Protein AF-A0A1Q7VSG9-F1 (afdb_monomer)

Structure (mmCIF, N/CA/C/O backbone):
data_AF-A0A1Q7VSG9-F1
#
_entry.id   AF-A0A1Q7VSG9-F1
#
loop_
_atom_site.group_PDB
_atom_site.id
_atom_site.type_symbol
_atom_site.label_atom_id
_atom_site.label_alt_id
_atom_site.label_comp_id
_atom_site.label_asym_id
_atom_site.label_entity_id
_atom_site.label_seq_id
_atom_site.pdbx_PDB_ins_code
_atom_site.Cartn_x
_atom_site.Cartn_y
_atom_site.Cartn_z
_atom_site.occupancy
_atom_site.B_iso_or_equiv
_atom_site.auth_seq_id
_atom_site.auth_comp_id
_atom_site.auth_asym_id
_atom_site.auth_atom_id
_atom_si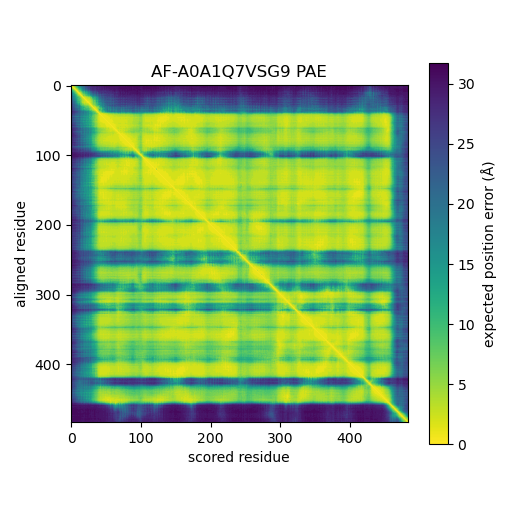te.pdbx_PDB_model_num
ATOM 1 N N . MET A 1 1 ? -9.536 53.516 42.130 1.00 44.75 1 MET A N 1
ATOM 2 C CA . MET A 1 1 ? -8.881 52.563 41.206 1.00 44.75 1 MET A CA 1
ATOM 3 C C . MET A 1 1 ? -9.615 52.636 39.874 1.00 44.75 1 MET A C 1
ATOM 5 O O . MET A 1 1 ? -10.837 52.718 39.929 1.00 44.75 1 MET A O 1
ATOM 9 N N . PRO A 1 2 ? -8.925 52.705 38.724 1.00 48.47 2 PRO A N 1
ATOM 10 C CA . PRO A 1 2 ? -9.570 52.892 37.427 1.00 48.47 2 PRO A CA 1
ATOM 11 C C . PRO A 1 2 ? -10.241 51.598 36.950 1.00 48.47 2 PRO A C 1
ATOM 13 O O . PRO A 1 2 ? -9.717 50.510 37.190 1.00 48.47 2 PRO A O 1
ATOM 16 N N . GLU A 1 3 ? -11.388 51.723 36.279 1.00 47.53 3 GLU A N 1
ATOM 17 C CA . GLU A 1 3 ? -12.040 50.605 35.590 1.00 47.53 3 GLU A CA 1
ATOM 18 C C . GLU A 1 3 ? -11.119 50.024 34.502 1.00 47.53 3 GLU A C 1
ATOM 20 O O . GLU A 1 3 ? -10.510 50.789 33.745 1.00 47.53 3 GLU A O 1
ATOM 25 N N . PRO A 1 4 ? -11.012 48.690 34.372 1.00 44.84 4 PRO A N 1
ATOM 26 C CA . PRO A 1 4 ? -10.279 48.098 33.269 1.00 44.84 4 PRO A CA 1
ATOM 27 C C . PRO A 1 4 ? -11.093 48.238 31.976 1.00 44.84 4 PRO A C 1
ATOM 29 O O . PRO A 1 4 ? -12.169 47.658 31.828 1.00 44.84 4 PRO A O 1
ATOM 32 N N . GLY A 1 5 ? -10.556 49.014 31.031 1.00 47.16 5 GLY A N 1
ATOM 33 C CA . GLY A 1 5 ? -11.051 49.095 29.658 1.00 47.16 5 GLY A CA 1
ATOM 34 C C . GLY A 1 5 ? -10.966 47.747 28.921 1.00 47.16 5 GLY A C 1
ATOM 35 O O . GLY A 1 5 ? -10.275 46.831 29.374 1.00 47.16 5 GLY A O 1
ATOM 36 N N . PRO A 1 6 ? -11.661 47.600 27.778 1.00 49.84 6 PRO A N 1
ATOM 37 C CA . PRO A 1 6 ? -11.783 46.330 27.074 1.00 49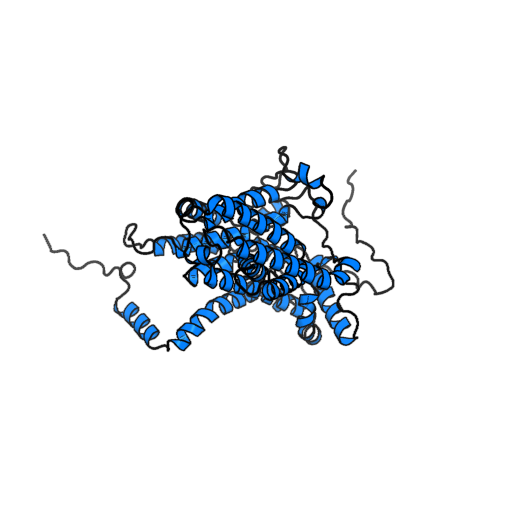.84 6 PRO A CA 1
ATOM 38 C C . PRO A 1 6 ? -10.460 45.959 26.391 1.00 49.84 6 PRO A C 1
ATOM 40 O O . PRO A 1 6 ? -10.232 46.284 25.226 1.00 49.84 6 PRO A O 1
ATOM 43 N N . ALA A 1 7 ? -9.590 45.270 27.124 1.00 45.59 7 ALA A N 1
ATOM 44 C CA . ALA A 1 7 ? -8.445 44.581 26.561 1.00 45.59 7 ALA A CA 1
ATOM 45 C C . ALA A 1 7 ? -8.909 43.322 25.803 1.00 45.59 7 ALA A C 1
ATOM 47 O O . ALA A 1 7 ? -9.750 42.550 26.265 1.00 45.59 7 ALA A O 1
ATOM 48 N N . ASP A 1 8 ? -8.307 43.142 24.630 1.00 42.78 8 ASP A N 1
ATOM 49 C CA . ASP A 1 8 ? -8.069 41.860 23.972 1.00 42.78 8 ASP A CA 1
ATOM 50 C C . ASP A 1 8 ? -9.231 41.234 23.188 1.00 42.78 8 ASP A C 1
ATOM 52 O O . ASP A 1 8 ? -9.798 40.181 23.495 1.00 42.78 8 ASP A O 1
ATOM 56 N N . ALA A 1 9 ? -9.485 41.831 22.019 1.00 46.19 9 ALA A N 1
ATOM 57 C CA . ALA A 1 9 ? -9.947 41.087 20.853 1.00 46.19 9 ALA A CA 1
ATOM 58 C C . ALA A 1 9 ? -8.839 40.122 20.386 1.00 46.19 9 ALA A C 1
ATOM 60 O O . ALA A 1 9 ? -8.141 40.366 19.401 1.00 46.19 9 ALA A O 1
ATOM 61 N N . ASP A 1 10 ? -8.691 39.016 21.110 1.00 47.03 10 ASP A N 1
ATOM 62 C CA . ASP A 1 10 ? -7.780 37.930 20.776 1.00 47.03 10 ASP A CA 1
ATOM 63 C C . ASP A 1 10 ? -8.286 37.197 19.518 1.00 47.03 10 ASP A C 1
ATOM 65 O O . ASP A 1 10 ? -9.132 36.290 19.542 1.00 47.03 10 ASP A O 1
ATOM 69 N N . TRP A 1 11 ? -7.830 37.683 18.367 1.00 46.22 11 TRP A N 1
ATOM 70 C CA . TRP A 1 11 ? -8.231 37.252 17.029 1.00 46.22 11 TRP A CA 1
ATOM 71 C C . TRP A 1 11 ? -7.877 35.784 16.745 1.00 46.22 11 TRP A C 1
ATOM 73 O O . TRP A 1 11 ? -8.501 35.166 15.875 1.00 46.22 11 TRP A O 1
ATOM 83 N N . MET A 1 12 ? -6.934 35.203 17.498 1.00 44.50 12 MET A N 1
ATOM 84 C CA . MET A 1 12 ? -6.592 33.779 17.435 1.00 44.50 12 MET A CA 1
ATOM 85 C C . MET A 1 12 ? -7.602 32.896 18.190 1.00 44.50 12 MET A C 1
ATOM 87 O O . MET A 1 12 ? -7.921 31.785 17.742 1.00 44.50 12 MET A O 1
ATOM 91 N N . LEU A 1 13 ? -8.154 33.387 19.306 1.00 42.66 13 LEU A N 1
ATOM 92 C CA . LEU A 1 13 ? -9.115 32.649 20.137 1.00 42.66 13 LEU A CA 1
ATOM 93 C C . LEU A 1 13 ? -10.565 32.798 19.656 1.00 42.66 13 LEU A C 1
ATOM 95 O O . LEU A 1 13 ? -11.369 31.876 19.816 1.00 42.66 13 LEU A O 1
ATOM 99 N N . ARG A 1 14 ? -10.916 33.921 19.014 1.00 48.16 14 ARG A N 1
ATOM 100 C CA . ARG A 1 14 ? -12.265 34.185 18.482 1.00 48.16 14 ARG A CA 1
ATOM 101 C C . ARG A 1 14 ? -12.189 34.657 17.025 1.00 48.16 14 ARG A C 1
ATOM 103 O O . ARG A 1 14 ? -12.218 35.865 16.787 1.00 48.16 14 ARG A O 1
ATOM 110 N N . PRO A 1 15 ? -12.150 33.748 16.025 1.00 52.31 15 PRO A N 1
ATOM 111 C CA . PRO A 1 15 ? -12.181 34.168 14.628 1.00 52.31 15 PRO A CA 1
ATOM 112 C C . PRO A 1 15 ? -13.415 35.055 14.402 1.00 52.31 15 PRO A C 1
ATOM 114 O O . PRO A 1 15 ? -14.508 34.705 14.871 1.00 52.31 15 PRO A O 1
ATOM 117 N N . PRO A 1 16 ? -13.281 36.210 13.722 1.00 51.53 16 PRO A N 1
ATOM 118 C CA . PRO A 1 16 ? -14.359 37.178 13.626 1.00 51.53 16 PRO A CA 1
ATOM 119 C C . PRO A 1 16 ? -15.590 36.486 13.045 1.00 51.53 16 PRO A C 1
ATOM 121 O O . PRO A 1 16 ? -15.556 35.967 11.928 1.00 51.53 16 PRO A O 1
ATOM 124 N N . ARG A 1 17 ? -16.702 36.481 13.796 1.00 54.88 17 ARG A N 1
ATOM 125 C CA . ARG A 1 17 ? -17.972 35.828 13.410 1.00 54.88 17 ARG A CA 1
ATOM 126 C C . ARG A 1 17 ? -18.414 36.204 11.987 1.00 54.88 17 ARG A C 1
ATOM 128 O O . ARG A 1 17 ? -19.099 35.428 11.327 1.00 54.88 17 ARG A O 1
ATOM 135 N N . ARG A 1 18 ? -17.991 37.375 11.493 1.00 52.38 18 ARG A N 1
ATOM 136 C CA . ARG A 1 18 ? -18.187 37.852 10.115 1.00 52.38 18 ARG A CA 1
ATOM 137 C C . ARG A 1 18 ? -17.473 36.995 9.059 1.00 52.38 18 ARG A C 1
ATOM 139 O O . ARG A 1 18 ? -18.062 36.751 8.012 1.00 52.38 18 ARG A O 1
ATOM 146 N N . MET A 1 19 ? -16.258 36.513 9.318 1.00 51.84 19 MET A N 1
ATOM 147 C CA . MET A 1 19 ? -15.462 35.702 8.387 1.00 51.84 19 MET A CA 1
ATOM 148 C C . MET A 1 19 ? -15.974 34.259 8.315 1.00 51.84 19 MET A C 1
ATOM 150 O O . MET A 1 19 ? -16.183 33.749 7.218 1.00 51.84 19 MET A O 1
ATOM 154 N N . VAL A 1 20 ? -16.313 33.653 9.460 1.00 56.56 20 VAL A N 1
ATOM 155 C CA . VAL A 1 20 ? -16.976 32.334 9.510 1.00 56.56 20 VAL A CA 1
ATOM 156 C C . VAL A 1 20 ? -18.332 32.389 8.797 1.00 56.56 20 VAL A C 1
ATOM 158 O O . VAL A 1 20 ? -18.602 31.567 7.928 1.00 56.56 20 VAL A O 1
ATOM 161 N N . ARG A 1 21 ? -19.142 33.430 9.051 1.00 56.38 21 ARG A N 1
ATOM 162 C CA . ARG A 1 21 ? -20.415 33.644 8.339 1.00 56.38 21 ARG A CA 1
ATOM 163 C C . ARG A 1 21 ? -20.234 33.909 6.843 1.00 56.38 21 ARG A C 1
ATOM 165 O O . ARG A 1 21 ? -21.081 33.487 6.065 1.00 56.38 21 ARG A O 1
ATOM 172 N N . ARG A 1 22 ? -19.175 34.608 6.413 1.00 55.72 22 ARG A N 1
ATOM 173 C CA . ARG A 1 22 ? -18.879 34.815 4.981 1.00 55.72 22 ARG A CA 1
ATOM 174 C C . ARG A 1 22 ? -18.479 33.510 4.300 1.00 55.72 22 ARG A C 1
ATOM 176 O O . ARG A 1 22 ? -19.001 33.231 3.227 1.00 55.72 22 ARG A O 1
ATOM 183 N N . LEU A 1 23 ? -17.630 32.699 4.929 1.00 56.03 23 LEU A N 1
ATOM 184 C CA . LEU A 1 23 ? -17.259 31.379 4.419 1.00 56.03 23 LEU A CA 1
ATOM 185 C C . LEU A 1 23 ? -18.465 30.437 4.373 1.00 56.03 23 LEU A C 1
ATOM 187 O O . LEU A 1 23 ? -18.657 29.768 3.364 1.00 56.03 23 LEU A O 1
ATOM 191 N N . ASP A 1 24 ? -19.334 30.449 5.386 1.00 57.31 24 ASP A N 1
ATOM 192 C CA . ASP A 1 24 ? -20.575 29.668 5.368 1.00 57.31 24 ASP A CA 1
ATOM 193 C C . ASP A 1 24 ? -21.562 30.160 4.305 1.00 57.31 24 ASP A C 1
ATOM 195 O O . ASP A 1 24 ? -22.144 29.339 3.600 1.00 57.31 24 ASP A O 1
ATOM 199 N N . ARG A 1 25 ? -21.703 31.477 4.100 1.00 57.84 25 ARG A N 1
ATOM 200 C CA . ARG A 1 25 ? -22.529 32.037 3.013 1.00 57.84 25 ARG A CA 1
ATOM 201 C C . ARG A 1 25 ? -21.980 31.673 1.636 1.00 57.84 25 ARG A C 1
ATOM 203 O O . ARG A 1 25 ? -22.752 31.288 0.766 1.00 57.84 25 ARG A O 1
ATOM 210 N N . LEU A 1 26 ? -20.665 31.743 1.431 1.00 58.53 26 LEU A N 1
ATOM 211 C CA . LEU A 1 26 ? -20.023 31.295 0.190 1.00 58.53 26 LEU A CA 1
ATOM 212 C C . LEU A 1 26 ? -20.226 29.788 -0.014 1.00 58.53 26 LEU A C 1
ATOM 214 O O . LEU A 1 26 ? -20.583 29.350 -1.102 1.00 58.53 26 LEU A O 1
ATOM 218 N N . ARG A 1 27 ? -20.111 28.993 1.052 1.00 54.75 27 ARG A N 1
ATOM 219 C CA . ARG A 1 27 ? -20.338 27.543 1.040 1.00 54.75 27 ARG A CA 1
ATOM 220 C C . ARG A 1 27 ? -21.809 27.161 0.839 1.00 54.75 27 ARG A C 1
ATOM 222 O O . ARG A 1 27 ? -22.083 26.070 0.350 1.00 54.75 27 ARG A O 1
ATOM 229 N N . GLN A 1 28 ? -22.758 28.019 1.203 1.00 58.69 28 GLN A N 1
ATOM 230 C CA . GLN A 1 28 ? -24.191 27.841 0.935 1.00 58.69 28 GLN A CA 1
ATOM 231 C C . GLN A 1 28 ? -24.592 28.296 -0.476 1.00 58.69 28 GLN A C 1
ATOM 233 O O . GLN A 1 28 ? -25.546 27.759 -1.025 1.00 58.69 28 GLN A O 1
ATOM 238 N N . ARG A 1 29 ? -23.844 29.229 -1.083 1.00 62.50 29 ARG A N 1
ATOM 239 C CA . ARG A 1 29 ? -24.052 29.693 -2.468 1.00 62.50 29 ARG A CA 1
ATOM 240 C C . ARG A 1 29 ? -23.598 28.691 -3.529 1.00 62.50 29 ARG A C 1
ATOM 242 O O . ARG A 1 29 ? -24.069 28.755 -4.658 1.00 62.50 29 ARG A O 1
ATOM 249 N N . VAL A 1 30 ? -22.703 27.763 -3.189 1.00 54.22 30 VAL A N 1
ATOM 250 C CA . VAL A 1 30 ? -22.288 26.697 -4.111 1.00 54.22 30 VAL A CA 1
ATOM 251 C C . VAL A 1 30 ? -23.372 25.610 -4.158 1.00 54.22 30 VAL A C 1
ATOM 253 O O . VAL A 1 30 ? -23.700 25.050 -3.104 1.00 54.22 30 VAL A O 1
ATOM 256 N N . PRO A 1 31 ? -23.892 25.247 -5.349 1.00 66.62 31 PRO A N 1
ATOM 257 C CA . PRO A 1 31 ? -24.924 24.227 -5.489 1.00 66.62 31 PRO A CA 1
ATOM 258 C C . PRO A 1 31 ? -24.540 22.921 -4.789 1.00 66.62 31 PRO A C 1
ATOM 260 O O . PRO A 1 31 ? -23.395 22.466 -4.862 1.00 66.62 31 PRO A O 1
ATOM 263 N N . VAL A 1 32 ? -25.513 22.261 -4.154 1.00 60.38 32 VAL A N 1
ATOM 264 C CA . VAL A 1 32 ? -25.302 20.992 -3.429 1.00 60.38 32 VAL A CA 1
ATOM 265 C C . VAL A 1 32 ? -24.657 19.927 -4.323 1.00 60.38 32 VAL A C 1
ATOM 267 O O . VAL A 1 32 ? -23.817 19.160 -3.850 1.00 60.38 32 VAL A O 1
ATOM 270 N N . ARG A 1 33 ? -24.989 19.914 -5.623 1.00 52.09 33 ARG A N 1
ATOM 271 C CA . ARG A 1 33 ? -24.348 19.050 -6.627 1.00 52.09 33 ARG A CA 1
ATOM 272 C C . ARG A 1 33 ? -22.852 19.342 -6.744 1.00 52.09 33 ARG A C 1
ATOM 274 O O . ARG A 1 33 ? -22.063 18.437 -6.518 1.00 52.09 33 ARG A O 1
ATOM 281 N N . VAL A 1 34 ? -22.458 20.600 -6.954 1.00 57.16 34 VAL A N 1
ATOM 282 C CA . VAL A 1 34 ? -21.046 21.018 -7.045 1.00 57.16 34 VAL A CA 1
ATOM 283 C C . VAL A 1 34 ? -20.289 20.709 -5.751 1.00 57.16 34 VAL A C 1
ATOM 285 O O . VAL A 1 34 ? -19.180 20.190 -5.803 1.00 57.16 34 VAL A O 1
ATOM 288 N N . ARG A 1 35 ? -20.900 20.912 -4.575 1.00 54.62 35 ARG A N 1
ATOM 289 C CA . ARG A 1 35 ? -20.292 20.521 -3.289 1.00 54.62 35 ARG A CA 1
ATOM 290 C C . ARG A 1 35 ? -20.086 19.017 -3.160 1.00 54.62 35 ARG A C 1
ATOM 292 O O . ARG A 1 35 ? -19.068 18.608 -2.612 1.00 54.62 35 ARG A O 1
ATOM 299 N N . ARG A 1 36 ? -21.032 18.195 -3.625 1.00 59.50 36 ARG A N 1
ATOM 300 C CA . ARG A 1 36 ? -20.906 16.730 -3.601 1.00 59.50 36 ARG A CA 1
ATOM 301 C C . ARG A 1 36 ? -19.822 16.256 -4.568 1.00 59.50 36 ARG A C 1
ATOM 303 O O . ARG A 1 36 ? -18.990 15.457 -4.148 1.00 59.50 36 ARG A O 1
ATOM 310 N N . THR A 1 37 ? -19.766 16.800 -5.782 1.00 60.47 37 THR A N 1
ATOM 311 C CA . THR A 1 37 ? -18.746 16.441 -6.776 1.00 60.47 37 THR A CA 1
ATOM 312 C C . THR A 1 37 ? -17.353 16.905 -6.342 1.00 60.47 37 THR A C 1
ATOM 314 O O . THR A 1 37 ? -16.456 16.077 -6.219 1.00 60.47 37 THR A O 1
ATOM 317 N N . ALA A 1 38 ? -17.192 18.181 -5.967 1.00 59.56 38 ALA A N 1
ATOM 318 C CA . ALA A 1 38 ? -15.922 18.739 -5.486 1.00 59.56 38 ALA A CA 1
ATOM 319 C C . ALA A 1 38 ? -15.388 18.000 -4.249 1.00 59.56 38 ALA A C 1
ATOM 321 O O . ALA A 1 38 ? -14.192 17.775 -4.100 1.00 59.56 38 ALA A O 1
ATOM 322 N N . SER A 1 39 ? -16.281 17.564 -3.358 1.00 63.56 39 SER A N 1
ATOM 323 C CA . SER A 1 39 ? -15.872 16.835 -2.157 1.00 63.56 39 SER A CA 1
ATOM 324 C C . SER A 1 39 ? -15.328 15.426 -2.409 1.00 63.56 39 SER A C 1
ATOM 326 O O . SER A 1 39 ? -14.677 14.885 -1.520 1.00 63.56 39 SER A O 1
ATOM 328 N N . GLY A 1 40 ? -15.604 14.832 -3.576 1.00 70.25 40 GLY A N 1
ATOM 329 C CA . GLY A 1 40 ? -15.020 13.557 -3.997 1.00 70.25 40 GLY A CA 1
ATOM 330 C C . GLY A 1 40 ? -13.774 13.731 -4.867 1.00 70.25 40 GLY A C 1
ATOM 331 O O . GLY A 1 40 ? -12.860 12.920 -4.776 1.00 70.25 40 GLY A O 1
ATOM 332 N N . THR A 1 41 ? -13.705 14.798 -5.668 1.00 82.12 41 THR A N 1
ATOM 333 C CA . THR A 1 41 ? -12.586 15.036 -6.592 1.00 82.12 41 THR A CA 1
ATOM 334 C C . THR A 1 41 ? -11.354 15.637 -5.921 1.00 82.12 41 THR A C 1
ATOM 336 O O . THR A 1 41 ? -10.246 15.333 -6.344 1.00 82.12 41 THR A O 1
ATOM 339 N N . VAL A 1 42 ? -11.510 16.436 -4.856 1.00 90.00 42 VAL A N 1
ATOM 340 C CA . VAL A 1 42 ? -10.372 17.061 -4.151 1.00 90.00 42 VAL A CA 1
ATOM 341 C C . VAL A 1 42 ? -9.372 16.031 -3.593 1.00 90.00 42 VAL A C 1
ATOM 343 O O . VAL A 1 42 ? -8.186 16.177 -3.879 1.00 90.00 42 VAL A O 1
ATOM 346 N N . PRO A 1 43 ? -9.791 14.975 -2.861 1.00 92.56 43 PRO A N 1
ATOM 347 C CA . PRO A 1 43 ? -8.883 13.907 -2.427 1.00 92.56 43 PRO A CA 1
ATOM 348 C C . PRO A 1 43 ? -8.128 13.243 -3.582 1.00 92.56 43 PRO A C 1
ATOM 350 O O . PRO A 1 43 ? -6.921 13.051 -3.499 1.00 92.56 43 PRO A O 1
ATOM 353 N N . LEU A 1 44 ? -8.834 12.937 -4.675 1.00 94.12 44 LEU A N 1
ATOM 354 C CA . LEU A 1 44 ? -8.255 12.277 -5.846 1.00 94.12 44 LEU A CA 1
ATOM 355 C C . LEU A 1 44 ? -7.209 13.162 -6.525 1.00 94.12 44 LEU A C 1
ATOM 357 O O . LEU A 1 44 ? -6.112 12.698 -6.818 1.00 94.12 44 LEU A O 1
ATOM 361 N N . LEU A 1 45 ? -7.521 14.447 -6.713 1.00 95.56 45 LEU A N 1
ATOM 362 C CA . LEU A 1 45 ? -6.578 15.418 -7.256 1.00 95.56 45 LEU A CA 1
ATOM 363 C C . LEU A 1 45 ? -5.347 15.552 -6.355 1.00 95.56 45 LEU A C 1
ATOM 365 O O . LEU A 1 45 ? -4.233 15.572 -6.860 1.00 95.56 45 LEU A O 1
ATOM 369 N N . ALA A 1 46 ? -5.530 15.593 -5.033 1.00 96.00 46 ALA A N 1
ATOM 370 C CA . ALA A 1 46 ? -4.416 15.657 -4.093 1.00 96.00 46 ALA A CA 1
ATOM 371 C C . ALA A 1 46 ? -3.499 14.426 -4.194 1.00 96.00 46 ALA A C 1
ATOM 373 O O . ALA A 1 46 ? -2.282 14.585 -4.180 1.00 96.00 46 ALA A O 1
ATOM 374 N N . PHE A 1 47 ? -4.053 13.218 -4.359 1.00 97.25 47 PHE A N 1
ATOM 375 C CA . PHE A 1 47 ? -3.246 12.013 -4.578 1.00 97.25 47 PHE A CA 1
ATOM 376 C C . PHE A 1 47 ? -2.484 12.058 -5.903 1.00 97.25 47 PHE A C 1
ATOM 378 O O . PHE A 1 47 ? -1.309 11.710 -5.932 1.00 97.25 47 PHE A O 1
ATOM 385 N N . VAL A 1 48 ? -3.115 12.523 -6.985 1.00 97.81 48 VAL A N 1
ATOM 386 C CA . VAL A 1 48 ? -2.442 12.683 -8.285 1.00 97.81 48 VAL A CA 1
ATOM 387 C C . VAL A 1 48 ? -1.322 13.718 -8.197 1.00 97.81 48 VAL A C 1
ATOM 389 O O . VAL A 1 48 ? -0.210 13.442 -8.631 1.00 97.81 48 VAL A O 1
ATOM 392 N N . LEU A 1 49 ? -1.576 14.882 -7.594 1.00 97.62 49 LEU A N 1
ATOM 393 C CA . LEU A 1 49 ? -0.567 15.929 -7.419 1.00 97.62 49 LEU A CA 1
ATOM 394 C C . LEU A 1 49 ? 0.601 15.455 -6.550 1.00 97.62 49 LEU A C 1
ATOM 396 O O . LEU A 1 49 ? 1.751 15.734 -6.876 1.00 97.62 49 LEU A O 1
ATOM 400 N N . LEU A 1 50 ? 0.327 14.709 -5.477 1.00 96.94 50 LEU A N 1
ATOM 401 C CA . LEU A 1 50 ? 1.375 14.137 -4.636 1.00 96.94 50 LEU A CA 1
ATOM 402 C C . LEU A 1 50 ? 2.174 13.058 -5.379 1.00 96.94 50 LEU A C 1
ATOM 404 O O . LEU A 1 50 ? 3.394 13.032 -5.273 1.00 96.94 50 LEU A O 1
ATOM 408 N N . ALA A 1 51 ? 1.520 12.207 -6.172 1.00 97.69 51 ALA A N 1
ATOM 409 C CA . ALA A 1 51 ? 2.204 11.223 -7.008 1.00 97.69 51 ALA A CA 1
ATOM 410 C C . ALA A 1 51 ? 3.102 11.897 -8.059 1.00 97.69 51 ALA A C 1
ATOM 412 O O . ALA A 1 51 ? 4.265 11.524 -8.196 1.00 97.69 51 ALA A O 1
ATOM 413 N N . LEU A 1 52 ? 2.604 12.939 -8.732 1.00 97.81 52 LEU A N 1
ATOM 414 C CA . LEU A 1 52 ? 3.391 13.752 -9.663 1.00 97.81 52 LEU A CA 1
ATOM 415 C C . LEU A 1 52 ? 4.569 14.435 -8.964 1.00 97.81 52 LEU A C 1
ATOM 417 O O . LEU A 1 52 ? 5.662 14.460 -9.515 1.00 97.81 52 LEU A O 1
ATOM 421 N N . TRP A 1 53 ? 4.376 14.947 -7.747 1.00 97.12 53 TRP A N 1
ATOM 422 C CA . TRP A 1 53 ? 5.449 15.531 -6.943 1.00 97.12 53 TRP A CA 1
ATOM 423 C C . TRP A 1 53 ? 6.551 14.513 -6.627 1.00 97.12 53 TRP A C 1
ATOM 425 O O . TRP A 1 53 ? 7.726 14.779 -6.870 1.00 97.12 53 TRP A O 1
ATOM 435 N N . VAL A 1 54 ? 6.174 13.328 -6.139 1.00 96.31 54 VAL A N 1
ATOM 436 C CA . VAL A 1 54 ? 7.109 12.239 -5.813 1.00 96.31 54 VAL A CA 1
ATOM 437 C C . VAL A 1 54 ? 7.890 11.792 -7.052 1.00 96.31 54 VAL A C 1
ATOM 439 O O . VAL A 1 54 ? 9.103 11.612 -6.989 1.00 96.31 54 VAL A O 1
ATOM 442 N N . VAL A 1 55 ? 7.208 11.651 -8.189 1.00 96.38 55 VAL A N 1
ATOM 443 C CA . VAL A 1 55 ? 7.758 11.095 -9.438 1.00 96.38 55 VAL A CA 1
ATOM 444 C C . VAL A 1 55 ? 8.312 12.192 -10.366 1.00 96.38 55 VAL A C 1
ATOM 446 O O . VAL A 1 55 ? 8.798 11.898 -11.454 1.00 96.38 55 VAL A O 1
ATOM 449 N N . THR A 1 56 ? 8.304 13.465 -9.951 1.00 96.69 56 THR A N 1
ATOM 450 C CA . THR A 1 56 ? 8.601 14.619 -10.828 1.00 96.69 56 THR A CA 1
ATOM 451 C C . THR A 1 56 ? 9.940 14.495 -11.557 1.00 96.69 56 THR A C 1
ATOM 453 O O . THR A 1 56 ? 10.032 14.797 -12.743 1.00 96.69 56 THR A O 1
ATOM 456 N N . ARG A 1 57 ? 10.982 13.954 -10.908 1.00 95.12 57 ARG A N 1
ATOM 457 C CA . ARG A 1 57 ? 12.297 13.791 -11.547 1.00 95.12 57 ARG A CA 1
ATOM 458 C C . ARG A 1 57 ? 12.303 12.738 -12.656 1.00 95.12 57 ARG A C 1
ATOM 460 O O . ARG A 1 57 ? 13.061 12.898 -13.603 1.00 95.12 57 ARG A O 1
ATOM 467 N N . PHE A 1 58 ? 11.458 11.711 -12.577 1.00 94.62 58 PHE A N 1
ATOM 468 C CA . PHE A 1 58 ? 11.296 10.737 -13.662 1.00 94.62 58 PHE A CA 1
ATOM 469 C C . PHE A 1 58 ? 10.449 11.289 -14.815 1.00 94.62 58 PHE A C 1
ATOM 471 O O . PHE A 1 58 ? 10.660 10.887 -15.953 1.00 94.62 58 PHE A O 1
ATOM 478 N N . TRP A 1 59 ? 9.550 12.244 -14.550 1.00 96.38 59 TRP A N 1
ATOM 479 C CA . TRP A 1 59 ? 8.867 13.003 -15.605 1.00 96.38 59 TRP A CA 1
ATOM 480 C C . TRP A 1 59 ? 9.807 13.983 -16.316 1.00 96.38 59 TRP A C 1
ATOM 482 O O . TRP A 1 59 ? 9.782 14.074 -17.538 1.00 96.38 59 TRP A O 1
ATOM 492 N N . LEU A 1 60 ? 10.645 14.702 -15.561 1.00 95.81 60 LEU A N 1
ATOM 493 C CA . LEU A 1 60 ? 11.599 15.676 -16.106 1.00 95.81 60 LEU A CA 1
ATOM 494 C C . LEU A 1 60 ? 12.791 15.016 -16.807 1.00 95.81 60 LEU A C 1
ATOM 496 O O . LEU A 1 60 ? 13.322 15.573 -17.764 1.00 95.81 60 LEU A O 1
ATOM 500 N N . TYR A 1 61 ? 13.215 13.842 -16.334 1.00 93.94 61 TYR A N 1
ATOM 501 C CA . TYR A 1 61 ? 14.355 13.106 -16.876 1.00 93.94 61 TYR A CA 1
ATOM 502 C C . TYR A 1 61 ? 13.998 11.627 -17.119 1.00 93.94 61 TYR A C 1
ATOM 504 O O . TYR A 1 61 ? 14.442 10.757 -16.361 1.00 93.94 61 TYR A O 1
ATOM 512 N N . PRO A 1 62 ? 13.221 11.313 -18.175 1.00 91.94 62 PRO A N 1
ATOM 513 C CA . PRO A 1 62 ? 12.743 9.952 -18.452 1.00 91.94 62 PRO A CA 1
ATOM 514 C C . PRO A 1 62 ? 13.857 8.911 -18.650 1.00 91.94 62 PRO A C 1
ATOM 516 O O . PRO A 1 62 ? 13.667 7.727 -18.354 1.00 91.94 62 PRO A O 1
ATOM 519 N N . ASP A 1 63 ? 15.039 9.344 -19.089 1.00 89.38 63 ASP A N 1
ATOM 520 C CA . ASP A 1 63 ? 16.197 8.475 -19.337 1.00 89.38 63 ASP A CA 1
ATOM 521 C C . ASP A 1 63 ? 16.960 8.096 -18.062 1.00 89.38 63 ASP A C 1
ATOM 523 O O . ASP A 1 63 ? 17.754 7.155 -18.054 1.00 89.38 63 ASP A O 1
ATOM 527 N N . ARG A 1 64 ? 16.711 8.798 -16.952 1.00 89.69 64 ARG A N 1
ATOM 528 C CA . ARG A 1 64 ? 17.394 8.554 -15.680 1.00 89.69 64 ARG A CA 1
ATOM 529 C C . ARG A 1 64 ? 16.802 7.372 -14.925 1.00 89.69 64 ARG A C 1
ATOM 531 O O . ARG A 1 64 ? 15.671 6.938 -15.173 1.00 89.69 64 ARG A O 1
ATOM 538 N N . VAL A 1 65 ? 17.586 6.846 -13.993 1.00 90.06 65 VAL A N 1
ATOM 539 C CA . VAL A 1 65 ? 17.213 5.720 -13.131 1.00 90.06 65 VAL A CA 1
ATOM 540 C C . VAL A 1 65 ? 17.423 6.084 -11.668 1.00 90.06 65 VAL A C 1
ATOM 542 O O . VAL A 1 65 ? 18.170 7.002 -11.338 1.00 90.06 65 VAL A O 1
ATOM 545 N N . SER A 1 66 ? 16.729 5.387 -10.779 1.00 88.94 66 SER A N 1
ATOM 546 C CA . SER A 1 66 ? 16.923 5.527 -9.347 1.00 88.94 66 SER A CA 1
ATOM 547 C C . SER A 1 66 ? 18.328 5.058 -8.966 1.00 88.94 66 SER A C 1
ATOM 549 O O . SER A 1 66 ? 18.768 4.011 -9.451 1.00 88.94 66 SER A O 1
ATOM 551 N N . PRO A 1 67 ? 19.009 5.764 -8.051 1.00 85.69 67 PRO A N 1
ATOM 552 C CA . PRO A 1 67 ? 20.287 5.313 -7.512 1.00 85.69 67 PRO A CA 1
ATOM 553 C C . PRO A 1 67 ? 20.180 4.056 -6.636 1.00 85.69 67 PRO A C 1
ATOM 555 O O . PRO A 1 67 ? 21.194 3.412 -6.384 1.00 85.69 67 PRO A O 1
ATOM 558 N N . LEU A 1 68 ? 18.984 3.695 -6.152 1.00 82.81 68 LEU A N 1
ATOM 559 C CA . LEU A 1 68 ? 18.809 2.585 -5.204 1.00 82.81 68 LEU A CA 1
ATOM 560 C C . LEU A 1 68 ? 18.630 1.247 -5.908 1.00 82.81 68 LEU A C 1
ATOM 562 O O . LEU A 1 68 ? 19.283 0.265 -5.562 1.00 82.81 68 LEU A O 1
ATOM 566 N N . HIS A 1 69 ? 17.761 1.217 -6.919 1.00 83.44 69 HIS A N 1
ATOM 567 C CA . HIS A 1 69 ? 17.475 0.005 -7.678 1.00 83.44 69 HIS A CA 1
ATOM 568 C C . HIS A 1 69 ? 17.518 0.250 -9.196 1.00 83.44 69 HIS A C 1
ATOM 570 O O . HIS A 1 69 ? 16.532 -0.008 -9.898 1.00 83.44 69 HIS A O 1
ATOM 576 N N . PRO A 1 70 ? 18.668 0.698 -9.742 1.00 86.62 70 PRO A N 1
ATOM 577 C CA . PRO A 1 70 ? 18.788 1.047 -11.158 1.00 86.62 70 PRO A CA 1
ATOM 578 C C . PRO A 1 70 ? 18.495 -0.144 -12.081 1.00 86.62 70 PRO A C 1
ATOM 580 O O . PRO A 1 70 ? 17.808 0.012 -13.087 1.00 86.62 70 PRO A O 1
ATOM 583 N N . ALA A 1 71 ? 18.943 -1.350 -11.711 1.00 83.94 71 ALA A N 1
ATOM 584 C CA . ALA A 1 71 ? 18.710 -2.567 -12.490 1.00 83.94 71 ALA A CA 1
ATOM 585 C C . ALA A 1 71 ? 17.226 -2.974 -12.534 1.00 83.94 71 ALA A C 1
ATOM 587 O O . ALA A 1 71 ? 16.732 -3.394 -13.577 1.00 83.94 71 ALA A O 1
ATOM 588 N N . GLN A 1 72 ? 16.496 -2.819 -11.424 1.00 84.88 72 GLN A N 1
ATOM 589 C CA . GLN A 1 72 ? 15.070 -3.158 -11.369 1.00 84.88 72 GLN A CA 1
ATOM 590 C C . GLN A 1 72 ? 14.233 -2.141 -12.150 1.00 84.88 72 GLN A C 1
ATOM 592 O O . GLN A 1 72 ? 13.347 -2.532 -12.909 1.00 84.88 72 GLN A O 1
ATOM 597 N N . GLN A 1 73 ? 14.573 -0.850 -12.057 1.00 89.00 73 GLN A N 1
ATOM 598 C CA . GLN A 1 73 ? 13.943 0.168 -12.893 1.00 89.00 73 GLN A CA 1
ATOM 599 C C . GLN A 1 73 ? 14.216 -0.071 -14.383 1.00 89.00 73 GLN A C 1
ATOM 601 O O . GLN A 1 73 ? 13.297 0.041 -15.194 1.00 89.00 73 GLN A O 1
ATOM 606 N N . ALA A 1 74 ? 15.453 -0.413 -14.756 1.00 87.31 74 ALA A N 1
ATOM 607 C CA . ALA A 1 74 ? 15.796 -0.749 -16.136 1.00 87.31 74 ALA A CA 1
ATOM 608 C C . ALA A 1 74 ? 14.996 -1.962 -16.635 1.00 87.31 74 ALA A C 1
ATOM 610 O O . ALA A 1 74 ? 14.428 -1.907 -17.723 1.00 87.31 74 ALA A O 1
ATOM 611 N N . ALA A 1 75 ? 14.859 -3.008 -15.814 1.00 85.31 75 ALA A N 1
ATOM 612 C CA . ALA A 1 75 ? 14.031 -4.166 -16.139 1.00 85.31 75 ALA A CA 1
ATOM 613 C C . ALA A 1 75 ? 12.551 -3.783 -16.332 1.00 85.31 75 ALA A C 1
ATOM 615 O O . ALA A 1 75 ? 11.909 -4.263 -17.264 1.00 85.31 75 ALA A O 1
ATOM 616 N N . ALA A 1 76 ? 12.006 -2.885 -15.503 1.00 88.69 76 ALA A N 1
ATOM 617 C CA . ALA A 1 76 ? 10.634 -2.397 -15.653 1.00 88.69 76 ALA A CA 1
ATOM 618 C C . ALA A 1 76 ? 10.433 -1.589 -16.947 1.00 88.69 76 ALA A C 1
ATOM 620 O O . ALA A 1 76 ? 9.409 -1.746 -17.611 1.00 88.69 76 ALA A O 1
ATOM 621 N N . LYS A 1 77 ? 11.412 -0.761 -17.339 1.00 90.94 77 LYS A N 1
ATOM 622 C CA . LYS A 1 77 ? 11.395 -0.060 -18.634 1.00 90.94 77 LYS A CA 1
ATOM 623 C C . LYS A 1 77 ? 11.477 -1.048 -19.803 1.00 90.94 77 LYS A C 1
ATOM 625 O O . LYS A 1 77 ? 10.673 -0.959 -20.724 1.00 90.94 77 LYS A O 1
ATOM 630 N N . GLN A 1 78 ? 12.359 -2.045 -19.715 1.00 89.06 78 GLN A N 1
ATOM 631 C CA . GLN A 1 78 ? 12.477 -3.103 -20.720 1.00 89.06 78 GLN A CA 1
ATOM 632 C C . GLN A 1 78 ? 11.171 -3.889 -20.879 1.00 89.06 78 GLN A C 1
ATOM 634 O O . GLN A 1 78 ? 10.782 -4.196 -22.001 1.00 89.06 78 GLN A O 1
ATOM 639 N N . LEU A 1 79 ? 10.469 -4.181 -19.783 1.00 88.06 79 LEU A N 1
ATOM 640 C CA . LEU A 1 79 ? 9.155 -4.816 -19.838 1.00 88.06 79 LEU A CA 1
ATOM 641 C C . LEU A 1 79 ? 8.143 -3.968 -20.621 1.00 88.06 79 LEU A C 1
ATOM 643 O O . LEU A 1 79 ? 7.400 -4.509 -21.437 1.00 88.06 79 LEU A O 1
ATOM 647 N N . LEU A 1 80 ? 8.106 -2.654 -20.380 1.00 91.81 80 LEU A N 1
ATOM 648 C CA . LEU A 1 80 ? 7.222 -1.749 -21.117 1.00 91.81 80 LEU A CA 1
ATOM 649 C C . LEU A 1 80 ? 7.528 -1.783 -22.618 1.00 91.81 80 LEU A C 1
ATOM 651 O O . LEU A 1 80 ? 6.599 -1.903 -23.415 1.00 91.81 80 LEU A O 1
ATOM 655 N N . ASP A 1 81 ? 8.808 -1.727 -22.991 1.00 91.69 81 ASP A N 1
ATOM 656 C CA . ASP A 1 81 ? 9.245 -1.781 -24.390 1.00 91.69 81 ASP A CA 1
ATOM 657 C C . ASP A 1 81 ? 8.908 -3.130 -25.043 1.00 91.69 81 ASP A C 1
ATOM 659 O O . ASP A 1 81 ? 8.394 -3.169 -26.159 1.00 91.69 81 ASP A O 1
ATOM 663 N N . GLN A 1 82 ? 9.135 -4.242 -24.339 1.00 88.62 82 GLN A N 1
ATOM 664 C CA . GLN A 1 82 ? 8.818 -5.587 -24.824 1.00 88.62 82 GLN A CA 1
ATOM 665 C C . GLN A 1 82 ? 7.319 -5.780 -25.052 1.00 88.62 82 GLN A C 1
ATOM 667 O O . GLN A 1 82 ? 6.928 -6.274 -26.105 1.00 88.62 82 GLN A O 1
ATOM 672 N N . VAL A 1 83 ? 6.476 -5.363 -24.103 1.00 89.25 83 VAL A N 1
ATOM 673 C CA . VAL A 1 83 ? 5.017 -5.478 -24.238 1.00 89.25 83 VAL A CA 1
ATOM 674 C C . VAL A 1 83 ? 4.506 -4.576 -25.359 1.00 89.25 83 VAL A C 1
ATOM 676 O O . VAL A 1 83 ? 3.692 -5.008 -26.172 1.00 89.25 83 VAL A O 1
ATOM 679 N N . ALA A 1 84 ? 5.016 -3.347 -25.454 1.00 91.81 84 ALA A N 1
ATOM 680 C CA . ALA A 1 84 ? 4.689 -2.439 -26.546 1.00 91.81 84 ALA A CA 1
ATOM 681 C C . ALA A 1 84 ? 5.063 -3.033 -27.915 1.00 91.81 84 ALA A C 1
ATOM 683 O O . ALA A 1 84 ? 4.246 -3.0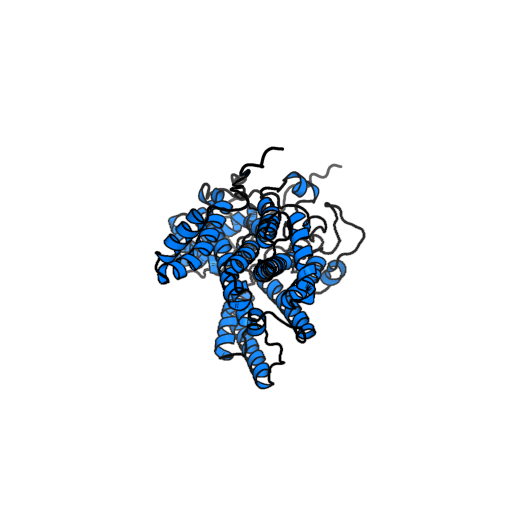31 -28.836 1.00 91.81 84 ALA A O 1
ATOM 684 N N . HIS A 1 85 ? 6.265 -3.599 -28.036 1.00 90.75 85 HIS A N 1
ATOM 685 C CA . HIS A 1 85 ? 6.727 -4.253 -29.255 1.00 90.75 85 HIS A CA 1
ATOM 686 C C . HIS A 1 85 ? 5.892 -5.495 -29.600 1.00 90.75 85 HIS A C 1
ATOM 688 O O . HIS A 1 85 ? 5.478 -5.646 -30.751 1.00 90.75 85 HIS A O 1
ATOM 694 N N . ALA A 1 86 ? 5.593 -6.345 -28.612 1.00 89.50 86 ALA A N 1
ATOM 695 C CA . ALA A 1 86 ? 4.782 -7.547 -28.788 1.00 89.50 86 ALA A CA 1
ATOM 696 C C . ALA A 1 86 ? 3.380 -7.219 -29.317 1.00 89.50 86 ALA A C 1
ATOM 698 O O . ALA A 1 86 ? 2.920 -7.868 -30.250 1.00 89.50 86 ALA A O 1
ATOM 699 N N . LEU A 1 87 ? 2.740 -6.165 -28.798 1.00 90.62 87 LEU A N 1
ATOM 700 C CA . LEU A 1 87 ? 1.418 -5.733 -29.261 1.00 90.62 87 LEU A CA 1
ATOM 701 C C . LEU A 1 87 ? 1.429 -5.230 -30.710 1.00 90.62 87 LEU A C 1
ATOM 703 O O . LEU A 1 87 ? 0.488 -5.506 -31.449 1.00 90.62 87 LEU A O 1
ATOM 707 N N . VAL A 1 88 ? 2.489 -4.535 -31.136 1.00 93.69 88 VAL A N 1
ATOM 708 C CA . VAL A 1 88 ? 2.638 -4.081 -32.532 1.00 93.69 88 VAL A CA 1
ATOM 709 C C . VAL A 1 88 ? 2.854 -5.259 -33.488 1.00 93.69 88 VAL A C 1
ATOM 711 O O . VAL A 1 88 ? 2.352 -5.235 -34.607 1.00 93.69 88 VAL A O 1
ATOM 714 N N . HIS A 1 89 ? 3.569 -6.297 -33.046 1.00 91.88 89 HIS A N 1
ATOM 715 C CA . HIS A 1 89 ? 3.942 -7.450 -33.876 1.00 91.88 89 HIS A CA 1
ATOM 716 C C . HIS A 1 89 ? 3.017 -8.662 -33.677 1.00 91.88 89 HIS A C 1
ATOM 718 O O . HIS A 1 89 ? 3.296 -9.734 -34.204 1.00 91.88 89 HIS A O 1
ATOM 724 N N . LEU A 1 90 ? 1.915 -8.498 -32.934 1.00 89.56 90 LEU A N 1
ATOM 725 C CA . LEU A 1 90 ? 0.939 -9.551 -32.622 1.00 89.56 90 LEU A CA 1
ATOM 726 C C . LEU A 1 90 ? 1.560 -10.797 -31.961 1.00 89.56 90 LEU A C 1
ATOM 728 O O . LEU A 1 90 ? 1.075 -11.915 -32.130 1.00 89.56 90 LEU A O 1
ATOM 732 N N . HIS A 1 91 ? 2.630 -10.601 -31.191 1.00 86.12 91 HIS A N 1
ATOM 733 C CA . HIS A 1 91 ? 3.211 -11.637 -30.343 1.00 86.12 91 HIS A CA 1
ATOM 734 C C . HIS A 1 91 ? 2.495 -11.690 -28.990 1.00 86.12 91 HIS A C 1
ATOM 736 O O . HIS A 1 91 ? 1.875 -10.714 -28.564 1.00 86.12 91 HIS A O 1
ATOM 742 N N . ASP A 1 92 ? 2.611 -12.820 -28.289 1.00 77.88 92 ASP A N 1
ATOM 743 C CA . ASP A 1 92 ? 2.099 -12.949 -26.925 1.00 77.88 92 ASP A CA 1
ATOM 744 C C . ASP A 1 92 ? 2.828 -11.959 -25.989 1.00 77.88 92 ASP A C 1
ATOM 746 O O . ASP A 1 92 ? 4.031 -12.120 -25.759 1.00 77.88 92 ASP A O 1
ATOM 750 N N . PRO A 1 93 ? 2.134 -10.952 -25.415 1.00 76.62 93 PRO A N 1
ATOM 751 C CA . PRO A 1 93 ? 2.751 -9.982 -24.513 1.00 76.62 93 PRO A CA 1
ATOM 752 C C . PRO A 1 93 ? 3.146 -10.591 -23.160 1.00 76.62 93 PRO A C 1
ATOM 754 O O . PRO A 1 93 ? 3.770 -9.903 -22.355 1.00 76.62 93 PRO A O 1
ATOM 757 N N . PHE A 1 94 ? 2.781 -11.847 -22.887 1.00 74.19 94 PHE A N 1
ATOM 758 C CA . PHE A 1 94 ? 3.150 -12.580 -21.678 1.00 74.19 94 PHE A CA 1
ATOM 759 C C . PHE A 1 94 ? 4.287 -13.591 -21.894 1.00 74.19 94 PHE A C 1
ATOM 761 O O . PHE A 1 94 ? 4.784 -14.159 -20.919 1.00 74.19 94 PHE A O 1
ATOM 768 N N . ALA A 1 95 ? 4.742 -13.791 -23.133 1.00 70.75 95 ALA A N 1
ATOM 769 C CA . ALA A 1 95 ? 5.841 -14.697 -23.441 1.00 70.75 95 ALA A CA 1
ATOM 770 C C . ALA A 1 95 ? 7.208 -14.036 -23.191 1.00 70.75 95 ALA A C 1
ATOM 772 O O . ALA A 1 95 ? 7.450 -12.898 -23.586 1.00 70.75 95 ALA A O 1
ATOM 773 N N . GLY A 1 96 ? 8.133 -14.763 -22.550 1.00 65.56 96 GLY A N 1
ATOM 774 C CA . GLY A 1 96 ? 9.527 -14.319 -22.388 1.00 65.56 96 GLY A CA 1
ATOM 775 C C . GLY A 1 96 ? 9.721 -13.077 -21.506 1.00 65.56 96 GLY A C 1
ATOM 776 O O . GLY A 1 96 ? 10.722 -12.375 -21.655 1.00 65.56 96 GLY A O 1
ATOM 777 N N . LEU A 1 97 ? 8.775 -12.794 -20.602 1.00 65.69 97 LEU A N 1
ATOM 778 C CA . LEU A 1 97 ? 8.821 -11.620 -19.730 1.00 65.69 97 LEU A CA 1
ATOM 779 C C . LEU A 1 97 ? 10.064 -11.617 -18.820 1.00 65.69 97 LEU A C 1
ATOM 781 O O . LEU A 1 97 ? 10.459 -12.674 -18.317 1.00 65.69 97 LEU A O 1
ATOM 785 N N . PRO A 1 98 ? 10.655 -10.443 -18.514 1.00 57.84 98 PRO A N 1
ATOM 786 C CA . PRO A 1 98 ? 11.789 -10.359 -17.610 1.00 57.84 98 PRO A CA 1
ATOM 787 C C . PRO A 1 98 ? 11.355 -10.842 -16.226 1.00 57.84 98 PRO A C 1
ATOM 789 O O . PRO A 1 98 ? 10.488 -10.236 -15.590 1.00 57.84 98 PRO A O 1
ATOM 792 N N . GLN A 1 99 ? 11.984 -11.914 -15.735 1.00 56.12 99 GLN A N 1
ATOM 793 C CA . GLN A 1 99 ? 11.625 -12.508 -14.442 1.00 56.12 99 GLN A CA 1
ATOM 794 C C . GLN A 1 99 ? 11.722 -11.502 -13.282 1.00 56.12 99 GLN A C 1
ATOM 796 O O . GLN A 1 99 ? 10.952 -11.563 -12.329 1.00 56.12 99 GLN A O 1
ATOM 801 N N . VAL A 1 100 ? 12.605 -10.510 -13.427 1.00 49.50 100 VAL A N 1
ATOM 802 C CA . VAL A 1 100 ? 12.955 -9.509 -12.412 1.00 49.50 100 VAL A CA 1
ATOM 803 C C . VAL A 1 100 ? 11.816 -8.542 -12.080 1.00 49.50 100 VAL A C 1
ATOM 805 O O . VAL A 1 100 ? 11.815 -7.989 -10.986 1.00 49.50 100 VAL A O 1
ATOM 808 N N . VAL A 1 101 ? 10.846 -8.316 -12.974 1.00 52.16 101 VAL A N 1
ATOM 809 C CA . VAL A 1 101 ? 9.835 -7.268 -12.734 1.00 52.16 101 VAL A CA 1
ATOM 810 C C . VAL A 1 101 ? 8.634 -7.788 -11.955 1.00 52.16 101 VAL A C 1
ATOM 812 O O . VAL A 1 101 ? 8.057 -7.003 -11.215 1.00 52.16 101 VAL A O 1
ATOM 815 N N . GLY A 1 102 ? 8.319 -9.088 -12.017 1.00 53.41 102 GLY A N 1
ATOM 816 C CA . GLY A 1 102 ? 7.135 -9.677 -11.381 1.00 53.41 102 GLY A CA 1
ATOM 817 C C . GLY A 1 102 ? 5.835 -9.026 -11.870 1.00 53.41 102 GLY A C 1
ATOM 818 O O . GLY A 1 102 ? 5.570 -7.868 -11.589 1.00 53.41 102 GLY A O 1
ATOM 819 N N . GLY A 1 103 ? 5.013 -9.740 -12.638 1.00 61.47 103 GLY A N 1
ATOM 820 C CA . GLY A 1 103 ? 3.646 -9.296 -12.946 1.00 61.47 103 GLY A CA 1
ATOM 821 C C . GLY A 1 103 ? 3.457 -7.886 -13.567 1.00 61.47 103 GLY A C 1
ATOM 822 O O . GLY A 1 103 ? 2.384 -7.299 -13.559 1.00 61.47 103 GLY A O 1
ATOM 823 N N . GLY A 1 104 ? 4.462 -7.251 -14.155 1.00 71.12 104 GLY A N 1
ATOM 824 C CA . GLY A 1 104 ? 4.228 -5.911 -14.713 1.00 71.12 104 GLY A CA 1
ATOM 825 C C . GLY A 1 104 ? 3.382 -5.907 -15.997 1.00 71.12 104 GLY A C 1
ATOM 826 O O . GLY A 1 104 ? 2.868 -4.863 -16.389 1.00 71.12 104 GLY A O 1
ATOM 827 N N . ALA A 1 105 ? 3.236 -7.056 -16.667 1.00 73.94 105 ALA A N 1
ATOM 828 C CA . ALA A 1 105 ? 2.690 -7.131 -18.023 1.00 73.94 105 ALA A CA 1
ATOM 829 C C . ALA A 1 105 ? 1.230 -6.675 -18.113 1.00 73.94 105 ALA A C 1
ATOM 831 O O . ALA A 1 105 ? 0.882 -5.930 -19.026 1.00 73.94 105 ALA A O 1
ATOM 832 N N . LEU A 1 106 ? 0.394 -7.025 -17.128 1.00 83.81 106 LEU A N 1
ATOM 833 C CA . LEU A 1 106 ? -1.004 -6.582 -17.106 1.00 83.81 106 LEU A CA 1
ATOM 834 C C . LEU A 1 106 ? -1.125 -5.050 -17.025 1.00 83.81 106 LEU A C 1
ATOM 836 O O . LEU A 1 106 ? -2.078 -4.479 -17.550 1.00 83.81 106 LEU A O 1
ATOM 840 N N . VAL A 1 107 ? -0.152 -4.381 -16.397 1.00 87.94 107 VAL A N 1
ATOM 841 C CA . VAL A 1 107 ? -0.081 -2.914 -16.323 1.00 87.94 107 VAL A CA 1
ATOM 842 C C . VAL A 1 107 ? 0.591 -2.321 -17.561 1.00 87.94 107 VAL A C 1
ATOM 844 O O . VAL A 1 107 ? 0.209 -1.246 -18.013 1.00 87.94 107 VAL A O 1
ATOM 847 N N . ALA A 1 108 ? 1.561 -3.020 -18.145 1.00 88.12 108 ALA A N 1
ATOM 848 C CA . ALA A 1 108 ? 2.271 -2.572 -19.336 1.00 88.12 108 ALA A CA 1
ATOM 849 C C . ALA A 1 108 ? 1.373 -2.530 -20.585 1.00 88.12 108 ALA A C 1
ATOM 851 O O . ALA A 1 108 ? 1.512 -1.613 -21.389 1.00 88.12 108 ALA A O 1
ATOM 852 N N . VAL A 1 109 ? 0.416 -3.459 -20.724 1.00 90.88 109 VAL A N 1
ATOM 853 C CA . VAL A 1 109 ? -0.523 -3.504 -21.863 1.00 90.88 109 VAL A CA 1
ATOM 854 C C . VAL A 1 109 ? -1.287 -2.183 -22.055 1.00 90.88 109 VAL A C 1
ATOM 856 O O . VAL A 1 109 ? -1.188 -1.605 -23.138 1.00 90.88 109 VAL A O 1
ATOM 859 N N . PRO A 1 110 ? -2.008 -1.633 -21.054 1.00 93.50 110 PRO A N 1
ATOM 860 C CA . PRO A 1 110 ? -2.694 -0.350 -21.218 1.00 93.50 110 PRO A CA 1
ATOM 861 C C . PRO A 1 110 ? -1.740 0.848 -21.346 1.00 93.50 110 PRO A C 1
ATOM 863 O O . PRO A 1 110 ? -2.156 1.902 -21.822 1.00 93.50 110 PRO A O 1
ATOM 866 N N . LEU A 1 111 ? -0.474 0.709 -20.939 1.00 94.94 111 LEU A N 1
ATOM 867 C CA . LEU A 1 111 ? 0.545 1.752 -21.083 1.00 94.94 111 LEU A CA 1
ATOM 868 C C . LEU A 1 111 ? 1.266 1.711 -22.437 1.00 94.94 111 LEU A C 1
ATOM 870 O O . LEU A 1 111 ? 1.946 2.677 -22.779 1.00 94.94 111 LEU A O 1
ATOM 874 N N . ALA A 1 112 ? 1.092 0.652 -23.230 1.00 94.25 112 ALA A N 1
ATOM 875 C CA . ALA A 1 112 ? 1.775 0.475 -24.506 1.00 94.25 112 ALA A CA 1
ATOM 876 C C . ALA A 1 112 ? 1.618 1.658 -25.480 1.00 94.25 112 ALA A C 1
ATOM 878 O O . ALA A 1 112 ? 2.636 2.062 -26.036 1.00 94.25 112 ALA A O 1
ATOM 879 N N . PRO A 1 113 ? 0.438 2.296 -25.655 1.00 96.44 113 PRO A N 1
ATOM 880 C CA . PRO A 1 113 ? 0.325 3.460 -26.539 1.00 96.44 113 PRO A CA 1
ATOM 881 C C . PRO A 1 113 ? 1.218 4.629 -26.106 1.00 96.44 113 PRO A C 1
ATOM 883 O O . PRO A 1 113 ? 1.809 5.306 -26.942 1.00 96.44 113 PRO A O 1
ATOM 886 N N . VAL A 1 114 ? 1.354 4.845 -24.794 1.00 97.19 114 VAL A N 1
ATOM 887 C CA . VAL A 1 114 ? 2.214 5.896 -24.231 1.00 97.19 114 VAL A CA 1
ATOM 888 C C . VAL A 1 114 ? 3.682 5.516 -24.387 1.00 97.19 114 VAL A C 1
ATOM 890 O O . VAL A 1 114 ? 4.484 6.356 -24.783 1.00 97.19 114 VAL A O 1
ATOM 893 N N . THR A 1 115 ? 4.029 4.253 -24.139 1.00 95.50 115 THR A N 1
ATOM 894 C CA . THR A 1 115 ? 5.385 3.734 -24.353 1.00 95.50 115 THR A CA 1
ATOM 895 C C . THR A 1 115 ? 5.815 3.849 -25.815 1.00 95.50 115 THR A C 1
ATOM 897 O O . THR A 1 115 ? 6.928 4.285 -26.082 1.00 95.50 115 THR A O 1
ATOM 900 N N . LEU A 1 116 ? 4.938 3.525 -26.770 1.00 95.00 116 LEU A N 1
ATOM 901 C CA . LEU A 1 116 ? 5.225 3.648 -28.202 1.00 95.00 116 LEU A CA 1
ATOM 902 C C . LEU A 1 116 ? 5.381 5.112 -28.634 1.00 95.00 116 LEU A C 1
ATOM 904 O O . LEU A 1 116 ? 6.245 5.415 -29.449 1.00 95.00 116 LEU A O 1
ATOM 908 N N . ALA A 1 117 ? 4.556 6.016 -28.095 1.00 96.75 117 ALA A N 1
ATOM 909 C CA . ALA A 1 117 ? 4.562 7.425 -28.485 1.00 96.75 117 ALA A CA 1
ATOM 910 C C . ALA A 1 117 ? 5.690 8.244 -27.832 1.00 96.75 117 ALA A C 1
ATOM 912 O O . ALA A 1 117 ? 6.213 9.165 -28.456 1.00 96.75 117 ALA A O 1
ATOM 913 N N . PHE A 1 118 ? 6.050 7.938 -26.581 1.00 96.38 118 PHE A N 1
ATOM 914 C CA . PHE A 1 118 ? 6.934 8.775 -25.755 1.00 96.38 118 PHE A CA 1
ATOM 915 C C . PHE A 1 118 ? 8.103 8.013 -25.102 1.00 96.38 118 PHE A C 1
ATOM 917 O O . PHE A 1 118 ? 8.899 8.612 -24.378 1.00 96.38 118 PHE A O 1
ATOM 924 N N . GLY A 1 119 ? 8.218 6.704 -25.338 1.00 95.62 119 GLY A N 1
ATOM 925 C CA . GLY A 1 119 ? 9.253 5.830 -24.779 1.00 95.62 119 GLY A CA 1
ATOM 926 C C . GLY A 1 119 ? 8.925 5.255 -23.392 1.00 95.62 119 GLY A C 1
ATOM 927 O O . GLY A 1 119 ? 8.082 5.767 -22.645 1.00 95.62 119 GLY A O 1
ATOM 928 N N . SER A 1 120 ? 9.635 4.188 -23.006 1.00 94.56 120 SER A N 1
ATOM 929 C CA . SER A 1 120 ? 9.457 3.501 -21.713 1.00 94.56 120 SER A CA 1
ATOM 930 C C . SER A 1 120 ? 9.810 4.348 -20.493 1.00 94.56 120 SER A C 1
ATOM 932 O O . SER A 1 120 ? 9.300 4.079 -19.407 1.00 94.56 120 SER A O 1
ATOM 934 N N . GLY A 1 121 ? 10.618 5.402 -20.640 1.00 94.81 121 GLY A N 1
ATOM 935 C CA . GLY A 1 121 ? 10.873 6.368 -19.568 1.00 94.81 121 GLY A CA 1
ATOM 936 C C . GLY A 1 121 ? 9.596 7.086 -19.115 1.00 94.81 121 GLY A C 1
ATOM 937 O O . GLY A 1 121 ? 9.279 7.104 -17.923 1.00 94.81 121 GLY A O 1
ATOM 938 N N . VAL A 1 122 ? 8.819 7.604 -20.072 1.00 96.75 122 VAL A N 1
ATOM 939 C CA . VAL A 1 122 ? 7.527 8.260 -19.810 1.00 96.75 122 VAL A CA 1
ATOM 940 C C . VAL A 1 122 ? 6.480 7.230 -19.383 1.00 96.75 122 VAL A C 1
ATOM 942 O O . VAL A 1 122 ? 5.747 7.468 -18.423 1.00 96.75 122 VAL A O 1
ATOM 945 N N . GLY A 1 123 ? 6.461 6.051 -20.018 1.00 96.19 123 GLY A N 1
ATOM 946 C CA . GLY A 1 123 ? 5.611 4.931 -19.602 1.00 96.19 123 GLY A CA 1
ATOM 947 C C . GLY A 1 123 ? 5.834 4.525 -18.138 1.00 96.19 123 GLY A C 1
ATOM 948 O O . GLY A 1 123 ? 4.875 4.332 -17.393 1.00 96.19 123 GLY A O 1
ATOM 949 N N . TYR A 1 124 ? 7.090 4.478 -17.686 1.00 95.12 124 TYR A N 1
ATOM 950 C CA . TYR A 1 124 ? 7.458 4.163 -16.304 1.00 95.12 124 TYR A CA 1
ATOM 951 C C . TYR A 1 124 ? 7.027 5.260 -15.320 1.00 95.12 124 TYR A C 1
ATOM 953 O O . TYR A 1 124 ? 6.456 4.960 -14.268 1.00 95.12 124 TYR A O 1
ATOM 961 N N . ALA A 1 125 ? 7.247 6.536 -15.659 1.00 96.62 125 ALA A N 1
ATOM 962 C CA . ALA A 1 125 ? 6.786 7.656 -14.837 1.00 96.62 125 ALA A CA 1
ATOM 963 C C . ALA A 1 125 ? 5.251 7.659 -14.699 1.00 96.62 125 ALA A C 1
ATOM 965 O O . ALA A 1 125 ? 4.717 7.863 -13.602 1.00 96.62 125 ALA A O 1
ATOM 966 N N . LEU A 1 126 ? 4.534 7.355 -15.787 1.00 97.38 126 LEU A N 1
ATOM 967 C CA . LEU A 1 126 ? 3.082 7.211 -15.780 1.00 97.38 126 LEU A CA 1
ATOM 968 C C . LEU A 1 126 ? 2.630 6.014 -14.935 1.00 97.38 126 LEU A C 1
ATOM 970 O O . LEU A 1 126 ? 1.709 6.169 -14.133 1.00 97.38 126 LEU A O 1
ATOM 974 N N . TRP A 1 127 ? 3.299 4.861 -15.042 1.00 96.00 127 TRP A N 1
ATOM 975 C CA . TRP A 1 127 ? 3.025 3.695 -14.199 1.00 96.00 127 TRP A CA 1
ATOM 976 C C . TRP A 1 127 ? 3.119 4.059 -12.716 1.00 96.00 127 TRP A C 1
ATOM 978 O O . TRP A 1 127 ? 2.141 3.885 -11.990 1.00 96.00 127 TRP A O 1
ATOM 988 N N . LEU A 1 128 ? 4.236 4.632 -12.256 1.00 96.56 128 LEU A N 1
ATOM 989 C CA . LEU A 1 128 ? 4.382 5.029 -10.850 1.00 96.56 128 LEU A CA 1
ATOM 990 C C . LEU A 1 128 ? 3.310 6.038 -10.417 1.00 96.56 128 LEU A C 1
ATOM 992 O O . LEU A 1 128 ? 2.731 5.899 -9.339 1.00 96.56 128 LEU A O 1
ATOM 996 N N . THR A 1 129 ? 3.010 7.022 -11.268 1.00 97.56 129 THR A N 1
ATOM 997 C CA . THR A 1 129 ? 1.996 8.047 -10.983 1.00 97.56 129 THR A CA 1
ATOM 998 C C . THR A 1 129 ? 0.616 7.416 -10.769 1.00 97.56 129 THR A C 1
ATOM 1000 O O . THR A 1 129 ? -0.046 7.688 -9.764 1.00 97.56 129 THR A O 1
ATOM 1003 N N . LEU A 1 130 ? 0.192 6.537 -11.684 1.00 96.81 130 LEU A N 1
ATOM 1004 C CA . LEU A 1 130 ? -1.094 5.841 -11.610 1.00 96.81 130 LEU A CA 1
ATOM 1005 C C . LEU A 1 130 ? -1.128 4.799 -10.488 1.00 96.81 130 LEU A C 1
ATOM 1007 O O . LEU A 1 130 ? -2.156 4.657 -9.829 1.00 96.81 130 LEU A O 1
ATOM 1011 N N . GLY A 1 131 ? -0.017 4.106 -10.235 1.00 96.00 131 GLY A N 1
ATOM 1012 C CA . GLY A 1 131 ? 0.119 3.131 -9.155 1.00 96.00 131 GLY A CA 1
ATOM 1013 C C . GLY A 1 131 ? -0.083 3.775 -7.784 1.00 96.00 131 GLY A C 1
ATOM 1014 O O . GLY A 1 131 ? -0.955 3.342 -7.032 1.00 96.00 131 GLY A O 1
ATOM 1015 N N . LEU A 1 132 ? 0.644 4.861 -7.490 1.00 97.62 132 LEU A N 1
ATOM 1016 C CA . LEU A 1 132 ? 0.531 5.601 -6.225 1.00 97.62 132 LEU A CA 1
ATOM 1017 C C . LEU A 1 132 ? -0.865 6.204 -6.047 1.00 97.62 132 LEU A C 1
ATOM 1019 O O . LEU A 1 132 ? -1.556 5.936 -5.058 1.00 97.62 132 LEU A O 1
ATOM 1023 N N . ALA A 1 133 ? -1.302 7.003 -7.026 1.00 97.81 133 ALA A N 1
ATOM 1024 C CA . ALA A 1 133 ? -2.569 7.717 -6.937 1.00 97.81 133 ALA A CA 1
ATOM 1025 C C . ALA A 1 133 ? -3.763 6.753 -6.930 1.00 97.81 133 ALA A C 1
ATOM 1027 O O . ALA A 1 133 ? -4.700 6.943 -6.155 1.00 97.81 133 ALA A O 1
ATOM 1028 N N . GLY A 1 134 ? -3.717 5.698 -7.748 1.00 97.25 134 GLY A N 1
ATOM 1029 C CA . GLY A 1 134 ? -4.739 4.658 -7.812 1.00 97.25 134 GLY A CA 1
ATOM 1030 C C . GLY A 1 134 ? -4.846 3.867 -6.511 1.00 97.25 134 GLY A C 1
ATOM 1031 O O . GLY A 1 134 ? -5.955 3.662 -6.021 1.00 97.25 134 GLY A O 1
ATOM 1032 N N . SER A 1 135 ? -3.715 3.496 -5.905 1.00 97.62 135 SER A N 1
ATOM 1033 C CA . SER A 1 135 ? -3.683 2.795 -4.612 1.00 97.62 135 SER A CA 1
ATOM 1034 C C . SER A 1 135 ? -4.288 3.632 -3.490 1.00 97.62 135 SER A C 1
ATOM 1036 O O . SER A 1 135 ? -5.129 3.146 -2.731 1.00 97.62 135 SER A O 1
ATOM 1038 N N . ALA A 1 136 ? -3.928 4.916 -3.414 1.00 97.88 136 ALA A N 1
ATOM 1039 C CA . ALA A 1 136 ? -4.544 5.837 -2.465 1.00 97.88 136 ALA A CA 1
ATOM 1040 C C . ALA A 1 136 ? -6.042 6.037 -2.758 1.00 97.88 136 ALA A C 1
ATOM 1042 O O . ALA A 1 136 ? -6.864 6.019 -1.844 1.00 97.88 136 ALA A O 1
ATOM 1043 N N . ALA A 1 137 ? -6.437 6.172 -4.027 1.00 97.69 137 ALA A N 1
ATOM 1044 C CA . ALA A 1 137 ? -7.829 6.374 -4.419 1.00 97.69 137 ALA A CA 1
ATOM 1045 C C . ALA A 1 137 ? -8.732 5.183 -4.060 1.00 97.69 137 ALA A C 1
ATOM 1047 O O . ALA A 1 137 ? -9.829 5.381 -3.526 1.00 97.69 137 ALA A O 1
ATOM 1048 N N . THR A 1 138 ? -8.293 3.946 -4.309 1.00 96.94 138 THR A N 1
ATOM 1049 C CA . THR A 1 138 ? -9.090 2.761 -3.963 1.00 96.94 138 THR A CA 1
ATOM 1050 C C . THR A 1 138 ? -9.124 2.522 -2.457 1.00 96.94 138 THR A C 1
ATOM 1052 O O . THR A 1 138 ? -10.179 2.157 -1.932 1.00 96.94 138 THR A O 1
ATOM 1055 N N . ALA A 1 139 ? -8.0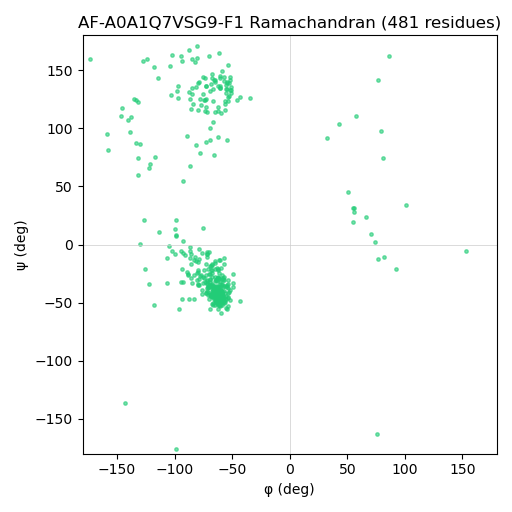43 2.822 -1.731 1.00 97.50 139 ALA A N 1
ATOM 1056 C CA . ALA A 1 139 ? -8.053 2.818 -0.270 1.00 97.50 139 ALA A CA 1
ATOM 1057 C C . ALA A 1 139 ? -9.002 3.882 0.298 1.00 97.50 139 ALA A C 1
ATOM 1059 O O . ALA A 1 139 ? -9.796 3.583 1.187 1.00 97.50 139 ALA A O 1
ATOM 1060 N N . TYR A 1 140 ? -8.992 5.099 -0.254 1.00 97.19 140 TYR A N 1
ATOM 1061 C CA . TYR A 1 140 ? -9.916 6.173 0.118 1.00 97.19 140 TYR A CA 1
ATOM 1062 C C . TYR A 1 140 ? -11.368 5.738 -0.058 1.00 97.19 140 TYR A C 1
ATOM 1064 O O . TYR A 1 140 ? -12.182 5.887 0.858 1.00 97.19 140 TYR A O 1
ATOM 1072 N N . TRP A 1 141 ? -11.682 5.162 -1.220 1.00 95.12 141 TRP A N 1
ATOM 1073 C CA . TRP A 1 141 ? -13.002 4.620 -1.511 1.00 95.12 141 TRP A CA 1
ATOM 1074 C C . TRP A 1 141 ? -13.401 3.542 -0.494 1.00 95.12 141 TRP A C 1
ATOM 1076 O O . TRP A 1 141 ? -14.487 3.629 0.085 1.00 95.12 141 TRP A O 1
ATOM 1086 N N . ALA A 1 142 ? -12.520 2.574 -0.225 1.00 93.69 142 ALA A N 1
ATOM 1087 C CA . ALA A 1 142 ? -12.792 1.485 0.706 1.00 93.69 142 ALA A CA 1
ATOM 1088 C C . ALA A 1 142 ? -13.022 2.012 2.132 1.00 93.69 142 ALA A C 1
ATOM 1090 O O . ALA A 1 142 ? -14.053 1.722 2.740 1.00 93.69 142 ALA A O 1
ATOM 1091 N N . LEU A 1 143 ? -12.117 2.851 2.643 1.00 93.44 143 LEU A N 1
ATOM 1092 C CA . LEU A 1 143 ? -12.203 3.430 3.984 1.00 93.44 143 LEU A CA 1
ATOM 1093 C C . LEU A 1 143 ? -13.470 4.278 4.148 1.00 93.44 143 LEU A C 1
ATOM 1095 O O . LEU A 1 143 ? -14.230 4.061 5.092 1.00 93.44 143 LEU A O 1
ATOM 1099 N N . PHE A 1 144 ? -13.743 5.197 3.218 1.00 92.00 144 PHE A N 1
ATOM 1100 C CA . PHE A 1 144 ? -14.908 6.084 3.291 1.00 92.00 144 PHE A CA 1
ATOM 1101 C C . PHE A 1 144 ? -16.234 5.329 3.162 1.00 92.00 144 PHE A C 1
ATOM 1103 O O . PHE A 1 144 ? -17.227 5.671 3.802 1.00 92.00 144 PHE A O 1
ATOM 1110 N N . ARG A 1 145 ? -16.289 4.295 2.315 1.00 88.75 145 ARG A N 1
ATOM 1111 C CA . ARG A 1 145 ? -17.538 3.565 2.079 1.00 88.75 145 ARG A CA 1
ATOM 1112 C C . ARG A 1 145 ? -17.857 2.570 3.191 1.00 88.75 145 ARG A C 1
ATOM 1114 O O . ARG A 1 145 ? -19.042 2.274 3.409 1.00 88.75 145 ARG A O 1
ATOM 1121 N N . HIS A 1 146 ? -16.829 2.032 3.844 1.00 86.88 146 HIS A N 1
ATOM 1122 C CA . HIS A 1 146 ? -16.954 0.827 4.656 1.00 86.88 146 HIS A CA 1
ATOM 1123 C C . HIS A 1 146 ? -16.459 0.954 6.094 1.00 86.88 146 HIS A C 1
ATOM 1125 O O . HIS A 1 146 ? -16.918 0.177 6.925 1.00 86.88 146 HIS A O 1
ATOM 1131 N N . LEU A 1 147 ? -15.593 1.914 6.418 1.00 87.19 147 LEU A N 1
ATOM 1132 C CA . LEU A 1 147 ? -14.979 1.989 7.743 1.00 87.19 147 LEU A CA 1
ATOM 1133 C C . LEU A 1 147 ? -15.330 3.272 8.502 1.00 87.19 147 LEU A C 1
ATOM 1135 O O . LEU A 1 147 ? -15.804 3.184 9.634 1.00 87.19 147 LEU A O 1
ATOM 1139 N N . VAL A 1 148 ? -15.140 4.435 7.876 1.00 89.69 148 VAL A N 1
ATOM 1140 C CA . VAL A 1 148 ? -15.251 5.759 8.517 1.00 89.69 148 VAL A CA 1
ATOM 1141 C C . VAL A 1 148 ? -16.358 6.614 7.901 1.00 89.69 148 VAL A C 1
ATOM 1143 O O . VAL A 1 148 ? -16.699 6.447 6.732 1.00 89.69 148 VAL A O 1
ATOM 1146 N N . GLY A 1 149 ? -16.934 7.536 8.678 1.00 84.25 149 GLY A N 1
ATOM 1147 C CA . GLY A 1 149 ? -17.958 8.480 8.206 1.00 84.25 149 GLY A CA 1
ATOM 1148 C C . GLY A 1 149 ? -17.388 9.779 7.625 1.00 84.25 149 GLY A C 1
ATOM 1149 O O . GLY A 1 149 ? -18.017 10.429 6.786 1.00 84.25 149 GLY A O 1
ATOM 1150 N N . SER A 1 150 ? -16.186 10.165 8.052 1.00 87.00 150 SER A N 1
ATOM 1151 C CA . SER A 1 150 ? -15.508 11.386 7.626 1.00 87.00 150 SER A CA 1
ATOM 1152 C C . SER A 1 150 ? -14.671 11.185 6.361 1.00 87.00 150 SER A C 1
ATOM 1154 O O . SER A 1 150 ? -13.817 10.304 6.270 1.00 87.00 150 SER A O 1
ATOM 1156 N N . ARG A 1 151 ? -14.837 12.092 5.389 1.00 90.06 151 ARG A N 1
ATOM 1157 C CA . ARG A 1 151 ? -13.969 12.148 4.199 1.00 90.06 151 ARG A CA 1
ATOM 1158 C C . ARG A 1 151 ? -12.517 12.443 4.553 1.00 90.06 151 ARG A C 1
ATOM 1160 O O . ARG A 1 151 ? -11.629 11.928 3.892 1.00 90.06 151 ARG A O 1
ATOM 1167 N N . MET A 1 152 ? -12.274 13.267 5.570 1.00 90.25 152 MET A N 1
ATOM 1168 C CA . MET A 1 152 ? -10.909 13.593 5.984 1.00 90.25 152 MET A CA 1
ATOM 1169 C C . MET A 1 152 ? -10.240 12.394 6.666 1.00 90.25 152 MET A C 1
ATOM 1171 O O . MET A 1 152 ? -9.078 12.122 6.399 1.00 90.25 152 MET A O 1
ATOM 1175 N N . ALA A 1 153 ? -10.993 11.623 7.459 1.00 91.38 153 ALA A N 1
ATOM 1176 C CA . ALA A 1 153 ? -10.500 10.371 8.034 1.00 91.38 153 ALA A CA 1
ATOM 1177 C C . ALA A 1 153 ? -10.060 9.387 6.941 1.00 91.38 153 ALA A C 1
ATOM 1179 O O . ALA A 1 153 ? -8.949 8.863 6.977 1.00 91.38 153 ALA A O 1
ATOM 1180 N N . ALA A 1 154 ? -10.914 9.188 5.930 1.00 94.62 154 ALA A N 1
ATOM 1181 C CA . ALA A 1 154 ? -10.589 8.329 4.798 1.00 94.62 154 ALA A CA 1
ATOM 1182 C C . ALA A 1 154 ? -9.395 8.859 3.994 1.00 94.62 154 ALA A C 1
ATOM 1184 O O . ALA A 1 154 ? -8.574 8.066 3.549 1.00 94.62 154 ALA A O 1
ATOM 1185 N N . PHE A 1 155 ? -9.279 10.182 3.825 1.00 95.62 155 PHE A N 1
ATOM 1186 C CA . PHE A 1 155 ? -8.150 10.811 3.136 1.00 95.62 155 PHE A CA 1
ATOM 1187 C C . PHE A 1 155 ? -6.823 10.559 3.858 1.00 95.62 155 PHE A C 1
ATOM 1189 O O . PHE A 1 155 ? -5.870 10.139 3.216 1.00 95.62 155 PHE A O 1
ATOM 1196 N N . ILE A 1 156 ? -6.775 10.745 5.181 1.00 94.50 156 ILE A N 1
ATOM 1197 C CA . ILE A 1 156 ? -5.567 10.512 5.988 1.00 94.50 156 ILE A CA 1
ATOM 1198 C C . ILE A 1 156 ? -5.142 9.040 5.921 1.00 94.50 156 ILE A C 1
ATOM 1200 O O . ILE A 1 156 ? -3.975 8.749 5.668 1.00 94.50 156 ILE A O 1
ATOM 1204 N N . GLY A 1 157 ? -6.085 8.107 6.093 1.00 96.12 157 GLY A N 1
ATOM 1205 C CA . GLY A 1 157 ? -5.780 6.680 5.972 1.00 96.12 157 GLY A CA 1
ATOM 1206 C C . GLY A 1 157 ? -5.309 6.300 4.565 1.00 96.12 157 GLY A C 1
ATOM 1207 O O . GLY A 1 157 ? -4.331 5.579 4.410 1.00 96.12 157 GLY A O 1
ATOM 1208 N N . ALA A 1 158 ? -5.950 6.831 3.526 1.00 97.19 158 ALA A N 1
ATOM 1209 C CA . ALA A 1 158 ? -5.562 6.589 2.139 1.00 97.19 158 ALA A CA 1
ATOM 1210 C C . ALA A 1 158 ? -4.188 7.167 1.774 1.00 97.19 158 ALA A C 1
ATOM 1212 O O . ALA A 1 158 ? -3.444 6.531 1.029 1.00 97.19 158 ALA A O 1
ATOM 1213 N N . LEU A 1 159 ? -3.840 8.337 2.321 1.00 95.88 159 LEU A N 1
ATOM 1214 C CA . LEU A 1 159 ? -2.509 8.925 2.186 1.00 95.88 159 LEU A CA 1
ATOM 1215 C C . LEU A 1 159 ? -1.456 7.974 2.762 1.00 95.88 159 LEU A C 1
ATOM 1217 O O . LEU A 1 159 ? -0.481 7.665 2.087 1.00 95.88 159 LEU A O 1
ATOM 1221 N N . MET A 1 160 ? -1.699 7.449 3.968 1.00 95.88 160 MET A N 1
ATOM 1222 C CA . MET A 1 160 ? -0.819 6.455 4.582 1.00 95.88 160 MET A CA 1
ATOM 1223 C C . MET A 1 160 ? -0.731 5.182 3.731 1.00 95.88 160 MET A C 1
ATOM 1225 O O . MET A 1 160 ? 0.355 4.664 3.529 1.00 95.88 160 MET A O 1
ATOM 1229 N N . PHE A 1 161 ? -1.846 4.689 3.187 1.00 97.12 161 PHE A N 1
ATOM 1230 C CA . PHE A 1 161 ? -1.849 3.468 2.379 1.00 97.12 161 PHE A CA 1
ATOM 1231 C C . PHE A 1 161 ? -1.039 3.596 1.079 1.00 97.12 161 PHE A C 1
ATOM 1233 O O . PHE A 1 161 ? -0.284 2.691 0.742 1.00 97.12 161 PHE A O 1
ATOM 1240 N N . GLY A 1 162 ? -1.205 4.696 0.337 1.00 95.56 162 GLY A N 1
ATOM 1241 C CA . GLY A 1 162 ? -0.571 4.872 -0.975 1.00 95.56 162 GLY A CA 1
ATOM 1242 C C . GLY A 1 162 ? 0.815 5.520 -0.944 1.00 95.56 162 GLY A C 1
ATOM 1243 O O . GLY A 1 162 ? 1.584 5.326 -1.876 1.00 95.56 162 GLY A O 1
ATOM 1244 N N . PHE A 1 163 ? 1.138 6.280 0.106 1.00 95.75 163 PHE A N 1
ATOM 1245 C CA . PHE A 1 163 ? 2.362 7.087 0.196 1.00 95.75 163 PHE A CA 1
ATOM 1246 C C . PHE A 1 163 ? 3.166 6.808 1.472 1.00 95.75 163 PHE A C 1
ATOM 1248 O O . PHE A 1 163 ? 3.961 7.644 1.898 1.00 95.75 163 PHE A O 1
ATOM 1255 N N . ALA A 1 164 ? 2.966 5.648 2.106 1.00 94.44 164 ALA A N 1
ATOM 1256 C CA . ALA A 1 164 ? 3.814 5.229 3.215 1.00 94.44 164 ALA A CA 1
ATOM 1257 C C . ALA A 1 164 ? 5.287 5.131 2.791 1.00 94.44 164 ALA A C 1
ATOM 1259 O O . ALA A 1 164 ? 5.563 4.714 1.663 1.00 94.44 164 ALA A O 1
ATOM 1260 N N . PRO A 1 165 ? 6.224 5.380 3.722 1.00 91.31 165 PRO A N 1
ATOM 1261 C CA . PRO A 1 165 ? 7.658 5.202 3.510 1.00 91.31 165 PRO A CA 1
ATOM 1262 C C . PRO A 1 165 ? 8.042 3.909 2.771 1.00 91.31 165 PRO A C 1
ATOM 1264 O O . PRO A 1 165 ? 8.733 3.985 1.763 1.00 91.31 165 PRO A O 1
ATOM 1267 N N . GLY A 1 166 ? 7.513 2.748 3.178 1.00 90.50 166 GLY A N 1
ATOM 1268 C CA . GLY A 1 166 ? 7.782 1.472 2.501 1.00 90.50 166 GLY A CA 1
ATOM 1269 C C . GLY A 1 166 ? 7.256 1.386 1.066 1.00 90.50 166 GLY A C 1
ATOM 1270 O O . GLY A 1 166 ? 7.926 0.856 0.188 1.00 90.50 166 GLY A O 1
ATOM 1271 N N . VAL A 1 167 ? 6.094 1.976 0.772 1.00 94.56 167 VAL A N 1
ATOM 1272 C CA . VAL A 1 167 ? 5.573 2.025 -0.608 1.00 94.56 167 VAL A CA 1
ATOM 1273 C C . VAL A 1 167 ? 6.468 2.906 -1.480 1.00 94.56 167 VAL A C 1
ATOM 1275 O O . VAL A 1 167 ? 6.786 2.559 -2.616 1.00 94.56 167 VAL A O 1
ATOM 1278 N N . LEU A 1 168 ? 6.915 4.039 -0.938 1.00 93.62 168 LEU A N 1
ATOM 1279 C CA . LEU A 1 168 ? 7.777 4.979 -1.650 1.00 93.62 168 LEU A CA 1
ATOM 1280 C C . LEU A 1 168 ? 9.220 4.487 -1.788 1.00 93.62 168 LEU A C 1
ATOM 1282 O O . LEU A 1 168 ? 9.870 4.789 -2.788 1.00 93.62 168 LEU A O 1
ATOM 1286 N N . TRP A 1 169 ? 9.696 3.670 -0.848 1.00 91.12 169 TRP A N 1
ATOM 1287 C CA . TRP A 1 169 ? 10.932 2.910 -0.993 1.00 91.12 169 TRP A CA 1
ATOM 1288 C C . TRP A 1 169 ? 10.903 2.095 -2.286 1.00 91.12 169 TRP A C 1
ATOM 1290 O O . TRP A 1 169 ? 11.764 2.275 -3.145 1.00 91.12 169 TRP A O 1
ATOM 1300 N N . HIS A 1 170 ? 9.858 1.294 -2.487 1.00 91.44 170 HIS A N 1
ATOM 1301 C CA . HIS A 1 170 ? 9.723 0.471 -3.686 1.00 91.44 170 HIS A CA 1
ATOM 1302 C C . HIS A 1 170 ? 9.493 1.272 -4.977 1.00 91.44 170 HIS A C 1
ATOM 1304 O O . HIS A 1 170 ? 9.829 0.797 -6.063 1.00 91.44 170 HIS A O 1
ATOM 1310 N N . ALA A 1 171 ? 9.010 2.514 -4.898 1.00 92.81 171 ALA A N 1
ATOM 1311 C CA . ALA A 1 171 ? 8.916 3.392 -6.067 1.00 92.81 171 ALA A CA 1
ATOM 1312 C C . ALA A 1 171 ? 10.287 3.709 -6.711 1.00 92.81 171 ALA A C 1
ATOM 1314 O O . ALA A 1 171 ? 10.338 4.135 -7.865 1.00 92.81 171 ALA A O 1
ATOM 1315 N N . ASN A 1 172 ? 11.401 3.417 -6.026 1.00 89.25 172 ASN A N 1
ATOM 1316 C CA . ASN A 1 172 ? 12.768 3.531 -6.545 1.00 89.25 172 ASN A CA 1
ATOM 1317 C C . ASN A 1 172 ? 13.198 2.422 -7.528 1.00 89.25 172 ASN A C 1
ATOM 1319 O O . ASN A 1 172 ? 14.382 2.285 -7.813 1.00 89.25 172 ASN A O 1
ATOM 1323 N N . GLY A 1 173 ? 12.278 1.625 -8.070 1.00 87.00 173 GLY A N 1
ATOM 1324 C CA . GLY A 1 173 ? 12.616 0.651 -9.119 1.00 87.00 173 GLY A CA 1
ATOM 1325 C C . GLY A 1 173 ? 11.702 -0.561 -9.195 1.00 87.00 173 GLY A C 1
ATOM 1326 O O . GLY A 1 173 ? 11.830 -1.360 -10.116 1.00 87.00 173 GLY A O 1
ATOM 1327 N N . GLN A 1 174 ? 10.765 -0.695 -8.258 1.00 88.00 174 GLN A N 1
ATOM 1328 C CA . GLN A 1 174 ? 9.867 -1.837 -8.138 1.00 88.00 174 GLN A CA 1
ATOM 1329 C C . GLN A 1 174 ? 8.398 -1.381 -8.234 1.00 88.00 174 GLN A C 1
ATOM 1331 O O . GLN A 1 174 ? 7.648 -1.440 -7.256 1.00 88.00 174 GLN A O 1
ATOM 1336 N N . PRO A 1 175 ? 7.939 -0.928 -9.415 1.00 90.62 175 PRO A N 1
ATOM 1337 C CA . PRO A 1 175 ? 6.605 -0.341 -9.579 1.00 90.62 175 PRO A CA 1
ATOM 1338 C C . PRO A 1 175 ? 5.456 -1.320 -9.262 1.00 90.62 175 PRO A C 1
ATOM 1340 O O . PRO A 1 175 ? 4.357 -0.898 -8.892 1.00 90.62 175 PRO A O 1
ATOM 1343 N N . ALA A 1 176 ? 5.706 -2.631 -9.324 1.00 88.69 176 ALA A N 1
ATOM 1344 C CA . ALA A 1 176 ? 4.756 -3.666 -8.920 1.00 88.69 176 ALA A CA 1
ATOM 1345 C C . ALA A 1 176 ? 4.352 -3.568 -7.434 1.00 88.69 176 ALA A C 1
ATOM 1347 O O . ALA A 1 176 ? 3.201 -3.825 -7.096 1.00 88.69 176 ALA A O 1
ATOM 1348 N N . PHE A 1 177 ? 5.256 -3.150 -6.538 1.00 89.75 177 PHE A N 1
ATOM 1349 C CA . PHE A 1 177 ? 4.962 -2.961 -5.104 1.00 89.75 177 PHE A CA 1
ATOM 1350 C C . PHE A 1 177 ? 4.225 -1.657 -4.793 1.00 89.75 177 PHE A C 1
ATOM 1352 O O . PHE A 1 177 ? 3.705 -1.465 -3.696 1.00 89.75 177 PHE A O 1
ATOM 1359 N N . VAL A 1 178 ? 4.168 -0.763 -5.775 1.00 92.75 178 VAL A N 1
ATOM 1360 C CA . VAL A 1 178 ? 3.444 0.506 -5.712 1.00 92.75 178 VAL A CA 1
ATOM 1361 C C . VAL A 1 178 ? 2.029 0.361 -6.284 1.00 92.75 178 VAL A C 1
ATOM 1363 O O . VAL A 1 178 ? 1.129 1.140 -5.968 1.00 92.75 178 VAL A O 1
ATOM 1366 N N . THR A 1 179 ? 1.804 -0.661 -7.112 1.00 93.31 179 THR A N 1
ATOM 1367 C CA . THR A 1 179 ? 0.539 -0.908 -7.814 1.00 93.31 179 THR A CA 1
ATOM 1368 C C . THR A 1 179 ? -0.417 -1.729 -6.944 1.00 93.31 179 THR A C 1
ATOM 1370 O O . THR A 1 179 ? -0.758 -2.870 -7.236 1.00 93.31 179 THR A O 1
ATOM 1373 N N . ASN A 1 180 ? -0.883 -1.117 -5.857 1.00 93.56 180 ASN A N 1
ATOM 1374 C CA . ASN A 1 180 ? -1.724 -1.744 -4.832 1.00 93.56 180 ASN A CA 1
ATOM 1375 C C . ASN A 1 180 ? -3.214 -1.423 -4.982 1.00 93.56 180 ASN A C 1
ATOM 1377 O O . ASN A 1 180 ? -4.006 -1.674 -4.074 1.00 93.56 180 ASN A O 1
ATOM 1381 N N . LEU A 1 181 ? -3.628 -0.875 -6.126 1.00 95.19 181 LEU A N 1
ATOM 1382 C CA . LEU A 1 181 ? -4.993 -0.391 -6.333 1.00 95.19 181 LEU A CA 1
ATOM 1383 C C . LEU A 1 181 ? -6.060 -1.493 -6.237 1.00 95.19 181 LEU A C 1
ATOM 1385 O O . LEU A 1 181 ? -7.178 -1.208 -5.805 1.00 95.19 181 LEU A O 1
ATOM 1389 N N . LEU A 1 182 ? -5.726 -2.744 -6.572 1.00 95.62 182 LEU A N 1
ATOM 1390 C CA . LEU A 1 182 ? -6.661 -3.868 -6.476 1.00 95.62 182 LEU A CA 1
ATOM 1391 C C . LEU A 1 182 ? -6.790 -4.404 -5.046 1.00 95.62 182 LEU A C 1
ATOM 1393 O O . LEU A 1 182 ? -7.833 -4.961 -4.713 1.00 95.62 182 LEU A O 1
ATOM 1397 N N . ILE A 1 183 ? -5.791 -4.203 -4.178 1.00 95.69 183 ILE A N 1
ATOM 1398 C CA . ILE A 1 183 ? -5.766 -4.769 -2.819 1.00 95.69 183 ILE A CA 1
ATOM 1399 C C . ILE A 1 183 ? -6.985 -4.318 -1.988 1.00 95.69 183 ILE A C 1
ATOM 1401 O O . ILE A 1 183 ? -7.706 -5.190 -1.493 1.00 95.69 183 ILE A O 1
ATOM 1405 N N . PRO A 1 184 ? -7.318 -3.012 -1.870 1.00 95.94 184 PRO A N 1
ATOM 1406 C CA . PRO A 1 184 ? -8.515 -2.585 -1.144 1.00 95.94 184 PRO A CA 1
ATOM 1407 C C . PRO A 1 184 ? -9.812 -3.175 -1.714 1.00 95.94 184 PRO A C 1
ATOM 1409 O O . PRO A 1 184 ? -10.734 -3.490 -0.961 1.00 95.94 184 PRO A O 1
ATOM 1412 N N . VAL A 1 185 ? -9.887 -3.353 -3.037 1.00 95.62 185 VAL A N 1
ATOM 1413 C CA . VAL A 1 185 ? -11.058 -3.925 -3.718 1.00 95.62 185 VAL A CA 1
ATOM 1414 C C . VAL A 1 185 ? -11.182 -5.416 -3.404 1.00 95.62 185 VAL A C 1
ATOM 1416 O O . VAL A 1 185 ? -12.257 -5.858 -3.004 1.00 95.62 185 VAL A O 1
ATOM 1419 N N . ILE A 1 186 ? -10.085 -6.172 -3.498 1.00 95.56 186 ILE A N 1
ATOM 1420 C CA . ILE A 1 186 ? -10.021 -7.595 -3.137 1.00 95.56 186 ILE A CA 1
ATOM 1421 C C . ILE A 1 186 ? -10.469 -7.787 -1.691 1.00 95.56 186 ILE A C 1
ATOM 1423 O O . ILE A 1 186 ? -11.357 -8.596 -1.435 1.00 95.56 186 ILE A O 1
ATOM 1427 N N . VAL A 1 187 ? -9.930 -7.004 -0.751 1.00 93.62 187 VAL A N 1
ATOM 1428 C CA . VAL A 1 187 ? -10.320 -7.081 0.664 1.00 93.62 187 VAL A CA 1
ATOM 1429 C C . VAL A 1 187 ? -11.823 -6.845 0.817 1.00 93.62 187 VAL A C 1
ATOM 1431 O O . VAL A 1 187 ? -12.516 -7.666 1.415 1.00 93.62 187 VAL A O 1
ATOM 1434 N N . VAL A 1 188 ? -12.372 -5.777 0.228 1.00 90.75 188 VAL A N 1
ATOM 1435 C CA . VAL A 1 188 ? -13.813 -5.493 0.324 1.00 90.75 188 VAL A CA 1
ATOM 1436 C C . VAL A 1 188 ? -14.663 -6.617 -0.282 1.00 90.75 188 VAL A C 1
ATOM 1438 O O . VAL A 1 188 ? -15.684 -6.980 0.306 1.00 90.75 188 VAL A O 1
ATOM 1441 N N . TRP A 1 189 ? -14.273 -7.184 -1.425 1.00 90.81 189 TRP A N 1
ATOM 1442 C CA . TRP A 1 189 ? -15.021 -8.267 -2.073 1.00 90.81 189 TRP A CA 1
ATOM 1443 C C . TRP A 1 189 ? -14.972 -9.560 -1.263 1.00 90.81 189 TRP A C 1
ATOM 1445 O O . TRP A 1 189 ? -16.020 -10.165 -1.039 1.00 90.81 189 TRP A O 1
ATOM 1455 N N . THR A 1 190 ? -13.802 -9.926 -0.737 1.00 90.44 190 THR A N 1
ATOM 1456 C CA . THR A 1 190 ? -13.629 -11.082 0.153 1.00 90.44 190 THR A CA 1
ATOM 1457 C C . THR A 1 190 ? -14.533 -10.973 1.376 1.00 90.44 190 THR A C 1
ATOM 1459 O O . THR A 1 190 ? -15.248 -11.914 1.718 1.00 90.44 190 THR A O 1
ATOM 1462 N N . VAL A 1 191 ? -14.584 -9.798 2.006 1.00 85.12 191 VAL A N 1
ATOM 1463 C CA . VAL A 1 191 ? -15.425 -9.583 3.189 1.00 85.12 191 VAL A CA 1
ATOM 1464 C C . VAL A 1 191 ? -16.927 -9.599 2.861 1.00 85.12 191 VAL A C 1
ATOM 1466 O O . VAL A 1 191 ? -17.759 -10.013 3.678 1.00 85.12 191 VAL A O 1
ATOM 1469 N N . ARG A 1 192 ? -17.310 -9.145 1.664 1.00 83.31 192 ARG A N 1
ATOM 1470 C CA . ARG A 1 192 ? -18.711 -9.112 1.215 1.00 83.31 192 ARG A CA 1
ATOM 1471 C C . ARG A 1 192 ? -19.213 -10.445 0.669 1.00 83.31 192 ARG A C 1
ATOM 1473 O O . ARG A 1 192 ? -20.427 -10.583 0.485 1.00 83.31 192 ARG A O 1
ATOM 1480 N N . LEU A 1 193 ? -18.322 -11.404 0.440 1.00 84.38 193 LEU A N 1
ATOM 1481 C CA . LEU A 1 193 ? -18.654 -12.698 -0.135 1.00 84.38 193 LEU A CA 1
ATOM 1482 C C . LEU A 1 193 ?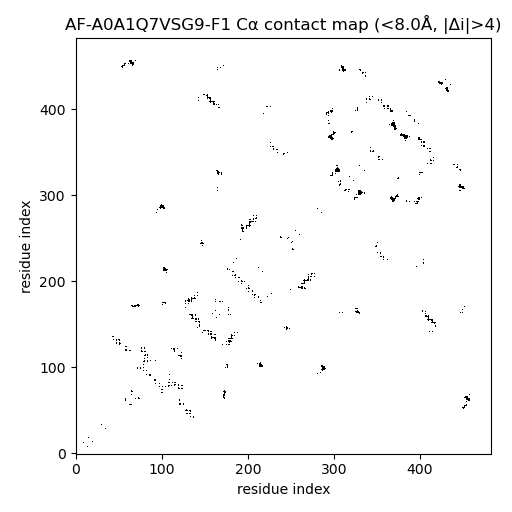 -19.793 -13.374 0.649 1.00 84.38 193 LEU A C 1
ATOM 1484 O O . LEU A 1 193 ? -19.896 -13.291 1.879 1.00 84.38 193 LEU A O 1
ATOM 1488 N N . GLY A 1 194 ? -20.717 -13.986 -0.090 1.00 76.06 194 GLY A N 1
ATOM 1489 C CA . GLY A 1 194 ? -21.896 -14.667 0.449 1.00 76.06 194 GLY A CA 1
ATOM 1490 C C . GLY A 1 194 ? -22.989 -13.775 1.059 1.00 76.06 194 GLY A C 1
ATOM 1491 O O . GLY A 1 194 ? -23.924 -14.305 1.655 1.00 76.06 194 GLY A O 1
ATOM 1492 N N . ARG A 1 195 ? -22.914 -12.439 0.916 1.00 78.44 195 ARG A N 1
ATOM 1493 C CA . ARG A 1 195 ? -24.036 -11.516 1.221 1.00 78.44 195 ARG A CA 1
ATOM 1494 C C . ARG A 1 195 ? -24.948 -11.228 0.029 1.00 78.44 195 ARG A C 1
ATOM 1496 O O . ARG A 1 195 ? -25.969 -10.569 0.192 1.00 78.44 195 ARG A O 1
ATOM 1503 N N . GLY A 1 196 ? -24.547 -11.659 -1.159 1.00 78.75 196 GLY A N 1
ATOM 1504 C CA . GLY A 1 196 ? -25.240 -11.389 -2.408 1.00 78.75 196 GLY A CA 1
ATOM 1505 C C . GLY A 1 196 ? -25.178 -12.589 -3.340 1.00 78.75 196 GLY A C 1
ATOM 1506 O O . GLY A 1 196 ? -25.376 -13.733 -2.929 1.00 78.75 196 GLY A O 1
ATOM 1507 N N . ARG A 1 197 ? -24.903 -12.324 -4.615 1.00 87.25 197 ARG A N 1
ATOM 1508 C CA . ARG A 1 197 ? -24.838 -13.348 -5.658 1.00 87.25 197 ARG A CA 1
ATOM 1509 C C . ARG A 1 197 ? -23.471 -14.023 -5.598 1.00 87.25 197 ARG A C 1
ATOM 1511 O O . ARG A 1 197 ? -22.574 -13.631 -6.333 1.00 87.25 197 ARG A O 1
ATOM 1518 N N . TRP A 1 198 ? -23.335 -15.039 -4.746 1.00 89.19 198 TRP A N 1
ATOM 1519 C CA . TRP A 1 198 ? -22.064 -15.729 -4.481 1.00 89.19 198 TRP A CA 1
ATOM 1520 C C . TRP A 1 198 ? -21.308 -16.169 -5.737 1.00 89.19 198 TRP A C 1
ATOM 1522 O O . TRP A 1 198 ? -20.091 -16.040 -5.760 1.00 89.19 198 TRP A O 1
ATOM 1532 N N . LEU A 1 199 ? -22.006 -16.610 -6.791 1.00 92.00 199 LEU A N 1
ATOM 1533 C CA . LEU A 1 199 ? -21.378 -16.970 -8.064 1.00 92.00 199 LEU A CA 1
ATOM 1534 C C . LEU A 1 199 ? -20.736 -15.747 -8.734 1.00 92.00 199 LEU A C 1
ATOM 1536 O O . LEU A 1 199 ? -19.557 -15.766 -9.058 1.00 92.00 199 LEU A O 1
ATOM 1540 N N . ARG A 1 200 ? -21.490 -14.652 -8.893 1.00 93.00 200 ARG A N 1
ATOM 1541 C CA . ARG A 1 200 ? -20.980 -13.409 -9.496 1.00 93.00 200 ARG A CA 1
ATOM 1542 C C . ARG A 1 200 ? -19.856 -12.811 -8.655 1.00 93.00 200 ARG A C 1
ATOM 1544 O O . ARG A 1 200 ? -18.839 -12.406 -9.202 1.00 93.00 200 ARG A O 1
ATOM 1551 N N . ASP A 1 201 ? -20.058 -12.735 -7.344 1.00 91.06 201 ASP A N 1
ATOM 1552 C CA . ASP A 1 201 ? -19.090 -12.151 -6.419 1.00 91.06 201 ASP A CA 1
ATOM 1553 C C . ASP A 1 201 ? -17.809 -12.999 -6.369 1.00 91.06 201 ASP A C 1
ATOM 1555 O O . ASP A 1 201 ? -16.716 -12.440 -6.337 1.00 91.06 201 ASP A O 1
ATOM 1559 N N . GLY A 1 202 ? -17.944 -14.328 -6.446 1.00 93.19 202 GLY A N 1
ATOM 1560 C CA . GLY A 1 202 ? -16.839 -15.275 -6.568 1.00 93.19 202 GLY A CA 1
ATOM 1561 C C . GLY A 1 202 ? -16.067 -15.114 -7.875 1.00 93.19 202 GLY A C 1
ATOM 1562 O O . GLY A 1 202 ? -14.852 -14.970 -7.833 1.00 93.19 202 GLY A O 1
ATOM 1563 N N . VAL A 1 203 ? -16.747 -15.045 -9.027 1.00 96.06 203 VAL A N 1
ATOM 1564 C CA . VAL A 1 203 ? -16.088 -14.816 -10.329 1.00 96.06 203 VAL A CA 1
ATOM 1565 C C . VAL A 1 203 ? -15.342 -13.483 -10.329 1.00 96.06 203 VAL A C 1
ATOM 1567 O O . VAL A 1 203 ? -14.171 -13.433 -10.690 1.00 96.06 203 VAL A O 1
ATOM 1570 N N . LEU A 1 204 ? -15.984 -12.402 -9.870 1.00 95.56 204 LEU A N 1
ATOM 1571 C CA . LEU A 1 204 ? -15.345 -11.086 -9.783 1.00 95.56 204 LEU A CA 1
ATOM 1572 C C . LEU A 1 204 ? -14.125 -11.108 -8.857 1.00 95.56 204 LEU A C 1
ATOM 1574 O O . LEU A 1 204 ? -13.091 -10.548 -9.206 1.00 95.56 204 LEU A O 1
ATOM 1578 N N . LEU A 1 205 ? -14.229 -11.764 -7.698 1.00 95.56 205 LEU A N 1
ATOM 1579 C CA . LEU A 1 205 ? -13.100 -11.920 -6.786 1.00 95.56 205 LEU A CA 1
ATOM 1580 C C . LEU A 1 205 ? -11.968 -12.726 -7.435 1.00 95.56 205 LEU A C 1
ATOM 1582 O O . LEU A 1 205 ? -10.821 -12.308 -7.348 1.00 95.56 205 LEU A O 1
ATOM 1586 N N . GLY A 1 206 ? -12.276 -13.823 -8.129 1.00 95.44 206 GLY A N 1
ATOM 1587 C CA . GLY A 1 206 ? -11.287 -14.630 -8.846 1.00 95.44 206 GLY A CA 1
ATOM 1588 C C . GLY A 1 206 ? -10.565 -13.856 -9.950 1.00 95.44 206 GLY A C 1
ATOM 1589 O O . GLY A 1 206 ? -9.346 -13.944 -10.051 1.00 95.44 206 GLY A O 1
ATOM 1590 N N . VAL A 1 207 ? -11.285 -13.024 -10.713 1.00 95.69 207 VAL A N 1
ATOM 1591 C CA . VAL A 1 207 ? -10.692 -12.112 -11.709 1.00 95.69 207 VAL A CA 1
ATOM 1592 C C . VAL A 1 207 ? -9.773 -11.087 -11.042 1.00 95.69 207 VAL A C 1
ATOM 1594 O O . VAL A 1 207 ? -8.663 -10.869 -11.514 1.00 95.69 207 VAL A O 1
ATOM 1597 N N . LEU A 1 208 ? -10.197 -10.473 -9.931 1.00 95.31 208 LEU A N 1
ATOM 1598 C CA . LEU A 1 208 ? -9.375 -9.504 -9.197 1.00 95.31 208 LEU A CA 1
ATOM 1599 C C . LEU A 1 208 ? -8.113 -10.147 -8.608 1.00 95.31 208 LEU A C 1
ATOM 1601 O O . LEU A 1 208 ? -7.040 -9.553 -8.667 1.00 95.31 208 LEU A O 1
ATOM 1605 N N . VAL A 1 209 ? -8.237 -11.356 -8.059 1.00 93.88 209 VAL A N 1
ATOM 1606 C CA . VAL A 1 209 ? -7.121 -12.146 -7.522 1.00 93.88 209 VAL A CA 1
ATOM 1607 C C . VAL A 1 209 ? -6.155 -12.529 -8.639 1.00 93.88 209 VAL A C 1
ATOM 1609 O O . VAL A 1 209 ? -4.957 -12.329 -8.476 1.00 93.88 209 VAL A O 1
ATOM 1612 N N . ALA A 1 210 ? -6.649 -13.000 -9.788 1.00 91.31 210 ALA A N 1
ATOM 1613 C CA . ALA A 1 210 ? -5.811 -13.296 -10.949 1.00 91.31 210 ALA A CA 1
ATOM 1614 C C . ALA A 1 210 ? -5.096 -12.041 -11.464 1.00 91.31 210 ALA A C 1
ATOM 1616 O O . ALA A 1 210 ? -3.890 -12.069 -11.687 1.00 91.31 210 ALA A O 1
ATOM 1617 N N . ALA A 1 211 ? -5.809 -10.918 -11.571 1.00 91.38 211 ALA A N 1
ATOM 1618 C CA . ALA A 1 211 ? -5.227 -9.645 -11.975 1.00 91.38 211 ALA A CA 1
ATOM 1619 C C . ALA A 1 211 ? -4.141 -9.178 -10.996 1.00 91.38 211 ALA A C 1
ATOM 1621 O O . ALA A 1 211 ? -3.058 -8.807 -11.429 1.00 91.38 211 ALA A O 1
ATOM 1622 N N . GLN A 1 212 ? -4.377 -9.249 -9.681 1.00 91.62 212 GLN A N 1
ATOM 1623 C CA . GLN A 1 212 ? -3.361 -8.882 -8.694 1.00 91.62 212 GLN A CA 1
ATOM 1624 C C . GLN A 1 212 ? -2.198 -9.877 -8.669 1.00 91.62 212 GLN A C 1
ATOM 1626 O O . GLN A 1 212 ? -1.070 -9.444 -8.487 1.00 91.62 212 GLN A O 1
ATOM 1631 N N . ALA A 1 213 ? -2.422 -11.175 -8.884 1.00 87.38 213 ALA A N 1
ATOM 1632 C CA . ALA A 1 213 ? -1.338 -12.151 -9.015 1.00 87.38 213 ALA A CA 1
ATOM 1633 C C . ALA A 1 213 ? -0.454 -11.832 -10.224 1.00 87.38 213 ALA A C 1
ATOM 1635 O O . ALA A 1 213 ? 0.772 -11.881 -10.140 1.00 87.38 213 ALA A O 1
ATOM 1636 N N . LEU A 1 214 ? -1.099 -11.438 -11.323 1.00 84.94 214 LEU A N 1
ATOM 1637 C CA . LEU A 1 214 ? -0.446 -10.958 -12.524 1.00 84.94 214 LEU A CA 1
ATOM 1638 C C . LEU A 1 214 ? 0.168 -9.580 -12.377 1.00 84.94 214 LEU A C 1
ATOM 1640 O O . LEU A 1 214 ? 0.859 -9.258 -13.316 1.00 84.94 214 LEU A O 1
ATOM 1644 N N . VAL A 1 215 ? -0.079 -8.813 -11.303 1.00 87.19 215 VAL A N 1
ATOM 1645 C CA . VAL A 1 215 ? 0.576 -7.527 -10.971 1.00 87.19 215 VAL A CA 1
ATOM 1646 C C . VAL A 1 215 ? 1.730 -7.748 -10.000 1.00 87.19 215 VAL A C 1
ATOM 1648 O O . VAL A 1 215 ? 2.860 -7.348 -10.246 1.00 87.19 215 VAL A O 1
ATOM 1651 N N . ASN A 1 216 ? 1.427 -8.374 -8.867 1.00 87.56 216 ASN A N 1
ATOM 1652 C CA . ASN A 1 216 ? 2.351 -8.712 -7.802 1.00 87.56 216 ASN A CA 1
ATOM 1653 C C . ASN A 1 216 ? 1.761 -9.857 -6.956 1.00 87.56 216 ASN A C 1
ATOM 1655 O O . ASN A 1 216 ? 0.974 -9.637 -6.026 1.00 87.56 216 ASN A O 1
ATOM 1659 N N . ALA A 1 217 ? 2.159 -11.089 -7.284 1.00 85.25 217 ALA A N 1
ATOM 1660 C CA . ALA A 1 217 ? 1.749 -12.291 -6.562 1.00 85.25 217 ALA A CA 1
ATOM 1661 C C . ALA A 1 217 ? 2.221 -12.310 -5.100 1.00 85.25 217 ALA A C 1
ATOM 1663 O O . ALA A 1 217 ? 1.516 -12.840 -4.241 1.00 85.25 217 ALA A O 1
ATOM 1664 N N . GLU A 1 218 ? 3.368 -11.700 -4.796 1.00 85.81 218 GLU A N 1
ATOM 1665 C CA . GLU A 1 218 ? 3.886 -11.637 -3.430 1.00 85.81 218 GLU A CA 1
ATOM 1666 C C . GLU A 1 218 ? 2.982 -10.773 -2.546 1.00 85.81 218 GLU A C 1
ATOM 1668 O O . GLU A 1 218 ? 2.498 -11.236 -1.515 1.00 85.81 218 GLU A O 1
ATOM 1673 N N . LEU A 1 219 ? 2.637 -9.558 -2.983 1.00 89.31 219 LEU A N 1
ATOM 1674 C CA . LEU A 1 219 ? 1.715 -8.707 -2.226 1.00 89.31 219 LEU A CA 1
ATOM 1675 C C . LEU A 1 219 ? 0.307 -9.297 -2.122 1.00 89.31 219 LEU A C 1
ATOM 1677 O O . LEU A 1 219 ? -0.365 -9.087 -1.109 1.00 89.31 219 LEU A O 1
ATOM 1681 N N . LEU A 1 220 ? -0.144 -10.061 -3.120 1.00 91.50 220 LEU A N 1
ATOM 1682 C CA . LEU A 1 220 ? -1.387 -10.824 -3.015 1.00 91.50 220 LEU A CA 1
ATOM 1683 C C . LEU A 1 220 ? -1.309 -11.874 -1.899 1.00 91.50 220 LEU A C 1
ATOM 1685 O O . LEU A 1 220 ? -2.224 -11.951 -1.078 1.00 91.50 220 LEU A O 1
ATOM 1689 N N . ALA A 1 221 ? -0.229 -12.658 -1.852 1.00 89.62 221 ALA A N 1
ATOM 1690 C CA . ALA A 1 221 ? -0.020 -13.680 -0.829 1.00 89.62 221 ALA A CA 1
ATOM 1691 C C . ALA A 1 221 ? 0.059 -13.058 0.573 1.00 89.62 221 ALA A C 1
ATOM 1693 O O . ALA A 1 221 ? -0.646 -13.494 1.482 1.00 89.62 221 ALA A O 1
ATOM 1694 N N . ILE A 1 222 ? 0.826 -11.974 0.730 1.00 92.12 222 ILE A N 1
ATOM 1695 C CA . ILE A 1 222 ? 0.927 -11.219 1.986 1.00 92.12 222 ILE A CA 1
ATOM 1696 C C . ILE A 1 222 ? -0.448 -10.680 2.406 1.00 92.12 222 ILE A C 1
ATOM 1698 O O . ILE A 1 222 ? -0.844 -10.820 3.564 1.00 92.12 222 ILE A O 1
ATOM 1702 N N . THR A 1 223 ? -1.221 -10.133 1.463 1.00 94.88 223 THR A N 1
ATOM 1703 C CA . THR A 1 223 ? -2.593 -9.661 1.715 1.00 94.88 223 THR A CA 1
ATOM 1704 C C . THR A 1 223 ? -3.505 -10.798 2.175 1.00 94.88 223 THR A C 1
ATOM 1706 O O . THR A 1 223 ? -4.292 -10.610 3.103 1.00 94.88 223 THR A O 1
ATOM 1709 N N . ALA A 1 224 ? -3.413 -11.976 1.554 1.00 93.50 224 ALA A N 1
ATOM 1710 C CA . ALA A 1 224 ? -4.216 -13.138 1.922 1.00 93.50 224 ALA A CA 1
ATOM 1711 C C . ALA A 1 224 ? -3.871 -13.647 3.330 1.00 93.50 224 ALA A C 1
ATOM 1713 O O . ALA A 1 224 ? -4.779 -13.893 4.125 1.00 93.50 224 ALA A O 1
ATOM 1714 N N . LEU A 1 225 ? -2.580 -13.736 3.668 1.00 94.12 225 LEU A N 1
ATOM 1715 C CA . LEU A 1 225 ? -2.112 -14.137 4.998 1.00 94.12 225 LEU A CA 1
ATOM 1716 C C . LEU A 1 225 ? -2.557 -13.139 6.074 1.00 94.12 225 LEU A C 1
ATOM 1718 O O . LEU A 1 225 ? -3.164 -13.530 7.073 1.00 94.12 225 LEU A O 1
ATOM 1722 N N . ALA A 1 226 ? -2.315 -11.844 5.856 1.00 95.69 226 ALA A N 1
ATOM 1723 C CA . ALA A 1 226 ? -2.690 -10.794 6.799 1.00 95.69 226 ALA A CA 1
ATOM 1724 C C . ALA A 1 226 ? -4.209 -10.674 6.953 1.00 95.69 226 ALA A C 1
ATOM 1726 O O . ALA A 1 226 ? -4.714 -10.570 8.069 1.00 95.69 226 ALA A O 1
ATOM 1727 N N . GLY A 1 227 ? -4.952 -10.742 5.846 1.00 94.38 227 GLY A N 1
ATOM 1728 C CA . GLY A 1 227 ? -6.412 -10.728 5.844 1.00 94.38 227 GLY A CA 1
ATOM 1729 C C . GLY A 1 227 ? -7.013 -11.950 6.538 1.00 94.38 227 GLY A C 1
ATOM 1730 O O . GLY A 1 227 ? -7.967 -11.807 7.301 1.00 94.38 227 GLY A O 1
ATOM 1731 N N . GLY A 1 228 ? -6.434 -13.136 6.329 1.00 93.12 228 GLY A N 1
ATOM 1732 C CA . G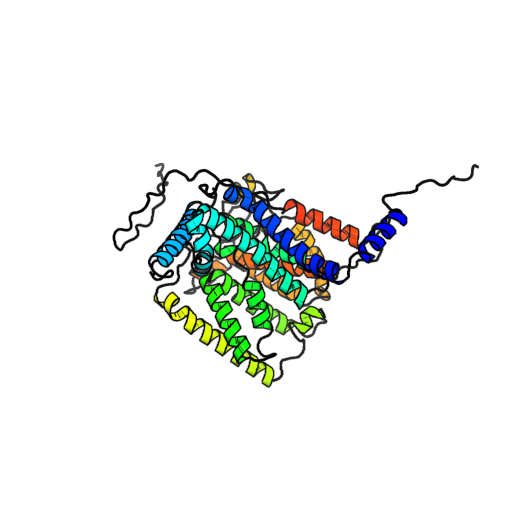LY A 1 228 ? -6.817 -14.366 7.021 1.00 93.12 228 GLY A CA 1
ATOM 1733 C C . GLY A 1 228 ? -6.593 -14.267 8.529 1.00 93.12 228 GLY A C 1
ATOM 1734 O O . GLY A 1 228 ? -7.512 -14.529 9.305 1.00 93.12 228 GLY A O 1
ATOM 1735 N N . TYR A 1 229 ? -5.416 -13.802 8.954 1.00 95.50 229 TYR A N 1
ATOM 1736 C CA . TYR A 1 229 ? -5.118 -13.581 10.370 1.00 95.50 229 TYR A CA 1
ATOM 1737 C C . TYR A 1 229 ? -6.040 -12.524 10.998 1.00 95.50 229 TYR A C 1
ATOM 1739 O O . TYR A 1 229 ? -6.639 -12.763 12.047 1.00 95.50 229 TYR A O 1
ATOM 1747 N N . ALA A 1 230 ? -6.249 -11.391 10.323 1.00 93.56 230 ALA A N 1
ATOM 1748 C CA . ALA A 1 230 ? -7.173 -10.355 10.772 1.00 93.56 230 ALA A CA 1
ATOM 1749 C C . ALA A 1 230 ? -8.611 -10.889 10.911 1.00 93.56 230 ALA A C 1
ATOM 1751 O O . ALA A 1 230 ? -9.298 -10.580 11.888 1.00 93.56 230 ALA A O 1
ATOM 1752 N N . ALA A 1 231 ? -9.060 -11.734 9.978 1.00 89.50 231 ALA A N 1
ATOM 1753 C CA . ALA A 1 231 ? -10.359 -12.395 10.054 1.00 89.50 231 ALA A CA 1
ATOM 1754 C C . ALA A 1 231 ? -10.457 -13.331 11.270 1.00 89.50 231 ALA A C 1
ATOM 1756 O O . ALA A 1 231 ? -11.474 -13.315 11.963 1.00 89.50 231 ALA A O 1
ATOM 1757 N N . LEU A 1 232 ? -9.407 -14.101 11.579 1.00 91.25 232 LEU A N 1
ATOM 1758 C CA . LEU A 1 232 ? -9.351 -14.943 12.779 1.00 91.25 232 LEU A CA 1
ATOM 1759 C C . LEU A 1 232 ? -9.420 -14.101 14.059 1.00 91.25 232 LEU A C 1
ATOM 1761 O O . LEU A 1 232 ? -10.273 -14.351 14.913 1.00 91.25 232 LEU A O 1
ATOM 1765 N N . CYS A 1 233 ? -8.598 -13.051 14.166 1.00 90.88 233 CYS A N 1
ATOM 1766 C CA . CYS A 1 233 ? -8.632 -12.123 15.297 1.00 90.88 233 CYS A CA 1
ATOM 1767 C C . CYS A 1 233 ? -10.013 -11.491 15.481 1.00 90.88 233 CYS A C 1
ATOM 1769 O O . CYS A 1 233 ? -10.468 -11.329 16.615 1.00 90.88 233 CYS A O 1
ATOM 1771 N N . TYR A 1 234 ? -10.679 -11.135 14.381 1.00 86.62 234 TYR A N 1
ATOM 1772 C CA . TYR A 1 234 ? -12.037 -10.616 14.421 1.00 86.62 234 TYR A CA 1
ATOM 1773 C C . TYR A 1 234 ? -13.012 -11.667 14.961 1.00 86.62 234 TYR A C 1
ATOM 1775 O O . TYR A 1 234 ? -13.810 -11.372 15.849 1.00 86.62 234 TYR A O 1
ATOM 1783 N N . LEU A 1 235 ? -12.969 -12.899 14.440 1.00 84.62 235 LEU A N 1
ATOM 1784 C CA . LEU A 1 235 ? -13.906 -13.963 14.816 1.00 84.62 235 LEU A CA 1
ATOM 1785 C C . LEU A 1 235 ? -13.854 -14.275 16.317 1.00 84.62 235 LEU A C 1
ATOM 1787 O O . LEU A 1 235 ? -14.900 -14.545 16.906 1.00 84.62 235 LEU A O 1
ATOM 1791 N N . VAL A 1 236 ? -12.673 -14.162 16.930 1.00 87.38 236 VAL A N 1
ATOM 1792 C CA . VAL A 1 236 ? -12.472 -14.299 18.382 1.00 87.38 236 VAL A CA 1
ATOM 1793 C C . VAL A 1 236 ? -13.039 -13.101 19.164 1.00 87.38 236 VAL A C 1
ATOM 1795 O O . VAL A 1 236 ? -13.517 -13.266 20.282 1.00 87.38 236 VAL A O 1
ATOM 1798 N N . GLN A 1 237 ? -13.042 -11.895 18.588 1.00 83.25 237 GLN A N 1
ATOM 1799 C CA . GLN A 1 237 ? -13.375 -10.637 19.283 1.00 83.25 237 GLN A CA 1
ATOM 1800 C C . GLN A 1 237 ? -14.770 -10.058 18.967 1.00 83.25 237 GLN A C 1
ATOM 1802 O O . GLN A 1 237 ? -15.164 -9.045 19.552 1.00 83.25 237 GLN A O 1
ATOM 1807 N N . ARG A 1 238 ? -15.540 -10.708 18.086 1.00 71.38 238 ARG A N 1
ATOM 1808 C CA . ARG A 1 238 ? -16.838 -10.255 17.535 1.00 71.38 238 ARG A CA 1
ATOM 1809 C C . ARG A 1 238 ? -17.955 -9.944 18.545 1.00 71.38 238 ARG A C 1
ATOM 1811 O O . ARG A 1 238 ? -18.979 -9.394 18.157 1.00 71.38 238 ARG A O 1
ATOM 1818 N N . GLY A 1 239 ? -17.795 -10.310 19.819 1.00 65.19 239 GLY A N 1
ATOM 1819 C CA . GLY A 1 239 ? -18.770 -10.030 20.885 1.00 65.19 239 GLY A CA 1
ATOM 1820 C C . GLY A 1 239 ? -18.732 -8.597 21.436 1.00 65.19 239 GLY A C 1
ATOM 1821 O O . GLY A 1 239 ? -19.538 -8.253 22.292 1.00 65.19 239 GLY A O 1
ATOM 1822 N N . SER A 1 240 ? -17.792 -7.762 20.987 1.00 64.25 240 SER A N 1
ATOM 1823 C CA . SER A 1 240 ? -17.612 -6.387 21.475 1.00 64.25 240 SER A CA 1
ATOM 1824 C C . SER A 1 240 ? -18.357 -5.343 20.620 1.00 64.25 240 SER A C 1
ATOM 1826 O O . SER A 1 240 ? -18.607 -5.591 19.442 1.00 64.25 240 SER A O 1
ATOM 1828 N N . PRO A 1 241 ? -18.664 -4.145 21.156 1.00 59.81 241 PRO A N 1
ATOM 1829 C CA . PRO A 1 241 ? -19.267 -3.059 20.378 1.00 59.81 241 PRO A CA 1
ATOM 1830 C C . PRO A 1 241 ? -18.354 -2.580 19.230 1.00 59.81 241 PRO A C 1
ATOM 1832 O O . PRO A 1 241 ? -17.149 -2.389 19.409 1.00 59.81 241 PRO A O 1
ATOM 1835 N N . GLU A 1 242 ? -18.936 -2.363 18.043 1.00 65.62 242 GLU A N 1
ATOM 1836 C CA . GLU A 1 242 ? -18.215 -2.045 16.801 1.00 65.62 242 GLU A CA 1
ATOM 1837 C C . GLU A 1 242 ? -18.675 -0.741 16.125 1.00 65.62 242 GLU A C 1
ATOM 1839 O O . GLU A 1 242 ? -19.799 -0.279 16.335 1.00 65.62 242 GLU A O 1
ATOM 1844 N N . PRO A 1 243 ? -17.840 -0.134 15.254 1.00 60.72 243 PRO A N 1
ATOM 1845 C CA . PRO A 1 243 ? -18.289 0.923 14.352 1.00 60.72 243 PRO A CA 1
ATOM 1846 C C . PRO A 1 243 ? -19.460 0.512 13.473 1.00 60.72 243 PRO A C 1
ATOM 1848 O O . PRO A 1 243 ? -19.418 -0.537 12.853 1.00 60.72 243 PRO A O 1
ATOM 1851 N N . ALA A 1 244 ? -20.452 1.392 13.306 1.00 59.03 244 ALA A N 1
ATOM 1852 C CA . ALA A 1 244 ? -21.577 1.143 12.404 1.00 59.03 244 ALA A CA 1
ATOM 1853 C C . ALA A 1 244 ? -21.132 0.861 10.952 1.00 59.03 244 ALA A C 1
ATOM 1855 O O . ALA A 1 244 ? -21.802 0.122 10.237 1.00 59.03 244 ALA A O 1
ATOM 1856 N N . GLY A 1 245 ? -20.006 1.434 10.502 1.00 57.53 245 GLY A N 1
ATOM 1857 C CA . GLY A 1 245 ? -19.373 1.102 9.218 1.00 57.53 245 GLY A CA 1
ATOM 1858 C C . GLY A 1 245 ? -18.777 -0.301 9.206 1.00 57.53 245 GLY A C 1
ATOM 1859 O O . GLY A 1 245 ? -19.167 -1.129 8.383 1.00 57.53 245 GLY A O 1
ATOM 1860 N N . PHE A 1 246 ? -17.902 -0.580 10.169 1.00 63.75 246 PHE A N 1
ATOM 1861 C CA . PHE A 1 246 ? -17.236 -1.870 10.307 1.00 63.75 246 PHE A CA 1
ATOM 1862 C C . PHE A 1 246 ? -18.231 -3.013 10.538 1.00 63.75 246 PHE A C 1
ATOM 1864 O O . PHE A 1 246 ? -18.125 -4.012 9.851 1.00 63.75 246 PHE A O 1
ATOM 1871 N N . ALA A 1 247 ? -19.291 -2.811 11.324 1.00 59.16 247 ALA A N 1
ATOM 1872 C CA . ALA A 1 247 ? -20.390 -3.757 11.524 1.00 59.16 247 ALA A CA 1
ATOM 1873 C C . ALA A 1 247 ? -21.189 -4.051 10.236 1.00 59.16 247 ALA A C 1
ATOM 1875 O O . ALA A 1 247 ? -21.739 -5.140 10.068 1.00 59.16 247 ALA A O 1
ATOM 1876 N N . ARG A 1 248 ? -21.252 -3.100 9.284 1.00 62.94 248 ARG A N 1
ATOM 1877 C CA . ARG A 1 248 ? -21.797 -3.364 7.935 1.00 62.94 248 ARG A CA 1
ATOM 1878 C C . ARG A 1 248 ? -20.850 -4.223 7.107 1.00 62.94 248 ARG A C 1
ATOM 1880 O O . ARG A 1 248 ? -21.316 -4.989 6.261 1.00 62.94 248 ARG A O 1
ATOM 1887 N N . LEU A 1 249 ? -19.540 -4.067 7.303 1.00 64.81 249 LEU A N 1
ATOM 1888 C CA . LEU A 1 249 ? -18.537 -4.888 6.641 1.00 64.81 249 LEU A CA 1
ATOM 1889 C C . LEU A 1 249 ? -18.381 -6.249 7.310 1.00 64.81 249 LEU A C 1
ATOM 1891 O O . LEU A 1 249 ? -18.216 -7.221 6.597 1.00 64.81 249 LEU A O 1
ATOM 1895 N N . TRP A 1 250 ? -18.530 -6.359 8.618 1.00 65.69 250 TRP A N 1
ATOM 1896 C CA . TRP A 1 250 ? -18.378 -7.582 9.379 1.00 65.69 250 TRP A CA 1
ATOM 1897 C C . TRP A 1 250 ? -19.485 -7.649 10.436 1.00 65.69 250 TRP A C 1
ATOM 1899 O O . TRP A 1 250 ? -19.411 -6.983 11.461 1.00 65.69 250 TRP A O 1
ATOM 1909 N N . PRO A 1 251 ? -20.588 -8.366 10.166 1.00 60.22 251 PRO A N 1
ATOM 1910 C CA . PRO A 1 251 ? -21.695 -8.416 11.099 1.00 60.22 251 PRO A CA 1
ATOM 1911 C C . PRO A 1 251 ? -21.276 -9.192 12.358 1.00 60.22 251 PRO A C 1
ATOM 1913 O O . PRO A 1 251 ? -20.667 -10.257 12.234 1.00 60.22 251 PRO A O 1
ATOM 1916 N N . PRO A 1 252 ? -21.659 -8.714 13.556 1.00 56.03 252 PRO A N 1
ATOM 1917 C CA . PRO A 1 252 ? -21.291 -9.347 14.825 1.00 56.03 252 PRO A CA 1
ATOM 1918 C C . PRO A 1 252 ? -21.948 -10.722 15.015 1.00 56.03 252 PRO A C 1
ATOM 1920 O O . PRO A 1 252 ? -21.459 -11.561 15.770 1.00 56.03 252 PRO A O 1
ATOM 1923 N N . ARG A 1 253 ? -23.059 -10.987 14.311 1.00 60.50 253 ARG A N 1
ATOM 1924 C CA . ARG A 1 253 ? -23.760 -12.272 14.379 1.00 60.50 253 ARG A CA 1
ATOM 1925 C C . ARG A 1 253 ? -23.067 -13.320 13.504 1.00 60.50 253 ARG A C 1
ATOM 1927 O O . ARG A 1 253 ? -22.687 -12.995 12.372 1.00 60.50 253 ARG A O 1
ATOM 1934 N N . PRO A 1 254 ? -22.937 -14.577 13.977 1.00 61.78 254 PRO A N 1
ATOM 1935 C CA . PRO A 1 254 ? -22.445 -15.655 13.134 1.00 61.78 254 PRO A CA 1
ATOM 1936 C C . PRO A 1 254 ? -23.300 -15.728 11.861 1.00 61.78 254 PRO A C 1
ATOM 1938 O O . PRO A 1 254 ? -24.518 -15.526 11.928 1.00 61.78 254 PRO A O 1
ATOM 1941 N N . PRO A 1 255 ? -22.687 -15.963 10.687 1.00 64.50 255 PRO A N 1
ATOM 1942 C CA . PRO A 1 255 ? -23.469 -16.205 9.487 1.00 64.50 255 PRO A CA 1
ATOM 1943 C C . PRO A 1 255 ? -24.448 -17.347 9.748 1.00 64.50 255 PRO A C 1
ATOM 1945 O O . PRO A 1 255 ? -24.077 -18.353 10.352 1.00 64.50 255 PRO A O 1
ATOM 1948 N N . SER A 1 256 ? -25.680 -17.213 9.256 1.00 70.12 256 SER A N 1
ATOM 1949 C CA . SER A 1 256 ? -26.560 -18.373 9.143 1.00 70.12 256 SER A CA 1
ATOM 1950 C C . SER A 1 256 ? -25.844 -19.476 8.356 1.00 70.12 256 SER A C 1
ATOM 1952 O O . SER A 1 256 ? -24.969 -19.198 7.527 1.00 70.12 256 SER A O 1
ATOM 1954 N N . THR A 1 257 ? -26.222 -20.735 8.567 1.00 74.12 257 THR A N 1
ATOM 1955 C CA . THR A 1 257 ? -25.649 -21.872 7.822 1.00 74.12 257 THR A CA 1
ATOM 1956 C C . THR A 1 257 ? -25.748 -21.676 6.302 1.00 74.12 257 THR A C 1
ATOM 1958 O O . THR A 1 257 ? -24.872 -22.108 5.555 1.00 74.12 257 THR A O 1
ATOM 1961 N N . ALA A 1 258 ? -26.778 -20.967 5.830 1.00 74.88 258 ALA A N 1
ATOM 1962 C CA . ALA A 1 258 ? -26.935 -20.561 4.436 1.00 74.88 258 ALA A CA 1
ATOM 1963 C C . ALA A 1 258 ? -25.892 -19.517 3.990 1.00 74.88 258 ALA A C 1
ATOM 1965 O O . ALA A 1 258 ? -25.282 -19.669 2.933 1.00 74.88 258 ALA A O 1
ATOM 1966 N N . ALA A 1 259 ? -25.627 -18.487 4.800 1.00 76.31 259 ALA A N 1
ATOM 1967 C CA . ALA A 1 259 ? -24.600 -17.488 4.501 1.00 76.31 259 ALA A CA 1
ATOM 1968 C C . ALA A 1 259 ? -23.178 -18.079 4.546 1.00 76.31 259 ALA A C 1
ATOM 1970 O O . ALA A 1 259 ? -22.324 -17.682 3.755 1.00 76.31 259 ALA A O 1
ATOM 1971 N N . GLY A 1 260 ? -22.928 -19.052 5.431 1.00 80.81 260 GLY A N 1
ATOM 1972 C CA . GLY A 1 260 ? -21.674 -19.813 5.472 1.00 80.81 260 GLY A CA 1
ATOM 1973 C C . GLY A 1 260 ? -21.448 -20.630 4.196 1.00 80.81 260 GLY A C 1
ATOM 1974 O O . GLY A 1 260 ? -20.403 -20.496 3.562 1.00 80.81 260 GLY A O 1
ATOM 1975 N N . ARG A 1 261 ? -22.462 -21.393 3.759 1.00 83.81 261 ARG A N 1
ATOM 1976 C CA . ARG A 1 261 ? -22.426 -22.142 2.489 1.00 83.81 261 ARG A CA 1
ATOM 1977 C C . ARG A 1 261 ? -22.213 -21.231 1.282 1.00 83.81 261 ARG A C 1
ATOM 1979 O O . ARG A 1 261 ? -21.365 -21.512 0.447 1.00 83.81 261 ARG A O 1
ATOM 1986 N N . SER A 1 262 ? -22.928 -20.109 1.229 1.00 84.94 262 SER A N 1
ATOM 1987 C CA . SER A 1 262 ? -22.800 -19.100 0.169 1.00 84.94 262 SER A CA 1
ATOM 1988 C C . SER A 1 262 ? -21.389 -18.493 0.105 1.00 84.94 262 SER A C 1
ATOM 1990 O O . SER A 1 262 ? -20.834 -18.315 -0.977 1.00 84.94 262 SER A O 1
ATOM 1992 N N . ARG A 1 263 ? -20.757 -18.232 1.259 1.00 86.00 263 ARG A N 1
ATOM 1993 C CA . ARG A 1 263 ? -19.352 -17.790 1.329 1.00 86.00 263 ARG A CA 1
ATOM 1994 C C . ARG A 1 263 ? -18.387 -18.832 0.804 1.00 86.00 263 ARG A C 1
ATOM 1996 O O . ARG A 1 263 ? -17.531 -18.493 -0.003 1.00 86.00 263 ARG A O 1
ATOM 2003 N N . PHE A 1 264 ? -18.530 -20.072 1.260 1.00 88.19 264 PHE A N 1
ATOM 2004 C CA . PHE A 1 264 ? -17.668 -21.164 0.828 1.00 88.19 264 PHE A CA 1
ATOM 2005 C C . PHE A 1 264 ? -17.793 -21.403 -0.680 1.00 88.19 264 PHE A C 1
ATOM 2007 O O . PHE A 1 264 ? -16.786 -21.458 -1.375 1.00 88.19 264 PHE A O 1
ATOM 2014 N N . ALA A 1 265 ? -19.022 -21.440 -1.200 1.00 89.19 265 ALA A N 1
ATOM 2015 C CA . ALA A 1 265 ? -19.283 -21.576 -2.629 1.00 89.19 265 ALA A CA 1
ATOM 2016 C C . ALA A 1 265 ? -18.686 -20.407 -3.429 1.00 89.19 265 ALA A C 1
ATOM 2018 O O . ALA A 1 265 ? -18.012 -20.624 -4.430 1.00 89.19 265 ALA A O 1
ATOM 2019 N N . GLY A 1 266 ? -18.864 -19.168 -2.962 1.00 90.38 266 GLY A N 1
ATOM 2020 C CA . GLY A 1 266 ? -18.241 -17.999 -3.582 1.00 90.38 266 GLY A CA 1
ATOM 2021 C C . GLY A 1 266 ? -16.711 -18.067 -3.582 1.00 90.38 266 GLY A C 1
ATOM 2022 O O . GLY A 1 266 ? -16.087 -17.696 -4.572 1.00 90.38 266 GLY A O 1
ATOM 2023 N N . LEU A 1 267 ? -16.101 -18.572 -2.504 1.00 91.38 267 LEU A N 1
ATOM 2024 C CA . LEU A 1 267 ? -14.649 -18.724 -2.406 1.00 91.38 267 LEU A CA 1
ATOM 2025 C C . LEU A 1 267 ? -14.149 -19.820 -3.350 1.00 91.38 267 LEU A C 1
ATOM 2027 O O . LEU A 1 267 ? -13.165 -19.609 -4.048 1.00 91.38 267 LEU A O 1
ATOM 2031 N N . ALA A 1 268 ? -14.856 -20.949 -3.426 1.00 92.50 268 ALA A N 1
ATOM 2032 C CA . ALA A 1 268 ? -14.550 -22.023 -4.365 1.00 92.50 268 ALA A CA 1
ATOM 2033 C C . ALA A 1 268 ? -14.619 -21.534 -5.819 1.00 92.50 268 ALA A C 1
ATOM 2035 O O . ALA A 1 268 ? -13.719 -21.812 -6.606 1.00 92.50 268 ALA A O 1
ATOM 2036 N N . VAL A 1 269 ? -15.632 -20.729 -6.161 1.00 94.56 269 VAL A N 1
ATOM 2037 C CA . VAL A 1 269 ? -15.736 -20.084 -7.479 1.00 94.56 269 VAL A CA 1
ATOM 2038 C C . VAL A 1 269 ? -14.579 -19.116 -7.721 1.00 94.56 269 VAL A C 1
ATOM 2040 O O . VAL A 1 269 ? -14.029 -19.103 -8.820 1.00 94.56 269 VAL A O 1
ATOM 2043 N N . ALA A 1 270 ? -14.190 -18.319 -6.723 1.00 93.44 270 ALA A N 1
ATOM 2044 C CA . ALA A 1 270 ? -13.064 -17.397 -6.850 1.00 93.44 270 ALA A CA 1
ATOM 2045 C C . ALA A 1 270 ? -11.745 -18.138 -7.098 1.00 93.44 270 ALA A C 1
ATOM 2047 O O . ALA A 1 270 ? -11.006 -17.769 -8.007 1.00 93.44 270 ALA A O 1
ATOM 2048 N N . VAL A 1 271 ? -11.487 -19.212 -6.345 1.00 92.44 271 VAL A N 1
ATOM 2049 C CA . VAL A 1 271 ? -10.315 -20.077 -6.533 1.00 92.44 271 VAL A CA 1
ATOM 2050 C C . VAL A 1 271 ? -10.344 -20.728 -7.913 1.00 92.44 271 VAL A C 1
ATOM 2052 O O . VAL A 1 271 ? -9.362 -20.632 -8.638 1.00 92.44 271 VAL A O 1
ATOM 2055 N N . GLY A 1 272 ? -11.472 -21.319 -8.317 1.00 93.88 272 GLY A N 1
ATOM 2056 C CA . GLY A 1 272 ? -11.616 -21.938 -9.637 1.00 93.88 272 GLY A CA 1
ATOM 2057 C C . GLY A 1 272 ? -11.386 -20.945 -10.779 1.00 93.88 272 GLY A C 1
ATOM 2058 O O . GLY A 1 272 ? -10.605 -21.213 -11.685 1.00 93.88 272 GLY A O 1
ATOM 2059 N N . THR A 1 273 ? -11.996 -19.761 -10.698 1.00 93.69 273 THR A N 1
ATOM 2060 C CA . THR A 1 273 ? -11.813 -18.686 -11.688 1.00 93.69 273 THR A CA 1
ATOM 2061 C C . THR A 1 273 ? -10.355 -18.225 -11.736 1.00 93.69 273 THR A C 1
ATOM 2063 O O . THR A 1 273 ? -9.789 -18.087 -12.817 1.00 93.69 273 THR A O 1
ATOM 2066 N N . GLY A 1 274 ? -9.728 -18.022 -10.573 1.00 90.19 274 GLY A N 1
ATOM 2067 C CA . GLY A 1 274 ? -8.324 -17.631 -10.481 1.00 90.19 274 GLY A CA 1
ATOM 2068 C C . GLY A 1 274 ? -7.385 -18.673 -11.089 1.00 90.19 274 GLY A C 1
ATOM 2069 O O . GLY A 1 274 ? -6.514 -18.313 -11.873 1.00 90.19 274 GLY A O 1
ATOM 2070 N N . LEU A 1 275 ? -7.595 -19.959 -10.791 1.00 88.75 275 LEU A N 1
ATOM 2071 C CA . LEU A 1 275 ? -6.804 -21.059 -11.349 1.00 88.75 275 LEU A CA 1
ATOM 2072 C C . LEU A 1 275 ? -6.923 -21.137 -12.870 1.00 88.75 275 LEU A C 1
ATOM 2074 O O . LEU A 1 275 ? -5.905 -21.264 -13.538 1.00 88.75 275 LEU A O 1
ATOM 2078 N N . VAL A 1 276 ? -8.134 -21.009 -13.421 1.00 92.50 276 VAL A N 1
ATOM 2079 C CA . VAL A 1 276 ? -8.337 -21.018 -14.880 1.00 92.50 276 VAL A CA 1
ATOM 2080 C C . VAL A 1 276 ? -7.603 -19.853 -15.544 1.00 92.50 276 VAL A C 1
ATOM 2082 O O . VAL A 1 276 ? -6.935 -20.052 -16.552 1.00 92.50 276 VAL A O 1
ATOM 2085 N N . LEU A 1 277 ? -7.678 -18.646 -14.976 1.00 88.31 277 LEU A N 1
ATOM 2086 C CA . LEU A 1 277 ? -7.016 -17.468 -15.548 1.00 88.31 277 LEU A CA 1
ATOM 2087 C C . LEU A 1 277 ? -5.491 -17.503 -15.397 1.00 88.31 277 LEU A C 1
ATOM 2089 O O . LEU A 1 277 ? -4.776 -16.954 -16.231 1.00 88.31 277 LEU A O 1
ATOM 2093 N N . LEU A 1 278 ? -4.989 -18.136 -14.337 1.00 84.50 278 LEU A N 1
ATOM 2094 C CA . LEU A 1 278 ? -3.561 -18.220 -14.047 1.00 84.50 278 LEU A CA 1
ATOM 2095 C C . LEU A 1 278 ? -2.906 -19.494 -14.582 1.00 84.50 278 LEU A C 1
ATOM 2097 O O . LEU A 1 278 ? -1.687 -19.588 -14.502 1.00 84.50 278 LEU A O 1
ATOM 2101 N N . VAL A 1 279 ? -3.654 -20.449 -15.148 1.00 83.62 279 VAL A N 1
ATOM 2102 C CA . VAL A 1 279 ? -3.099 -21.744 -15.577 1.00 83.62 279 VAL A CA 1
ATOM 2103 C C . VAL A 1 279 ? -1.937 -21.569 -16.552 1.00 83.62 279 VAL A C 1
ATOM 2105 O O . VAL A 1 279 ? -0.868 -22.126 -16.331 1.00 83.62 279 VAL A O 1
ATOM 2108 N N . TYR A 1 280 ? -2.101 -20.730 -17.576 1.00 77.19 280 TYR A N 1
ATOM 2109 C CA . TYR A 1 280 ? -1.053 -20.472 -18.559 1.00 77.19 280 TYR A CA 1
ATOM 2110 C C . TYR A 1 280 ? 0.160 -19.750 -17.941 1.00 77.19 280 TYR A C 1
ATOM 2112 O O . TYR A 1 280 ? 1.259 -20.294 -18.032 1.00 77.19 280 TYR A O 1
ATOM 2120 N N . PRO A 1 281 ? 0.001 -18.616 -17.222 1.00 73.75 281 PRO A N 1
ATOM 2121 C CA . PRO A 1 281 ? 1.107 -17.973 -16.504 1.00 73.75 281 PRO A CA 1
ATOM 2122 C C . PRO A 1 281 ? 1.837 -18.881 -15.504 1.00 73.75 281 PRO A C 1
ATOM 2124 O O . PRO A 1 281 ? 3.048 -18.767 -15.330 1.00 73.75 281 PRO A O 1
ATOM 2127 N N . LEU A 1 282 ? 1.112 -19.777 -14.828 1.00 73.19 282 LEU A N 1
ATOM 2128 C CA . LEU A 1 282 ? 1.684 -20.736 -13.882 1.00 73.19 282 LEU A CA 1
ATOM 2129 C C . LEU A 1 282 ? 2.519 -21.798 -14.602 1.00 73.19 282 LEU A C 1
ATOM 2131 O O . LEU A 1 282 ? 3.622 -22.096 -14.147 1.00 73.19 282 LEU A O 1
ATOM 2135 N N . LEU A 1 283 ? 2.025 -22.327 -15.726 1.00 73.00 283 LEU A N 1
ATOM 2136 C CA . LEU A 1 283 ? 2.737 -23.306 -16.554 1.00 73.00 283 LEU A CA 1
ATOM 2137 C C . LEU A 1 283 ? 3.954 -22.699 -17.262 1.00 73.00 283 LEU A C 1
ATOM 2139 O O . LEU A 1 283 ? 4.989 -23.349 -17.356 1.00 73.00 283 LEU A O 1
ATOM 2143 N N . ALA A 1 284 ? 3.853 -21.445 -17.704 1.00 67.62 284 ALA A N 1
ATOM 2144 C CA . ALA A 1 284 ? 4.956 -20.701 -18.311 1.00 67.62 284 ALA A CA 1
ATOM 2145 C C . ALA A 1 284 ? 6.041 -20.282 -17.296 1.00 67.62 284 ALA A C 1
ATOM 2147 O O . ALA A 1 284 ? 7.099 -19.797 -17.693 1.00 67.62 284 ALA A O 1
ATOM 2148 N N . GLY A 1 285 ? 5.793 -20.481 -15.995 1.00 61.91 285 GLY A N 1
ATOM 2149 C CA . GLY A 1 285 ? 6.661 -20.046 -14.907 1.00 61.91 285 GLY A CA 1
ATOM 2150 C C . GLY A 1 285 ? 6.478 -18.559 -14.617 1.00 61.91 285 GLY A C 1
ATOM 2151 O O . GLY A 1 285 ? 7.081 -17.711 -15.272 1.00 61.91 285 GLY A O 1
ATOM 2152 N N . LEU A 1 286 ? 5.662 -18.235 -13.606 1.00 59.09 286 LEU A N 1
ATOM 2153 C CA . LEU A 1 286 ? 5.438 -16.846 -13.195 1.00 59.09 286 LEU A CA 1
ATOM 2154 C C . LEU A 1 286 ? 6.782 -16.127 -12.968 1.00 59.09 286 LEU A C 1
ATOM 2156 O O . LEU A 1 286 ? 7.633 -16.675 -12.262 1.00 59.09 286 LEU A O 1
ATOM 2160 N N . PRO A 1 287 ? 6.975 -14.908 -13.506 1.00 56.41 287 PRO A N 1
ATOM 2161 C CA . PRO A 1 287 ? 8.196 -14.141 -13.292 1.00 56.41 287 PRO A CA 1
ATOM 2162 C C . PRO A 1 287 ? 8.378 -13.888 -11.791 1.00 56.41 287 PRO A C 1
ATOM 2164 O O . PRO A 1 287 ? 7.564 -13.201 -11.167 1.00 56.41 287 PRO A O 1
ATOM 2167 N N . ARG A 1 288 ? 9.419 -14.486 -11.204 1.00 56.81 288 ARG A N 1
ATOM 2168 C CA . ARG A 1 288 ? 9.746 -14.341 -9.782 1.00 56.81 288 ARG A CA 1
ATOM 2169 C C . ARG A 1 288 ? 10.813 -13.274 -9.621 1.00 56.81 288 ARG A C 1
ATOM 2171 O O . ARG A 1 288 ? 11.891 -13.378 -10.205 1.00 56.81 288 ARG A O 1
ATOM 2178 N N . GLN A 1 289 ? 10.535 -12.285 -8.777 1.00 59.16 289 GLN A N 1
ATOM 2179 C CA . GLN A 1 289 ? 11.601 -11.406 -8.324 1.00 59.16 289 GLN A CA 1
ATOM 2180 C C . GLN A 1 289 ? 12.598 -12.218 -7.484 1.00 59.16 289 GLN A C 1
ATOM 2182 O O . GLN A 1 289 ? 12.167 -13.087 -6.720 1.00 59.16 289 GLN A O 1
ATOM 2187 N N . PRO A 1 290 ? 13.911 -11.957 -7.602 1.00 59.06 290 PRO A N 1
ATOM 2188 C CA . PRO A 1 290 ? 14.879 -12.543 -6.690 1.00 59.06 290 PRO A CA 1
ATOM 2189 C C . PRO A 1 290 ? 14.490 -12.173 -5.257 1.00 59.06 290 PRO A C 1
ATOM 2191 O O . PRO A 1 290 ? 14.313 -10.996 -4.934 1.00 59.06 290 PRO A O 1
ATOM 2194 N N . VAL A 1 291 ? 14.311 -13.195 -4.424 1.00 62.16 291 VAL A N 1
ATOM 2195 C CA . VAL A 1 291 ? 13.962 -13.031 -3.015 1.00 62.16 291 VAL A CA 1
ATOM 2196 C C . VAL A 1 291 ? 15.222 -12.540 -2.298 1.00 62.16 291 VAL A C 1
ATOM 2198 O O . VAL A 1 291 ? 16.269 -13.183 -2.426 1.00 62.16 291 VAL A O 1
ATOM 2201 N N . PRO A 1 292 ? 15.174 -11.393 -1.594 1.00 64.69 292 PRO A N 1
ATOM 2202 C CA . PRO A 1 292 ? 16.258 -10.985 -0.709 1.00 64.69 292 PRO A CA 1
ATOM 2203 C C . PRO A 1 292 ? 16.601 -12.120 0.263 1.00 64.69 292 PRO A C 1
ATOM 2205 O O . PRO A 1 292 ? 15.704 -12.842 0.692 1.00 64.69 292 PRO A O 1
ATOM 2208 N N . ASP A 1 293 ? 17.882 -12.288 0.606 1.00 64.75 293 ASP A N 1
ATOM 2209 C CA . ASP A 1 293 ? 18.332 -13.333 1.538 1.00 64.75 293 ASP A CA 1
ATOM 2210 C C . ASP A 1 293 ? 17.420 -13.371 2.778 1.00 64.75 293 ASP A C 1
ATOM 2212 O O . ASP A 1 293 ? 17.249 -12.354 3.445 1.00 64.75 293 ASP A O 1
ATOM 2216 N N . ALA A 1 294 ? 16.836 -14.531 3.098 1.00 59.81 294 ALA A N 1
ATOM 2217 C CA . ALA A 1 294 ? 15.909 -14.701 4.222 1.00 59.81 294 ALA A CA 1
ATOM 2218 C C . ALA A 1 294 ? 16.540 -14.368 5.595 1.00 59.81 294 ALA A C 1
ATOM 2220 O O . ALA A 1 294 ? 15.845 -14.207 6.603 1.00 59.81 294 ALA A O 1
ATOM 2221 N N . ARG A 1 295 ? 17.872 -14.238 5.658 1.00 63.75 295 ARG A N 1
ATOM 2222 C CA . ARG A 1 295 ? 18.592 -13.687 6.816 1.00 63.75 295 ARG A CA 1
ATOM 2223 C C . ARG A 1 295 ? 18.374 -12.182 6.994 1.00 63.75 295 ARG A C 1
ATOM 2225 O O . ARG A 1 295 ? 18.487 -11.686 8.112 1.00 63.75 295 ARG A O 1
ATOM 2232 N N . LEU A 1 296 ? 18.059 -11.464 5.921 1.00 72.31 296 LEU A N 1
ATOM 2233 C CA . LEU A 1 296 ? 17.823 -10.025 5.887 1.00 72.31 296 LEU A CA 1
ATOM 2234 C C . LEU A 1 296 ? 16.339 -9.738 6.153 1.00 72.31 296 LEU A C 1
ATOM 2236 O O . LEU A 1 296 ? 15.507 -9.748 5.250 1.00 72.31 296 LEU A O 1
ATOM 2240 N N . GLY A 1 297 ? 16.007 -9.498 7.420 1.00 82.56 297 GLY A N 1
ATOM 2241 C CA . GLY A 1 297 ? 14.726 -8.911 7.813 1.00 82.56 297 GLY A CA 1
ATOM 2242 C C . GLY A 1 297 ? 14.814 -7.413 8.087 1.00 82.56 297 GLY A C 1
ATOM 2243 O O . GLY A 1 297 ? 15.876 -6.800 7.945 1.00 82.56 297 GLY A O 1
ATOM 2244 N N . GLU A 1 298 ? 13.691 -6.844 8.522 1.00 87.75 298 GLU A N 1
ATOM 2245 C CA . GLU A 1 298 ? 13.651 -5.492 9.079 1.00 87.75 298 GLU A CA 1
ATOM 2246 C C . GLU A 1 298 ? 14.529 -5.392 10.332 1.00 87.75 298 GLU A C 1
ATOM 2248 O O . GLU A 1 298 ? 14.584 -6.299 11.167 1.00 87.75 298 GLU A O 1
ATOM 2253 N N . ASP A 1 299 ? 15.183 -4.247 10.496 1.00 88.69 299 ASP A N 1
ATOM 2254 C CA . ASP A 1 299 ? 15.845 -3.896 11.745 1.00 88.69 299 ASP A CA 1
ATOM 2255 C C . ASP A 1 299 ? 14.829 -3.254 12.694 1.00 88.69 299 ASP A C 1
ATOM 2257 O O . ASP A 1 299 ? 14.127 -2.315 12.327 1.00 88.69 299 ASP A O 1
ATOM 2261 N N . ALA A 1 300 ? 14.742 -3.730 13.936 1.00 89.31 300 ALA A N 1
ATOM 2262 C CA . ALA A 1 300 ? 13.686 -3.288 14.847 1.00 89.31 300 ALA A CA 1
ATOM 2263 C C . ALA A 1 300 ? 13.780 -1.795 15.220 1.00 89.31 300 ALA A C 1
ATOM 2265 O O . ALA A 1 300 ? 12.811 -1.221 15.715 1.00 89.31 300 ALA A O 1
ATOM 2266 N N . THR A 1 301 ? 14.923 -1.147 14.977 1.00 89.81 301 THR A N 1
ATOM 2267 C CA . THR A 1 301 ? 15.098 0.290 15.230 1.00 89.81 301 THR A CA 1
ATOM 2268 C C . THR A 1 301 ? 14.517 1.175 14.127 1.00 89.81 301 THR A C 1
ATOM 2270 O O . THR A 1 301 ? 14.143 2.316 14.407 1.00 89.81 301 THR A O 1
ATOM 2273 N N . THR A 1 302 ? 14.381 0.669 12.895 1.00 89.81 302 THR A N 1
ATOM 2274 C CA . THR A 1 302 ? 13.996 1.483 11.726 1.00 89.81 302 THR A CA 1
ATOM 2275 C C . THR A 1 302 ? 12.578 2.003 11.804 1.00 89.81 302 THR A C 1
ATOM 2277 O O . THR A 1 302 ? 12.311 3.100 11.324 1.00 89.81 302 THR A O 1
ATOM 2280 N N . ILE A 1 303 ? 11.698 1.288 12.507 1.00 90.94 303 ILE A N 1
ATOM 2281 C CA . ILE A 1 303 ? 10.308 1.689 12.716 1.00 90.94 303 ILE A CA 1
ATOM 2282 C C . ILE A 1 303 ? 10.193 3.104 13.299 1.00 90.94 303 ILE A C 1
ATOM 2284 O O . ILE A 1 303 ? 9.276 3.844 12.937 1.00 90.94 303 ILE A O 1
ATOM 2288 N N . ALA A 1 304 ? 11.151 3.504 14.144 1.00 92.06 304 ALA A N 1
ATOM 2289 C CA . ALA A 1 304 ? 11.225 4.825 14.768 1.00 92.06 304 ALA A CA 1
ATOM 2290 C C . ALA A 1 304 ? 12.071 5.845 13.979 1.00 92.06 304 ALA A C 1
ATOM 2292 O O . ALA A 1 304 ? 12.087 7.030 14.327 1.00 92.06 304 ALA A O 1
ATOM 2293 N N . LEU A 1 305 ? 12.760 5.410 12.924 1.00 91.25 305 LEU A N 1
ATOM 2294 C CA . LEU A 1 305 ? 13.566 6.248 12.040 1.00 91.25 305 LEU A CA 1
ATOM 2295 C C . LEU A 1 305 ? 12.761 6.686 10.811 1.00 91.25 305 LEU A C 1
ATOM 2297 O O . LEU A 1 305 ? 11.717 6.123 10.484 1.00 91.25 305 LEU A O 1
ATOM 2301 N N . TYR A 1 306 ? 13.255 7.722 10.138 1.00 90.06 306 TYR A N 1
ATOM 2302 C CA . TYR A 1 306 ? 12.633 8.276 8.939 1.00 90.06 306 TYR A CA 1
ATOM 2303 C C . TYR A 1 306 ? 13.270 7.727 7.672 1.00 90.06 306 TYR A C 1
ATOM 2305 O O . TYR A 1 306 ? 14.498 7.708 7.556 1.00 90.06 306 TYR A O 1
ATOM 2313 N N . TRP A 1 307 ? 12.436 7.364 6.698 1.00 86.25 307 TRP A N 1
ATOM 2314 C CA . TRP A 1 307 ? 12.895 6.998 5.358 1.00 86.25 307 TRP A CA 1
ATOM 2315 C C . TRP A 1 307 ? 13.708 8.138 4.734 1.00 86.25 307 TRP A C 1
ATOM 2317 O O . TRP A 1 307 ? 13.360 9.312 4.903 1.00 86.25 307 TRP A O 1
ATOM 2327 N N . ARG A 1 308 ? 14.793 7.798 4.019 1.00 85.94 308 ARG A N 1
ATOM 2328 C CA . ARG A 1 308 ? 15.820 8.761 3.557 1.00 85.94 308 ARG A CA 1
ATOM 2329 C C . ARG A 1 308 ? 15.237 9.962 2.797 1.00 85.94 308 ARG A C 1
ATOM 2331 O O . ARG A 1 308 ? 15.712 11.083 2.967 1.00 85.94 308 ARG A O 1
ATOM 2338 N N . ASP A 1 309 ? 14.220 9.716 1.969 1.00 88.56 309 ASP A N 1
ATOM 2339 C CA . ASP A 1 309 ? 13.642 10.697 1.047 1.00 88.56 309 ASP A CA 1
ATOM 2340 C C . ASP A 1 309 ? 12.362 11.330 1.618 1.00 88.56 309 ASP A C 1
ATOM 2342 O O . ASP A 1 309 ? 11.554 11.892 0.888 1.00 88.56 309 ASP A O 1
ATOM 2346 N N . THR A 1 310 ? 12.167 11.288 2.936 1.00 91.06 310 THR A N 1
ATOM 2347 C CA . THR A 1 310 ? 11.163 12.116 3.625 1.00 91.06 310 THR A CA 1
ATOM 2348 C C . THR A 1 310 ? 11.733 13.481 4.018 1.00 91.06 310 THR A C 1
ATOM 2350 O O . THR A 1 310 ? 12.947 13.691 4.007 1.00 91.06 310 THR A O 1
ATOM 2353 N N . LEU A 1 311 ? 10.879 14.434 4.409 1.00 91.31 311 LEU A N 1
ATOM 2354 C CA . LEU A 1 311 ? 11.314 15.744 4.911 1.00 91.31 311 LEU A CA 1
ATOM 2355 C C . LEU A 1 311 ? 12.250 15.659 6.125 1.00 91.31 311 LEU A C 1
ATOM 2357 O O . LEU A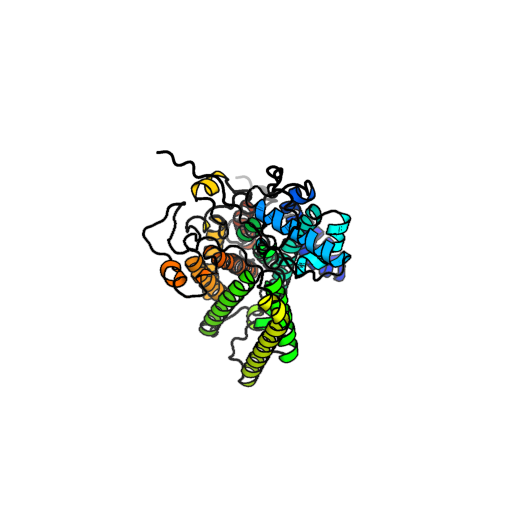 1 311 ? 13.171 16.470 6.201 1.00 91.31 311 LEU A O 1
ATOM 2361 N N . ALA A 1 312 ? 12.058 14.693 7.023 1.00 88.88 312 ALA A N 1
ATOM 2362 C CA . ALA A 1 312 ? 12.949 14.443 8.162 1.00 88.88 312 ALA A CA 1
ATOM 2363 C C . ALA A 1 312 ? 13.949 13.293 7.926 1.00 88.88 312 ALA A C 1
ATOM 2365 O O . ALA A 1 312 ? 14.671 12.897 8.841 1.00 88.88 312 ALA A O 1
ATOM 2366 N N . GLY A 1 313 ? 13.997 12.762 6.703 1.00 85.50 313 GLY A N 1
ATOM 2367 C CA . GLY A 1 313 ? 14.878 11.674 6.300 1.00 85.50 313 GLY A CA 1
ATOM 2368 C C . GLY A 1 313 ? 16.351 12.068 6.281 1.00 85.50 313 GLY A C 1
ATOM 2369 O O . GLY A 1 313 ? 16.705 13.207 5.952 1.00 85.50 313 GLY A O 1
ATOM 2370 N N . ASN A 1 314 ? 17.216 11.103 6.607 1.00 78.50 314 ASN A N 1
ATOM 2371 C CA . ASN A 1 314 ? 18.666 11.276 6.620 1.00 78.50 314 ASN A CA 1
ATOM 2372 C C . ASN A 1 314 ? 19.386 10.106 5.923 1.00 78.50 314 ASN A C 1
ATOM 2374 O O . ASN A 1 314 ? 19.251 8.950 6.323 1.00 78.50 314 ASN A O 1
ATOM 2378 N N . PHE A 1 315 ? 20.209 10.418 4.916 1.00 72.62 315 PHE A N 1
ATOM 2379 C CA . PHE A 1 315 ? 21.024 9.444 4.181 1.00 72.62 315 PHE A CA 1
ATOM 2380 C C . PHE A 1 315 ? 22.052 8.720 5.058 1.00 72.62 315 PHE A C 1
ATOM 2382 O O . PHE A 1 315 ? 22.424 7.591 4.742 1.00 72.62 315 PHE A O 1
ATOM 2389 N N . THR A 1 316 ? 22.531 9.334 6.146 1.00 67.06 316 THR A N 1
ATOM 2390 C CA . THR A 1 316 ? 23.506 8.677 7.028 1.00 67.06 316 THR A CA 1
ATOM 2391 C C . THR A 1 316 ? 22.874 7.540 7.824 1.00 67.06 316 THR A C 1
ATOM 2393 O O . THR A 1 316 ? 23.513 6.503 7.969 1.00 67.06 316 THR A O 1
ATOM 2396 N N . ALA A 1 317 ? 21.617 7.696 8.258 1.00 67.81 317 ALA A N 1
ATOM 2397 C CA . ALA A 1 317 ? 20.875 6.666 8.986 1.00 67.81 317 ALA A CA 1
ATOM 2398 C C . ALA A 1 317 ? 20.644 5.411 8.125 1.00 67.81 317 ALA A C 1
ATOM 2400 O O . ALA A 1 317 ? 20.824 4.290 8.591 1.00 67.81 317 ALA A O 1
ATOM 2401 N N . ASP A 1 318 ? 20.320 5.591 6.842 1.00 70.81 318 ASP A N 1
ATOM 2402 C CA . ASP A 1 318 ? 20.213 4.483 5.886 1.00 70.81 318 ASP A CA 1
ATOM 2403 C C . ASP A 1 318 ? 21.541 3.723 5.720 1.00 70.81 318 ASP A C 1
ATOM 2405 O O . ASP A 1 318 ? 21.590 2.493 5.799 1.00 70.81 318 ASP A O 1
ATOM 2409 N N . ARG A 1 319 ? 22.644 4.462 5.545 1.00 68.88 319 ARG A N 1
ATOM 2410 C CA . ARG A 1 319 ? 23.974 3.863 5.381 1.00 68.88 319 ARG A CA 1
ATOM 2411 C C . ARG A 1 319 ? 24.450 3.143 6.641 1.00 68.88 319 ARG A C 1
ATOM 2413 O O . ARG A 1 319 ? 25.107 2.115 6.522 1.00 68.88 319 ARG A O 1
ATOM 2420 N N . SER A 1 320 ? 24.123 3.650 7.831 1.00 66.38 320 SER A N 1
ATOM 2421 C CA . SER A 1 320 ? 24.538 3.037 9.098 1.00 66.38 320 SER A CA 1
ATOM 2422 C C . SER A 1 320 ? 23.740 1.783 9.456 1.00 66.38 320 SER A C 1
ATOM 2424 O O . SER A 1 320 ? 24.300 0.866 10.049 1.00 66.38 320 SER A O 1
ATOM 2426 N N . VAL A 1 321 ? 22.453 1.724 9.091 1.00 70.12 321 VAL A N 1
ATOM 2427 C CA . VAL A 1 321 ? 21.573 0.578 9.394 1.00 70.12 321 VAL A CA 1
ATOM 2428 C C . VAL A 1 321 ? 21.680 -0.538 8.334 1.00 70.12 321 VAL A C 1
ATOM 2430 O O . VAL A 1 321 ? 21.231 -1.663 8.549 1.00 70.12 321 VAL A O 1
ATOM 2433 N N . GLY A 1 322 ? 22.392 -0.287 7.231 1.00 59.66 322 GLY A N 1
ATOM 2434 C CA . GLY A 1 322 ? 22.902 -1.337 6.346 1.00 59.66 322 GLY A CA 1
ATOM 2435 C C . GLY A 1 322 ? 22.102 -1.568 5.068 1.00 59.66 322 GLY A C 1
ATOM 2436 O O . GLY A 1 322 ? 22.045 -2.708 4.615 1.00 59.66 322 GLY A O 1
ATOM 2437 N N . GLY A 1 323 ? 21.508 -0.519 4.482 1.00 64.38 323 GLY A N 1
ATOM 2438 C CA . GLY A 1 323 ? 20.927 -0.574 3.131 1.00 64.38 323 GLY A CA 1
ATOM 2439 C C . GLY A 1 323 ? 19.869 -1.665 2.931 1.00 64.38 323 GLY A C 1
ATOM 2440 O O . GLY A 1 323 ? 19.722 -2.184 1.826 1.00 64.38 323 GLY A O 1
ATOM 2441 N N . ILE A 1 324 ? 19.177 -2.049 4.005 1.00 70.19 324 ILE A N 1
ATOM 2442 C CA . ILE A 1 324 ? 18.047 -2.980 3.964 1.00 70.19 324 ILE A CA 1
ATOM 2443 C C . ILE A 1 324 ? 16.842 -2.322 3.284 1.00 70.19 324 ILE A C 1
ATOM 2445 O O . ILE A 1 324 ? 16.780 -1.095 3.157 1.00 70.19 324 ILE A O 1
ATOM 2449 N N . GLU A 1 325 ? 15.872 -3.131 2.851 1.00 80.00 325 GLU A N 1
ATOM 2450 C CA . GLU A 1 325 ? 14.605 -2.590 2.359 1.00 80.00 325 GLU A CA 1
ATOM 2451 C C . GLU A 1 325 ? 13.975 -1.683 3.427 1.00 80.00 325 GLU A C 1
ATOM 2453 O O . GLU A 1 325 ? 13.939 -2.027 4.607 1.00 80.00 325 GLU A O 1
ATOM 2458 N N . GLN A 1 326 ? 13.510 -0.495 3.030 1.00 81.75 326 GLN A N 1
ATOM 2459 C CA . GLN A 1 326 ? 12.994 0.488 3.982 1.00 81.75 326 GLN A CA 1
ATOM 2460 C C . GLN A 1 326 ? 11.476 0.366 4.169 1.00 81.75 326 GLN A C 1
ATOM 2462 O O . GLN A 1 326 ? 10.747 1.345 3.999 1.00 81.75 326 GLN A O 1
ATOM 2467 N N . ASN A 1 327 ? 10.981 -0.827 4.523 1.00 88.50 327 ASN A N 1
ATOM 2468 C CA . ASN A 1 327 ? 9.537 -1.093 4.565 1.00 88.50 327 ASN A CA 1
ATOM 2469 C C . ASN A 1 327 ? 8.843 -0.404 5.748 1.00 88.50 327 ASN A C 1
ATOM 2471 O O . ASN A 1 327 ? 7.765 0.177 5.585 1.00 88.50 327 ASN A O 1
ATOM 2475 N N . THR A 1 328 ? 9.463 -0.429 6.932 1.00 86.75 328 THR A N 1
ATOM 2476 C CA . THR A 1 328 ? 8.901 0.162 8.158 1.00 86.75 328 THR A CA 1
ATOM 2477 C C . THR A 1 328 ? 9.765 1.294 8.693 1.00 86.75 328 THR A C 1
ATOM 2479 O O . THR A 1 328 ? 10.467 1.120 9.674 1.00 86.75 328 THR A O 1
ATOM 2482 N N . TRP A 1 329 ? 9.711 2.466 8.054 1.00 91.69 329 TRP A N 1
ATOM 2483 C CA . TRP A 1 329 ? 10.456 3.672 8.459 1.00 91.69 329 TRP A CA 1
ATOM 2484 C C . TRP A 1 329 ? 9.508 4.848 8.717 1.00 91.69 329 TRP A C 1
ATOM 2486 O O . TRP A 1 329 ? 9.459 5.813 7.955 1.00 91.69 329 TRP A O 1
ATOM 2496 N N . PHE A 1 330 ? 8.679 4.718 9.756 1.00 92.44 330 PHE A N 1
ATOM 2497 C CA . PHE A 1 330 ? 7.548 5.615 10.024 1.00 92.44 330 PHE A CA 1
ATOM 2498 C C . PHE A 1 330 ? 7.911 6.868 10.828 1.00 92.44 330 PHE A C 1
ATOM 2500 O O . PHE A 1 330 ? 7.123 7.813 10.880 1.00 92.44 330 PHE A O 1
ATOM 2507 N N . GLY A 1 331 ? 9.068 6.880 11.485 1.00 93.00 331 GLY A N 1
ATOM 2508 C CA . GLY A 1 331 ? 9.467 7.953 12.383 1.00 93.00 331 GLY A CA 1
ATOM 2509 C C . GLY A 1 331 ? 8.770 7.912 13.746 1.00 93.00 331 GLY A C 1
ATOM 2510 O O . GLY A 1 331 ? 7.569 7.654 13.877 1.00 93.00 331 GLY A O 1
ATOM 2511 N N . TRP A 1 332 ? 9.528 8.233 14.792 1.00 93.81 332 TRP A N 1
ATOM 2512 C CA . TRP A 1 332 ? 9.065 8.185 16.178 1.00 93.81 332 TRP A CA 1
ATOM 2513 C C . TRP A 1 332 ? 7.780 8.994 16.470 1.00 93.81 332 TRP A C 1
ATOM 2515 O O . TRP A 1 332 ? 6.958 8.478 17.230 1.00 93.81 332 TRP A O 1
ATOM 2525 N N . PRO A 1 333 ? 7.497 10.182 15.879 1.00 94.00 333 PRO A N 1
ATOM 2526 C CA . PRO A 1 333 ? 6.266 10.907 16.198 1.00 94.00 333 PRO A CA 1
ATOM 2527 C C . PRO A 1 333 ? 5.019 10.173 15.708 1.00 94.00 333 PRO A C 1
ATOM 2529 O O . PRO A 1 333 ? 3.989 10.180 16.383 1.00 94.00 333 PRO A O 1
ATOM 2532 N N . LEU A 1 334 ? 5.110 9.508 14.551 1.00 93.75 334 LEU A N 1
ATOM 2533 C CA . LEU A 1 334 ? 4.011 8.725 14.000 1.00 93.75 334 LEU A CA 1
ATOM 2534 C C . LEU A 1 334 ? 3.761 7.462 14.824 1.00 93.75 334 LEU A C 1
ATOM 2536 O O . LEU A 1 334 ? 2.606 7.095 15.024 1.00 93.75 334 LEU A O 1
ATOM 2540 N N . LEU A 1 335 ? 4.813 6.848 15.373 1.00 94.06 335 LEU A N 1
ATOM 2541 C CA . LEU A 1 335 ? 4.670 5.730 16.306 1.00 94.06 335 LEU A CA 1
ATOM 2542 C C . LEU A 1 335 ? 4.028 6.136 17.625 1.00 94.06 335 LEU A C 1
ATOM 2544 O O . LEU A 1 335 ? 3.140 5.431 18.099 1.00 94.06 335 LEU A O 1
ATOM 2548 N N . ILE A 1 336 ? 4.432 7.271 18.202 1.00 95.06 336 ILE A N 1
ATOM 2549 C CA . ILE A 1 336 ? 3.792 7.797 19.413 1.00 95.06 336 ILE A CA 1
ATOM 2550 C C . ILE A 1 336 ? 2.315 8.066 19.128 1.00 95.06 336 ILE A C 1
ATOM 2552 O O . ILE A 1 336 ? 1.455 7.622 19.886 1.00 95.06 336 ILE A O 1
ATOM 2556 N N . LEU A 1 337 ? 2.001 8.725 18.009 1.00 93.75 337 LEU A N 1
ATOM 2557 C CA . LEU A 1 337 ? 0.619 8.984 17.616 1.00 93.75 337 LEU A CA 1
ATOM 2558 C C . LEU A 1 337 ? -0.176 7.688 17.423 1.00 93.75 337 LEU A C 1
ATOM 2560 O O . LEU A 1 337 ? -1.313 7.595 17.885 1.00 93.75 337 LEU A O 1
ATOM 2564 N N . ALA A 1 338 ? 0.407 6.683 16.768 1.00 94.19 338 ALA A N 1
ATOM 2565 C CA . ALA A 1 338 ? -0.212 5.375 16.606 1.00 94.19 338 ALA A CA 1
ATOM 2566 C C . ALA A 1 338 ? -0.467 4.719 17.969 1.00 94.19 338 ALA A C 1
ATOM 2568 O O . ALA A 1 338 ? -1.588 4.293 18.224 1.00 94.19 338 ALA A O 1
ATOM 2569 N N . GLY A 1 339 ? 0.518 4.713 18.870 1.00 95.25 339 GLY A N 1
ATOM 2570 C CA . GLY A 1 339 ? 0.400 4.174 20.226 1.00 95.25 339 GLY A CA 1
ATOM 2571 C C . GLY A 1 339 ? -0.684 4.868 21.055 1.00 95.25 339 GLY A C 1
ATOM 2572 O O . GLY A 1 339 ? -1.499 4.194 21.682 1.00 95.25 339 GLY A O 1
ATOM 2573 N N . VAL A 1 340 ? -0.768 6.201 20.994 1.00 93.25 340 VAL A N 1
ATOM 2574 C CA . VAL A 1 340 ? -1.838 6.980 21.638 1.00 93.25 340 VAL A CA 1
ATOM 2575 C C . VAL A 1 340 ? -3.201 6.617 21.044 1.00 93.25 340 VAL A C 1
ATOM 2577 O O . VAL A 1 340 ? -4.138 6.328 21.788 1.00 93.25 340 VAL A O 1
ATOM 2580 N N . CYS A 1 341 ? -3.324 6.561 19.713 1.00 92.69 341 CYS A N 1
ATOM 2581 C CA . CYS A 1 341 ? -4.556 6.132 19.047 1.00 92.69 341 CYS A CA 1
ATOM 2582 C C . CYS A 1 341 ? -4.964 4.712 19.465 1.00 92.69 341 CYS A C 1
ATOM 2584 O O . CYS A 1 341 ? -6.138 4.471 19.745 1.00 92.69 341 CYS A O 1
ATOM 2586 N N . LEU A 1 342 ? -4.007 3.782 19.535 1.00 94.00 342 LEU A N 1
ATOM 2587 C CA . LEU A 1 342 ? -4.237 2.417 19.995 1.00 94.00 342 LEU A CA 1
ATOM 2588 C C . LEU A 1 342 ? -4.740 2.417 21.436 1.00 94.00 342 LEU A C 1
ATOM 2590 O O . LEU A 1 342 ? -5.797 1.853 21.682 1.00 94.00 342 LEU A O 1
ATOM 2594 N N . ALA A 1 343 ? -4.056 3.092 22.361 1.00 93.56 343 ALA A N 1
ATOM 2595 C CA . ALA A 1 343 ? -4.439 3.143 23.771 1.00 93.56 343 ALA A CA 1
ATOM 2596 C C . ALA A 1 343 ? -5.858 3.703 23.972 1.00 93.56 343 ALA A C 1
ATOM 2598 O O . ALA A 1 343 ? -6.663 3.118 24.698 1.00 93.56 343 ALA A O 1
ATOM 2599 N N . LEU A 1 344 ? -6.193 4.796 23.278 1.00 90.50 344 LEU A N 1
ATOM 2600 C CA . LEU A 1 344 ? -7.498 5.452 23.391 1.00 90.50 344 LEU A CA 1
ATOM 2601 C C . LEU A 1 344 ? -8.633 4.629 22.766 1.00 90.50 344 LEU A C 1
ATOM 2603 O O . LEU A 1 344 ? -9.752 4.614 23.280 1.00 90.50 344 LEU A O 1
ATOM 2607 N N . LEU A 1 345 ? -8.365 3.933 21.657 1.00 90.06 345 LEU A N 1
ATOM 2608 C CA . LEU A 1 345 ? -9.392 3.224 20.888 1.00 90.06 345 LEU A CA 1
ATOM 2609 C C . LEU A 1 345 ? -9.445 1.722 21.177 1.00 90.06 345 LEU A C 1
ATOM 2611 O O . LEU A 1 345 ? -10.387 1.066 20.726 1.00 90.06 345 LEU A O 1
ATOM 2615 N N . TRP A 1 346 ? -8.492 1.175 21.940 1.00 91.06 346 TRP A N 1
ATOM 2616 C CA . TRP A 1 346 ? -8.368 -0.261 22.216 1.00 91.06 346 TRP A CA 1
ATOM 2617 C C . TRP A 1 346 ? -9.675 -0.859 22.734 1.00 91.06 346 TRP A C 1
ATOM 2619 O O . TRP A 1 346 ? -10.159 -1.872 22.232 1.00 91.06 346 TRP A O 1
ATOM 2629 N N . ARG A 1 347 ? -10.294 -0.192 23.716 1.00 86.44 347 ARG A N 1
ATOM 2630 C CA . ARG A 1 347 ? -11.546 -0.655 24.335 1.00 86.44 347 ARG A CA 1
ATOM 2631 C C . ARG A 1 347 ? -12.793 -0.302 23.516 1.00 86.44 347 ARG A C 1
ATOM 2633 O O . ARG A 1 347 ? -13.851 -0.863 23.766 1.00 86.44 347 ARG A O 1
ATOM 2640 N N . GLN A 1 348 ? -12.678 0.603 22.540 1.00 82.00 348 GLN A N 1
ATOM 2641 C CA . GLN A 1 348 ? -13.810 1.182 21.800 1.00 82.00 348 GLN A CA 1
ATOM 2642 C C . GLN A 1 348 ? -13.950 0.663 20.359 1.00 82.00 348 GLN A C 1
ATOM 2644 O O . GLN A 1 348 ? -14.940 0.959 19.679 1.00 82.00 348 GLN A O 1
ATOM 2649 N N . SER A 1 349 ? -12.943 -0.047 19.842 1.00 85.75 349 SER A N 1
ATOM 2650 C CA . SER A 1 349 ? -12.910 -0.487 18.449 1.00 85.75 349 SER A CA 1
ATOM 2651 C C . SER A 1 349 ? -12.223 -1.842 18.296 1.00 85.75 349 SER A C 1
ATOM 2653 O O . SER A 1 349 ? -11.007 -1.970 18.422 1.00 85.75 349 SER A O 1
ATOM 2655 N N . VAL A 1 350 ? -13.007 -2.872 17.963 1.00 86.00 350 VAL A N 1
ATOM 2656 C CA . VAL A 1 350 ? -12.479 -4.180 17.532 1.00 86.00 350 VAL A CA 1
ATOM 2657 C C . VAL A 1 350 ? -11.597 -4.027 16.298 1.00 86.00 350 VAL A C 1
ATOM 2659 O O . VAL A 1 350 ? -10.535 -4.631 16.255 1.00 86.00 350 VAL A O 1
ATOM 2662 N N . ALA A 1 351 ? -11.988 -3.183 15.334 1.00 87.38 351 ALA A N 1
ATOM 2663 C CA . ALA A 1 351 ? -11.193 -2.936 14.134 1.00 87.38 351 ALA A CA 1
ATOM 2664 C C . ALA A 1 351 ? -9.759 -2.530 14.496 1.00 87.38 351 ALA A C 1
ATOM 2666 O O . ALA A 1 351 ? -8.816 -3.096 13.957 1.00 87.38 351 ALA A O 1
ATOM 2667 N N . VAL A 1 352 ? -9.605 -1.616 15.465 1.00 91.12 352 VAL A N 1
ATOM 2668 C CA . VAL A 1 352 ? -8.295 -1.162 15.958 1.00 91.12 352 VAL A CA 1
ATOM 2669 C C . VAL A 1 352 ? -7.523 -2.301 16.625 1.00 91.12 352 VAL A C 1
ATOM 2671 O O . VAL A 1 352 ? -6.347 -2.478 16.331 1.00 91.12 352 VAL A O 1
ATOM 2674 N N . ARG A 1 353 ? -8.171 -3.118 17.463 1.00 92.56 353 ARG A N 1
ATOM 2675 C CA . ARG A 1 353 ? -7.526 -4.288 18.089 1.00 92.56 353 ARG A CA 1
ATOM 2676 C C . ARG A 1 353 ? -7.064 -5.319 17.066 1.00 92.56 353 ARG A C 1
ATOM 2678 O O . ARG A 1 353 ? -5.945 -5.806 17.152 1.00 92.56 353 ARG A O 1
ATOM 2685 N N . VAL A 1 354 ? -7.909 -5.639 16.089 1.00 93.00 354 VAL A N 1
ATOM 2686 C CA . VAL A 1 354 ? -7.603 -6.599 15.023 1.00 93.00 354 VAL A CA 1
ATOM 2687 C C . VAL A 1 354 ? -6.402 -6.131 14.210 1.00 93.00 354 VAL A C 1
ATOM 2689 O O . VAL A 1 354 ? -5.458 -6.902 14.035 1.00 93.00 354 VAL A O 1
ATOM 2692 N N . VAL A 1 355 ? -6.388 -4.873 13.756 1.00 94.81 355 VAL A N 1
ATOM 2693 C CA . VAL A 1 355 ? -5.241 -4.359 12.992 1.00 94.81 355 VAL A CA 1
ATOM 2694 C C . VAL A 1 355 ? -3.997 -4.191 13.859 1.00 94.81 355 VAL A C 1
ATOM 2696 O O . VAL A 1 355 ? -2.904 -4.399 13.356 1.00 94.81 355 VAL A O 1
ATOM 2699 N N . ALA A 1 356 ? -4.129 -3.894 15.154 1.00 96.44 356 ALA A N 1
ATOM 2700 C CA . ALA A 1 356 ? -2.992 -3.834 16.070 1.00 96.44 356 ALA A CA 1
ATOM 2701 C C . ALA A 1 356 ? -2.347 -5.210 16.278 1.00 96.44 356 ALA A C 1
ATOM 2703 O O . ALA A 1 356 ? -1.131 -5.335 16.190 1.00 96.44 356 ALA A O 1
ATOM 2704 N N . LEU A 1 357 ? -3.153 -6.256 16.491 1.00 96.88 357 LEU A N 1
ATOM 2705 C CA . LEU A 1 357 ? -2.657 -7.631 16.592 1.00 96.88 357 LEU A CA 1
ATOM 2706 C C . LEU A 1 357 ? -2.054 -8.110 15.268 1.00 96.88 357 LEU A C 1
ATOM 2708 O O . LEU A 1 357 ? -1.042 -8.805 15.273 1.00 96.88 357 LEU A O 1
ATOM 2712 N N . THR A 1 358 ? -2.653 -7.725 14.139 1.00 97.56 358 THR A N 1
ATOM 2713 C CA . THR A 1 358 ? -2.125 -8.040 12.803 1.00 97.56 358 THR A CA 1
ATOM 2714 C C . THR A 1 358 ? -0.784 -7.341 12.573 1.00 97.56 358 THR A C 1
ATOM 2716 O O . THR A 1 358 ? 0.184 -7.995 12.201 1.00 97.56 358 THR A O 1
ATOM 2719 N N . ALA A 1 359 ? -0.688 -6.044 12.874 1.00 96.81 359 ALA A N 1
ATOM 2720 C CA . ALA A 1 359 ? 0.555 -5.280 12.805 1.00 96.81 359 ALA A CA 1
ATOM 2721 C C . ALA A 1 359 ? 1.640 -5.860 13.720 1.00 96.81 359 ALA A C 1
ATOM 2723 O O . ALA A 1 359 ? 2.789 -5.955 13.306 1.00 96.81 359 ALA A O 1
ATOM 2724 N N . LEU A 1 360 ? 1.282 -6.287 14.935 1.00 96.50 360 LEU A N 1
ATOM 2725 C CA . LEU A 1 360 ? 2.221 -6.906 15.867 1.00 96.50 360 LEU A CA 1
ATOM 2726 C C . LEU A 1 360 ? 2.797 -8.208 15.297 1.00 96.50 360 LEU A C 1
ATOM 2728 O O . LEU A 1 360 ? 4.013 -8.357 15.230 1.00 96.50 360 LEU A O 1
ATOM 2732 N N . VAL A 1 361 ? 1.939 -9.132 14.853 1.00 96.81 361 VAL A N 1
ATOM 2733 C CA . VAL A 1 361 ? 2.390 -10.428 14.325 1.00 96.81 361 VAL A CA 1
ATOM 2734 C C . VAL A 1 361 ? 3.229 -10.252 13.067 1.00 96.81 361 VAL A C 1
ATOM 2736 O O . VAL A 1 361 ? 4.328 -10.791 12.996 1.00 96.81 361 VAL A O 1
ATOM 2739 N N . PHE A 1 362 ? 2.761 -9.468 12.097 1.00 95.69 362 PHE A N 1
ATOM 2740 C CA . PHE A 1 362 ? 3.496 -9.276 10.847 1.00 95.69 362 PHE A CA 1
ATOM 2741 C C . PHE A 1 362 ? 4.743 -8.403 11.015 1.00 95.69 362 PHE A C 1
ATOM 2743 O O . PHE A 1 362 ? 5.710 -8.598 10.288 1.00 95.69 362 PHE A O 1
ATOM 2750 N N . GLY A 1 363 ? 4.770 -7.508 12.004 1.00 94.62 363 GLY A N 1
ATOM 2751 C CA . GLY A 1 363 ? 5.969 -6.753 12.370 1.00 94.62 363 GLY A CA 1
ATOM 2752 C C . GLY A 1 363 ? 7.045 -7.649 12.971 1.00 94.62 363 GLY A C 1
ATOM 2753 O O . GLY A 1 363 ? 8.202 -7.554 12.582 1.00 94.62 363 GLY A O 1
ATOM 2754 N N . VAL A 1 364 ? 6.660 -8.581 13.851 1.00 94.19 364 VAL A N 1
ATOM 2755 C CA . VAL A 1 364 ? 7.583 -9.588 14.396 1.00 94.19 364 VAL A CA 1
ATOM 2756 C C . VAL A 1 364 ? 8.066 -10.524 13.293 1.00 94.19 364 VAL A C 1
ATOM 2758 O O . VAL A 1 364 ? 9.271 -10.718 13.155 1.00 94.19 364 VAL A O 1
ATOM 2761 N N . LEU A 1 365 ? 7.153 -11.058 12.471 1.00 92.38 365 LEU A N 1
ATOM 2762 C CA . LEU A 1 365 ? 7.519 -11.869 11.306 1.00 92.38 365 LEU A CA 1
ATOM 2763 C C . LEU A 1 365 ? 8.422 -11.095 10.332 1.00 92.38 365 LEU A C 1
ATOM 2765 O O . LEU A 1 365 ? 9.271 -11.702 9.697 1.00 92.38 365 LEU A O 1
ATOM 2769 N N . GLY A 1 366 ? 8.315 -9.769 10.264 1.00 91.19 366 GLY A N 1
ATOM 2770 C CA . GLY A 1 366 ? 9.174 -8.911 9.450 1.00 91.19 366 GLY A CA 1
ATOM 2771 C C . GLY A 1 366 ? 10.665 -8.929 9.814 1.00 91.19 366 GLY A C 1
ATOM 2772 O O . GLY A 1 366 ? 11.497 -8.609 8.969 1.00 91.19 366 GLY A O 1
ATOM 2773 N N . LEU A 1 367 ? 11.029 -9.335 11.038 1.00 90.25 367 LEU A N 1
ATOM 2774 C CA . LEU A 1 367 ? 12.399 -9.233 11.571 1.00 90.25 367 LEU A CA 1
ATOM 2775 C C . LEU A 1 367 ? 13.413 -10.213 10.950 1.00 90.25 367 LEU A C 1
ATOM 2777 O O . LEU A 1 367 ? 14.604 -10.119 11.234 1.00 90.25 367 LEU A O 1
ATOM 2781 N N . GLY A 1 368 ? 12.982 -11.149 10.098 1.00 88.06 368 GLY A N 1
ATOM 2782 C CA . GLY A 1 368 ? 13.891 -12.085 9.422 1.00 88.06 368 GLY A CA 1
ATOM 2783 C C . GLY A 1 368 ? 14.420 -13.204 10.316 1.00 88.06 368 GLY A C 1
ATOM 2784 O O . GLY A 1 368 ? 13.818 -13.546 11.339 1.00 88.06 368 GLY A O 1
ATOM 2785 N N . ALA A 1 369 ? 15.494 -13.870 9.873 1.00 87.19 369 ALA A N 1
ATOM 2786 C CA . ALA A 1 369 ? 16.043 -15.034 10.581 1.00 87.19 369 ALA A CA 1
ATOM 2787 C C . ALA A 1 369 ? 16.918 -14.639 11.779 1.00 87.19 369 ALA A C 1
ATOM 2789 O O . ALA A 1 369 ? 17.085 -15.423 12.711 1.00 87.19 369 ALA A O 1
ATOM 2790 N N . GLN A 1 370 ? 17.448 -13.417 11.781 1.00 87.56 370 GLN A N 1
ATOM 2791 C CA . GLN A 1 370 ? 18.259 -12.876 12.863 1.00 87.56 370 GLN A CA 1
ATOM 2792 C C . GLN A 1 370 ? 17.802 -11.453 13.170 1.00 87.56 370 GLN A C 1
ATOM 2794 O O . GLN A 1 370 ? 17.771 -10.611 12.275 1.00 87.56 370 GLN A O 1
ATOM 2799 N N . VAL A 1 371 ? 17.460 -11.181 14.432 1.00 90.12 371 VAL A N 1
ATOM 2800 C CA . VAL A 1 371 ? 16.993 -9.849 14.833 1.00 90.12 371 VAL A CA 1
ATOM 2801 C C . VAL A 1 371 ? 18.156 -8.866 14.745 1.00 90.12 371 VAL A C 1
ATOM 2803 O O . VAL A 1 371 ? 19.248 -9.144 15.251 1.00 90.12 371 VAL A O 1
ATOM 2806 N N . ARG A 1 372 ? 17.926 -7.709 14.123 1.00 88.88 372 ARG A N 1
ATOM 2807 C CA . ARG A 1 372 ? 18.920 -6.641 13.972 1.00 88.88 372 ARG A CA 1
ATOM 2808 C C . ARG A 1 372 ? 18.503 -5.402 14.752 1.00 88.88 372 ARG A C 1
ATOM 2810 O O . ARG A 1 372 ? 17.313 -5.094 14.834 1.00 88.88 372 ARG A O 1
ATOM 2817 N N . LEU A 1 373 ? 19.493 -4.728 15.331 1.00 89.50 373 LEU A N 1
ATOM 2818 C CA . LEU A 1 373 ? 19.339 -3.452 16.017 1.00 89.50 373 LEU A CA 1
ATOM 2819 C C . LEU A 1 373 ? 20.405 -2.473 15.532 1.00 89.50 373 LEU A C 1
ATOM 2821 O O . LEU A 1 373 ? 21.604 -2.731 15.667 1.00 89.50 373 LEU A O 1
ATOM 2825 N N . ASN A 1 374 ? 19.964 -1.328 15.014 1.00 87.75 374 ASN A N 1
ATOM 2826 C CA . ASN A 1 374 ? 20.823 -0.257 14.512 1.00 87.75 374 ASN A CA 1
ATOM 2827 C C . ASN A 1 374 ? 21.893 -0.766 13.521 1.00 87.75 374 ASN A C 1
ATOM 2829 O O . ASN A 1 374 ? 23.086 -0.482 13.639 1.00 87.75 374 ASN A O 1
ATOM 2833 N N . GLY A 1 375 ? 21.460 -1.615 12.592 1.00 85.19 375 GLY A N 1
ATOM 2834 C CA . GLY A 1 375 ? 22.250 -2.250 11.543 1.00 85.19 375 GLY A CA 1
ATOM 2835 C C . GLY A 1 375 ? 23.023 -3.487 11.977 1.00 85.19 375 GLY A C 1
ATOM 2836 O O . GLY A 1 375 ? 23.509 -4.226 11.115 1.00 85.19 375 GLY A O 1
ATOM 2837 N N . ARG A 1 376 ? 23.114 -3.767 13.281 1.00 87.38 376 ARG A N 1
ATOM 2838 C CA . ARG A 1 376 ? 23.926 -4.861 13.824 1.00 87.38 376 ARG A CA 1
ATOM 2839 C C . ARG A 1 376 ? 23.074 -6.099 14.108 1.00 87.38 376 ARG A C 1
ATOM 2841 O O . ARG A 1 376 ? 22.026 -5.971 14.740 1.00 87.38 376 ARG A O 1
ATOM 2848 N N . PRO A 1 377 ? 23.503 -7.299 13.680 1.00 88.31 377 PRO A N 1
ATOM 2849 C CA . PRO A 1 377 ? 22.832 -8.535 14.059 1.00 88.31 377 PRO A CA 1
ATOM 2850 C C . PRO A 1 377 ? 22.972 -8.781 15.566 1.00 88.31 377 PRO A C 1
ATOM 2852 O O . PRO A 1 377 ? 24.022 -8.532 16.157 1.00 88.31 377 PRO A O 1
ATOM 2855 N N . THR A 1 378 ? 21.910 -9.283 16.184 1.00 89.56 378 THR A N 1
ATOM 2856 C CA . THR A 1 378 ? 21.887 -9.701 17.591 1.00 89.56 378 THR A CA 1
ATOM 2857 C C . THR A 1 378 ? 21.987 -11.231 17.689 1.00 89.56 378 THR A C 1
ATOM 2859 O O . THR A 1 378 ? 21.746 -11.926 16.696 1.00 89.56 378 THR A O 1
ATOM 2862 N N . PRO A 1 379 ? 22.328 -11.800 18.860 1.00 89.88 379 PRO A N 1
ATOM 2863 C CA . PRO A 1 379 ? 22.306 -13.253 19.055 1.00 89.88 379 PRO A CA 1
ATOM 2864 C C . PRO A 1 379 ? 20.884 -13.836 19.125 1.00 89.88 379 PRO A C 1
ATOM 2866 O O . PRO A 1 379 ? 20.727 -15.053 19.152 1.00 89.88 379 PRO A O 1
ATOM 2869 N N . VAL A 1 380 ? 19.846 -12.993 19.173 1.00 90.56 380 VAL A N 1
ATOM 2870 C CA . VAL A 1 380 ? 18.456 -13.441 19.284 1.00 90.56 380 VAL A CA 1
ATOM 2871 C C . VAL A 1 380 ? 17.970 -13.941 17.916 1.00 90.56 380 VAL A C 1
ATOM 2873 O O . VAL A 1 380 ? 17.967 -13.164 16.951 1.00 90.56 380 VAL A O 1
ATOM 2876 N N . PRO A 1 381 ? 17.549 -15.216 17.800 1.00 91.12 381 PRO A N 1
ATOM 2877 C CA . PRO A 1 381 ? 16.996 -15.728 16.556 1.00 91.12 381 PRO A CA 1
ATOM 2878 C C . PRO A 1 381 ? 15.666 -15.035 16.258 1.00 91.12 381 PRO A C 1
ATOM 2880 O O . PRO A 1 381 ? 14.808 -14.890 17.129 1.00 91.12 381 PRO A O 1
ATOM 2883 N N . GLY A 1 382 ? 15.502 -14.603 15.012 1.00 90.62 382 GLY A N 1
ATOM 2884 C CA . GLY A 1 382 ? 14.229 -14.098 14.520 1.00 90.62 382 GLY A CA 1
ATOM 2885 C C . GLY A 1 382 ? 13.282 -15.243 14.137 1.00 90.62 382 GLY A C 1
ATOM 2886 O O . GLY A 1 382 ? 13.689 -16.408 14.072 1.00 90.62 382 GLY A O 1
ATOM 2887 N N . PRO A 1 383 ? 12.008 -14.943 13.848 1.00 89.31 383 PRO A N 1
ATOM 2888 C CA . PRO A 1 383 ? 11.007 -15.971 13.556 1.00 89.31 383 PRO A CA 1
ATOM 2889 C C . PRO A 1 383 ? 11.343 -16.806 12.316 1.00 89.31 383 PRO A C 1
ATOM 2891 O O . PRO A 1 383 ? 11.005 -17.990 12.248 1.00 89.31 383 PRO A O 1
ATOM 2894 N N . TRP A 1 384 ? 12.068 -16.235 11.351 1.00 87.50 384 TRP A N 1
ATOM 2895 C CA . TRP A 1 384 ? 12.440 -16.959 10.138 1.00 87.50 384 TRP A CA 1
ATOM 2896 C C . TRP A 1 384 ? 13.570 -17.959 10.323 1.00 87.50 384 TRP A C 1
ATOM 2898 O O . TRP A 1 384 ? 13.812 -18.756 9.420 1.00 87.50 384 TRP A O 1
ATOM 2908 N N . TRP A 1 385 ? 14.221 -18.000 11.487 1.00 86.88 385 TRP A N 1
ATOM 2909 C CA . TRP A 1 385 ? 15.220 -19.028 11.777 1.00 86.88 385 TRP A CA 1
ATOM 2910 C C . TRP A 1 385 ? 14.622 -20.444 11.721 1.00 86.88 385 TRP A C 1
ATOM 2912 O O . TRP A 1 385 ? 15.290 -21.395 11.314 1.00 86.88 385 TRP A O 1
ATOM 2922 N N . VAL A 1 386 ? 13.341 -20.578 12.086 1.00 86.56 386 VAL A N 1
ATOM 2923 C CA . VAL A 1 386 ? 12.578 -21.827 11.945 1.00 86.56 386 VAL A CA 1
ATOM 2924 C C . VAL A 1 386 ? 11.809 -21.853 10.627 1.00 86.56 386 VAL A C 1
ATOM 2926 O O . VAL A 1 386 ? 11.872 -22.851 9.915 1.00 86.56 386 VAL A O 1
ATOM 2929 N N . LEU A 1 387 ? 11.108 -20.766 10.278 1.00 86.00 387 LEU A N 1
ATOM 2930 C CA . LEU A 1 387 ? 10.198 -20.764 9.124 1.00 86.00 387 LEU A CA 1
ATOM 2931 C C . LEU A 1 387 ? 10.914 -20.957 7.781 1.00 86.00 387 LEU A C 1
ATOM 2933 O O . LEU A 1 387 ? 10.359 -21.604 6.902 1.00 86.00 387 LEU A O 1
ATOM 2937 N N . SER A 1 388 ? 12.158 -20.483 7.642 1.00 81.81 388 SER A N 1
ATOM 2938 C CA . SER A 1 388 ? 12.964 -20.677 6.422 1.00 81.81 388 SER A CA 1
ATOM 2939 C C . SER A 1 388 ? 13.317 -22.141 6.138 1.00 81.81 388 SER A C 1
ATOM 2941 O O . SER A 1 388 ? 13.742 -22.462 5.034 1.00 81.81 388 SER A O 1
ATOM 2943 N N . LYS A 1 389 ? 13.134 -23.042 7.112 1.00 84.38 389 LYS A N 1
ATOM 2944 C CA . LYS A 1 389 ? 13.355 -24.485 6.941 1.00 84.38 389 LYS A CA 1
ATOM 2945 C C . LYS A 1 389 ? 12.153 -25.200 6.320 1.00 84.38 389 LYS A C 1
ATOM 2947 O O . LYS A 1 389 ? 12.274 -26.365 5.950 1.00 84.38 389 LYS A O 1
ATOM 2952 N N . VAL A 1 390 ? 10.989 -24.550 6.249 1.00 84.31 390 VAL A N 1
ATOM 2953 C CA . VAL A 1 390 ? 9.776 -25.132 5.666 1.00 84.31 390 VAL A CA 1
ATOM 2954 C C . VAL A 1 390 ? 9.782 -24.882 4.154 1.00 84.31 390 VAL A C 1
ATOM 2956 O O . VAL A 1 390 ? 9.854 -23.718 3.750 1.00 84.31 390 VAL A O 1
ATOM 2959 N N . PRO A 1 391 ? 9.662 -25.928 3.311 1.00 80.12 391 PRO A N 1
ATOM 2960 C CA . PRO A 1 391 ? 9.644 -25.763 1.861 1.00 80.12 391 PRO A CA 1
ATOM 2961 C C . PRO A 1 391 ? 8.560 -24.784 1.401 1.00 80.12 391 PRO A C 1
ATOM 2963 O O . PRO A 1 391 ? 7.397 -24.907 1.788 1.00 80.12 391 PRO A O 1
ATOM 2966 N N . GLY A 1 392 ? 8.937 -23.823 0.560 1.00 74.00 392 GLY A N 1
ATOM 2967 C CA . GLY A 1 392 ? 8.040 -22.824 -0.014 1.00 74.00 392 GLY A CA 1
ATOM 2968 C C . GLY A 1 392 ? 7.946 -21.526 0.786 1.00 74.00 392 GLY A C 1
ATOM 2969 O O . GLY A 1 392 ? 7.582 -20.504 0.205 1.00 74.00 392 GLY A O 1
ATOM 2970 N N . LEU A 1 393 ? 8.294 -21.518 2.081 1.00 75.81 393 LEU A N 1
ATOM 2971 C CA . LEU A 1 393 ? 8.392 -20.270 2.851 1.00 75.81 393 LEU A CA 1
ATOM 2972 C C . LEU A 1 393 ? 9.691 -19.516 2.549 1.00 75.81 393 LEU A C 1
ATOM 2974 O O . LEU A 1 393 ? 9.704 -18.293 2.603 1.00 75.81 393 LEU A O 1
ATOM 2978 N N . ASP A 1 394 ? 10.744 -20.218 2.142 1.00 70.69 394 ASP A N 1
ATOM 2979 C CA . ASP A 1 394 ? 12.011 -19.661 1.653 1.00 70.69 394 ASP A CA 1
ATOM 2980 C C . ASP A 1 394 ? 11.856 -18.709 0.451 1.00 70.69 394 ASP A C 1
ATOM 2982 O O . ASP A 1 394 ? 12.750 -17.914 0.168 1.00 70.69 394 ASP A O 1
ATOM 2986 N N . LEU A 1 395 ? 10.704 -18.750 -0.225 1.00 71.88 395 LEU A N 1
ATOM 2987 C CA . LEU A 1 395 ? 10.362 -17.886 -1.356 1.00 71.88 395 LEU A CA 1
ATOM 2988 C C . LEU A 1 395 ? 9.745 -16.533 -0.960 1.00 71.88 395 LEU A C 1
ATOM 2990 O O . LEU A 1 395 ? 9.479 -15.711 -1.836 1.00 71.88 395 LEU A O 1
ATOM 2994 N N . ILE A 1 396 ? 9.464 -16.299 0.322 1.00 77.94 396 ILE A N 1
ATOM 2995 C CA . ILE A 1 396 ? 8.860 -15.054 0.807 1.00 77.94 396 ILE A CA 1
ATOM 2996 C C . ILE A 1 396 ? 9.952 -14.206 1.448 1.00 77.94 396 ILE A C 1
ATOM 2998 O O . ILE A 1 396 ? 10.657 -14.676 2.339 1.00 77.94 396 ILE A O 1
ATOM 3002 N N . ALA A 1 397 ? 10.055 -12.938 1.048 1.00 83.12 397 ALA A N 1
ATOM 3003 C CA . ALA A 1 397 ? 10.985 -12.017 1.681 1.00 83.12 397 ALA A CA 1
ATOM 3004 C C . ALA A 1 397 ? 10.471 -11.642 3.086 1.00 83.12 397 ALA A C 1
ATOM 3006 O O . ALA A 1 397 ? 9.400 -11.032 3.199 1.00 83.12 397 ALA A O 1
ATOM 3007 N N . PRO A 1 398 ? 11.214 -11.948 4.166 1.00 87.00 398 PRO A N 1
ATOM 3008 C CA . PRO A 1 398 ? 10.786 -11.628 5.524 1.00 87.00 398 PRO A CA 1
ATOM 3009 C C . PRO A 1 398 ? 10.469 -10.151 5.724 1.00 87.00 398 PRO A C 1
ATOM 3011 O O . PRO A 1 398 ? 9.401 -9.820 6.233 1.00 87.00 398 PRO A O 1
ATOM 3014 N N . SER A 1 399 ? 11.359 -9.270 5.259 1.00 87.69 399 SER A N 1
ATOM 3015 C CA . SER A 1 399 ? 11.231 -7.811 5.355 1.00 87.69 399 SER A CA 1
ATOM 3016 C C . SER A 1 399 ? 9.890 -7.309 4.810 1.00 87.69 399 SER A C 1
ATOM 3018 O O . SER A 1 399 ? 9.219 -6.486 5.432 1.00 87.69 399 SER A O 1
ATOM 3020 N N . ARG A 1 400 ? 9.428 -7.875 3.689 1.00 89.88 400 ARG A N 1
ATOM 3021 C CA . ARG A 1 400 ? 8.202 -7.449 3.000 1.00 89.88 400 ARG A CA 1
ATOM 3022 C C . ARG A 1 400 ? 6.929 -7.803 3.757 1.00 89.88 400 ARG A C 1
ATOM 3024 O O . ARG A 1 400 ? 5.918 -7.128 3.566 1.00 89.88 400 ARG A O 1
ATOM 3031 N N . LEU A 1 401 ? 6.957 -8.772 4.681 1.00 91.94 401 LEU A N 1
ATOM 3032 C CA . LEU A 1 401 ? 5.829 -8.997 5.596 1.00 91.94 401 LEU A CA 1
ATOM 3033 C C . LEU A 1 401 ? 5.520 -7.753 6.436 1.00 91.94 401 LEU A C 1
ATOM 3035 O O . LEU A 1 401 ? 4.357 -7.500 6.760 1.00 91.94 401 LEU A O 1
ATOM 3039 N N . ALA A 1 402 ? 6.533 -6.938 6.730 1.00 92.62 402 ALA A N 1
ATOM 3040 C CA . ALA A 1 402 ? 6.367 -5.712 7.491 1.00 92.62 402 ALA A CA 1
ATOM 3041 C C . ALA A 1 402 ? 5.551 -4.642 6.735 1.00 92.62 402 ALA A C 1
ATOM 3043 O O . ALA A 1 402 ? 4.973 -3.752 7.362 1.00 92.62 402 ALA A O 1
ATOM 3044 N N . LEU A 1 403 ? 5.380 -4.759 5.408 1.00 94.06 403 LEU A N 1
ATOM 3045 C CA . LEU A 1 403 ? 4.489 -3.882 4.635 1.00 94.06 403 LEU A CA 1
ATOM 3046 C C . LEU A 1 403 ? 3.029 -3.960 5.105 1.00 94.06 403 LEU A C 1
ATOM 3048 O O . LEU A 1 403 ? 2.273 -3.014 4.897 1.00 94.06 403 LEU A O 1
ATOM 3052 N N . VAL A 1 404 ? 2.626 -5.025 5.809 1.00 96.81 404 VAL A N 1
ATOM 3053 C CA . VAL A 1 404 ? 1.295 -5.145 6.437 1.00 96.81 404 VAL A CA 1
ATOM 3054 C C . VAL A 1 404 ? 1.045 -4.058 7.487 1.00 96.81 404 VAL A C 1
ATOM 3056 O O . VAL A 1 404 ? -0.108 -3.686 7.732 1.00 96.81 404 VAL A O 1
ATOM 3059 N N . LEU A 1 405 ? 2.094 -3.479 8.079 1.00 96.75 405 LEU A N 1
ATOM 3060 C CA . LEU A 1 405 ? 1.944 -2.377 9.029 1.00 96.75 405 LEU A CA 1
ATOM 3061 C C . LEU A 1 405 ? 1.364 -1.126 8.357 1.00 96.75 405 LEU A C 1
ATOM 3063 O O . LEU A 1 405 ? 0.648 -0.374 9.015 1.00 96.75 405 LEU A O 1
ATOM 3067 N N . VAL A 1 406 ? 1.593 -0.927 7.053 1.00 96.31 406 VAL A N 1
ATOM 3068 C CA . VAL A 1 406 ? 1.083 0.222 6.289 1.00 96.31 406 VAL A CA 1
ATOM 3069 C C . VAL A 1 406 ? -0.454 0.296 6.298 1.00 96.31 406 VAL A C 1
ATOM 3071 O O . VAL A 1 406 ? -0.990 1.291 6.797 1.00 96.31 406 VAL A O 1
ATOM 3074 N N . PRO A 1 407 ? -1.209 -0.717 5.815 1.00 96.56 407 PRO A N 1
ATOM 3075 C CA . PRO A 1 407 ? -2.668 -0.693 5.889 1.00 96.56 407 PRO A CA 1
ATOM 3076 C C . PRO A 1 407 ? -3.194 -0.715 7.329 1.00 96.56 407 PRO A C 1
ATOM 3078 O O . PRO A 1 407 ? -4.239 -0.120 7.598 1.00 96.56 407 PRO A O 1
ATOM 3081 N N . CYS A 1 408 ? -2.484 -1.345 8.273 1.00 97.06 408 CYS A N 1
ATOM 3082 C CA . CYS A 1 408 ? -2.882 -1.325 9.681 1.00 97.06 408 CYS A CA 1
ATOM 3083 C C . CYS A 1 408 ? -2.830 0.098 10.254 1.00 97.06 408 CYS A C 1
ATOM 3085 O O . CYS A 1 408 ? -3.807 0.565 10.843 1.00 97.06 408 CYS A O 1
ATOM 3087 N N . LEU A 1 409 ? -1.732 0.818 10.018 1.00 96.38 409 LEU A N 1
ATOM 3088 C CA . LEU A 1 409 ? -1.562 2.204 10.441 1.00 96.38 409 LEU A CA 1
ATOM 3089 C C . LEU A 1 409 ? -2.563 3.132 9.740 1.00 96.38 409 LEU A C 1
ATOM 3091 O O . LEU A 1 409 ? -3.190 3.962 10.396 1.00 96.38 409 LEU A O 1
ATOM 3095 N N . ALA A 1 410 ? -2.800 2.935 8.440 1.00 96.06 410 ALA A N 1
ATOM 3096 C CA . ALA A 1 410 ? -3.834 3.646 7.687 1.00 96.06 410 ALA A CA 1
ATOM 3097 C C . ALA A 1 410 ? -5.224 3.525 8.338 1.00 96.06 410 ALA A C 1
ATOM 3099 O O . ALA A 1 410 ? -5.931 4.524 8.497 1.00 96.06 410 ALA A O 1
ATOM 3100 N N . ILE A 1 411 ? -5.604 2.312 8.751 1.00 95.25 411 ILE A N 1
ATOM 3101 C CA . ILE A 1 411 ? -6.875 2.042 9.432 1.00 95.25 411 ILE A CA 1
ATOM 3102 C C . ILE A 1 411 ? -6.917 2.705 10.813 1.00 95.25 411 ILE A C 1
ATOM 3104 O O . ILE A 1 411 ? -7.913 3.356 11.131 1.00 95.25 411 ILE A O 1
ATOM 3108 N N . VAL A 1 412 ? -5.856 2.581 11.620 1.00 95.06 412 VAL A N 1
ATOM 3109 C CA . VAL A 1 412 ? -5.787 3.200 12.956 1.00 95.06 412 VAL A CA 1
ATOM 3110 C C . VAL A 1 412 ? -5.950 4.714 12.857 1.00 95.06 412 VAL A C 1
ATOM 3112 O O . VAL A 1 412 ? -6.803 5.268 13.547 1.00 95.06 412 VAL A O 1
ATOM 3115 N N . LEU A 1 413 ? -5.205 5.376 11.967 1.00 94.06 413 LEU A N 1
ATOM 3116 C CA . LEU A 1 413 ? -5.269 6.829 11.783 1.00 94.06 413 LEU A CA 1
ATOM 3117 C C . LEU A 1 413 ? -6.639 7.290 11.269 1.00 94.06 413 LEU A C 1
ATOM 3119 O O . LEU A 1 413 ? -7.173 8.293 11.746 1.00 94.06 413 LEU A O 1
ATOM 3123 N N . ALA A 1 414 ? -7.237 6.550 10.329 1.00 93.56 414 ALA A N 1
ATOM 3124 C CA . ALA A 1 414 ? -8.568 6.864 9.823 1.00 93.56 414 ALA A CA 1
ATOM 3125 C C . ALA A 1 414 ? -9.626 6.750 10.932 1.00 93.56 414 ALA A C 1
ATOM 3127 O O . ALA A 1 414 ? -10.402 7.681 11.150 1.00 93.56 414 ALA A O 1
ATOM 3128 N N . VAL A 1 415 ? -9.647 5.635 11.670 1.00 91.56 415 VAL A N 1
ATOM 3129 C CA . VAL A 1 415 ? -10.613 5.422 12.760 1.00 91.56 415 VAL A CA 1
ATOM 3130 C C . VAL A 1 415 ? -10.392 6.427 13.889 1.00 91.56 415 VAL A C 1
ATOM 3132 O O . VAL A 1 415 ? -11.366 6.947 14.428 1.00 91.56 415 VAL A O 1
ATOM 3135 N N . ALA A 1 416 ? -9.138 6.750 14.209 1.00 90.12 416 ALA A N 1
ATOM 3136 C CA . ALA A 1 416 ? -8.789 7.767 15.192 1.00 90.12 416 ALA A CA 1
ATOM 3137 C C . ALA A 1 416 ? -9.357 9.138 14.836 1.00 90.12 416 ALA A C 1
ATOM 3139 O O . ALA A 1 416 ? -10.057 9.734 15.652 1.00 90.12 416 ALA A O 1
ATOM 3140 N N . TYR A 1 417 ? -9.143 9.601 13.602 1.00 88.38 417 TYR A N 1
ATOM 3141 C CA . TYR A 1 417 ? -9.687 10.881 13.151 1.00 88.38 417 TYR A CA 1
ATOM 3142 C C . TYR A 1 417 ? -11.222 10.915 13.183 1.00 88.38 417 TYR A C 1
ATOM 3144 O O . TYR A 1 417 ? -11.816 11.955 13.459 1.00 88.38 417 TYR A O 1
ATOM 3152 N N . ASP A 1 418 ? -11.874 9.795 12.867 1.00 87.31 418 ASP A N 1
ATOM 3153 C CA . ASP A 1 418 ? -13.337 9.705 12.818 1.00 87.31 418 ASP A CA 1
ATOM 3154 C C . ASP A 1 418 ? -13.981 9.663 14.215 1.00 87.31 418 ASP A C 1
ATOM 3156 O O . ASP A 1 418 ? -15.125 10.082 14.380 1.00 87.31 418 ASP A O 1
ATOM 3160 N N . ARG A 1 419 ? -13.262 9.145 15.220 1.00 81.38 419 ARG A N 1
ATOM 3161 C CA . ARG A 1 419 ? -13.806 8.828 16.552 1.00 81.38 419 ARG A CA 1
ATOM 3162 C C . ARG A 1 419 ? -13.384 9.781 17.654 1.00 81.38 419 ARG A C 1
ATOM 3164 O O . ARG A 1 419 ? -14.140 9.950 18.608 1.00 81.38 419 ARG A O 1
ATOM 3171 N N . LEU A 1 420 ? -12.177 10.332 17.585 1.00 75.38 420 LEU A N 1
ATOM 3172 C CA . LEU A 1 420 ? -11.625 11.063 18.717 1.00 75.38 420 LEU A CA 1
ATOM 3173 C C . LEU A 1 420 ? -12.333 12.421 18.873 1.00 75.38 420 LEU A C 1
ATOM 3175 O O . LEU A 1 420 ? -12.644 13.088 17.879 1.00 75.38 420 LEU A O 1
ATOM 3179 N N . PRO A 1 421 ? -12.684 12.797 20.118 1.00 63.91 421 PRO A N 1
ATOM 3180 C CA . PRO A 1 421 ? -13.671 13.833 20.389 1.00 63.91 421 PRO A CA 1
ATOM 3181 C C . PRO A 1 421 ? -13.263 15.191 19.815 1.00 63.91 421 PRO A C 1
ATOM 3183 O O . PRO A 1 421 ? -12.129 15.651 19.940 1.00 63.91 421 PRO A O 1
ATOM 3186 N N . SER A 1 422 ? -14.229 15.846 19.170 1.00 60.34 422 SER A N 1
ATOM 3187 C CA . SER A 1 422 ? -14.026 17.072 18.389 1.00 60.34 422 SER A CA 1
ATOM 3188 C C . SER A 1 422 ? -14.705 18.318 18.977 1.00 60.34 422 SER A C 1
ATOM 3190 O O . SER A 1 422 ? -14.734 19.349 18.304 1.00 60.34 422 SER A O 1
ATOM 3192 N N . GLY A 1 423 ? -15.215 18.258 20.212 1.00 55.66 423 GLY A N 1
ATOM 3193 C CA . GLY A 1 423 ? -16.071 19.314 20.771 1.00 55.66 423 GLY A CA 1
ATOM 3194 C C . GLY A 1 423 ? -15.598 19.974 22.064 1.00 55.66 423 GLY A C 1
ATOM 3195 O O . GLY A 1 423 ? -15.828 21.170 22.224 1.00 55.66 423 GLY A O 1
ATOM 3196 N N . GLU A 1 424 ? -14.939 19.250 22.969 1.00 58.72 424 GLU A N 1
ATOM 3197 C CA . GLU A 1 424 ? -14.667 19.799 24.301 1.00 58.72 424 GLU A CA 1
ATOM 3198 C C . GLU A 1 424 ? -13.385 20.655 24.322 1.00 58.72 424 GLU A C 1
ATOM 3200 O O . GLU A 1 424 ? -12.372 20.283 23.706 1.00 58.72 424 GLU A O 1
ATOM 3205 N N . PRO A 1 425 ? -13.423 21.842 24.956 1.00 57.62 425 PRO A N 1
ATOM 3206 C CA . PRO A 1 425 ? -12.226 22.633 25.206 1.00 57.62 425 PRO A CA 1
ATOM 3207 C C . PRO A 1 425 ? -11.337 21.888 26.208 1.00 57.62 425 PRO A C 1
ATOM 3209 O O . PRO A 1 425 ? -11.785 21.542 27.294 1.00 57.62 425 PRO A O 1
ATOM 3212 N N . VAL A 1 426 ? -10.084 21.627 25.829 1.00 61.88 426 VAL A N 1
ATOM 3213 C CA . VAL A 1 426 ? -9.139 20.861 26.663 1.00 61.88 426 VAL A CA 1
ATOM 3214 C C . VAL A 1 426 ? -8.481 21.780 27.698 1.00 61.88 426 VAL A C 1
ATOM 3216 O O . VAL A 1 426 ? -8.439 21.442 28.873 1.00 61.88 426 VAL A O 1
ATOM 3219 N N . ALA A 1 427 ? -8.011 22.957 27.265 1.00 57.62 427 ALA A N 1
ATOM 3220 C CA . ALA A 1 427 ? -7.554 24.089 28.081 1.00 57.62 427 ALA A CA 1
ATOM 3221 C C . ALA A 1 427 ? -7.250 25.292 27.155 1.00 57.62 427 ALA A C 1
ATOM 3223 O O . ALA A 1 427 ? -7.042 25.106 25.953 1.00 57.62 427 ALA A O 1
ATOM 3224 N N . TYR A 1 428 ? -7.230 26.525 27.682 1.00 63.44 428 TYR A N 1
ATOM 3225 C CA . TYR A 1 428 ? -6.810 27.749 26.960 1.00 63.44 428 TYR A CA 1
ATOM 3226 C C . TYR A 1 428 ? -7.542 28.035 25.625 1.00 63.44 428 TYR A C 1
ATOM 3228 O O . TYR A 1 428 ? -6.964 28.568 24.682 1.00 63.44 428 TYR A O 1
ATOM 3236 N N . GLY A 1 429 ? -8.818 27.649 25.497 1.00 62.97 429 GLY A N 1
ATOM 3237 C CA . GLY A 1 429 ? -9.608 27.877 24.273 1.00 62.97 429 GLY A CA 1
ATOM 3238 C C . GLY A 1 429 ? -9.257 26.965 23.085 1.00 62.97 429 GLY A C 1
ATOM 3239 O O . GLY A 1 429 ? -9.871 27.077 22.019 1.00 62.97 429 GLY A O 1
ATOM 3240 N N . LEU A 1 430 ? -8.321 26.022 23.249 1.00 62.84 430 LEU A N 1
ATOM 3241 C CA . LEU A 1 430 ? -8.027 24.994 22.254 1.00 62.84 430 LEU A CA 1
ATOM 3242 C C . LEU A 1 430 ? -9.066 23.869 22.337 1.00 62.84 430 LEU A C 1
ATOM 3244 O O . LEU A 1 430 ? -9.171 23.146 23.327 1.00 62.84 430 LEU A O 1
ATOM 3248 N N . THR A 1 431 ? -9.841 23.697 21.266 1.00 73.12 431 THR A N 1
ATOM 3249 C CA . THR A 1 431 ? -10.722 22.533 21.102 1.00 73.12 431 THR A CA 1
ATOM 3250 C C . THR A 1 431 ? -9.878 21.271 20.926 1.00 73.12 431 THR A C 1
ATOM 3252 O O . THR A 1 431 ? -8.889 21.312 20.187 1.00 73.12 431 THR A O 1
ATOM 3255 N N . GLY A 1 432 ? -10.310 20.130 21.474 1.00 72.62 432 GLY A N 1
ATOM 3256 C CA . GLY A 1 432 ? -9.636 18.837 21.265 1.00 72.62 432 GLY A CA 1
ATOM 3257 C C . GLY A 1 432 ? -9.343 18.526 19.789 1.00 72.62 432 GLY A C 1
ATOM 3258 O O . GLY A 1 432 ? -8.277 18.019 19.451 1.00 72.62 432 GLY A O 1
ATOM 3259 N N . ARG A 1 433 ? -10.211 18.969 18.869 1.00 75.56 433 ARG A N 1
ATOM 3260 C CA . ARG A 1 433 ? -9.991 18.857 17.418 1.00 75.56 433 ARG A CA 1
ATOM 3261 C C . ARG A 1 433 ? -8.737 19.584 16.915 1.00 75.56 433 ARG A C 1
ATOM 3263 O O . ARG A 1 433 ? -8.070 19.076 16.020 1.00 75.56 433 ARG A O 1
ATOM 3270 N N . ARG A 1 434 ? -8.434 20.781 17.432 1.00 78.38 434 ARG A N 1
ATOM 3271 C CA . ARG A 1 434 ? -7.247 21.554 17.018 1.00 78.38 434 ARG A CA 1
ATOM 3272 C C . ARG A 1 434 ? -5.977 20.858 17.485 1.00 78.38 434 ARG A C 1
ATOM 3274 O O . ARG A 1 434 ? -5.063 20.692 16.690 1.00 78.38 434 ARG A O 1
ATOM 3281 N N . VAL A 1 435 ? -5.977 20.384 18.729 1.00 80.00 435 VAL A N 1
ATOM 3282 C CA . VAL A 1 435 ? -4.885 19.589 19.302 1.00 80.00 435 VAL A CA 1
ATOM 3283 C C . VAL A 1 435 ? -4.639 18.333 18.460 1.00 80.00 435 VAL A C 1
ATOM 3285 O O . VAL A 1 435 ? -3.512 18.086 18.045 1.00 80.00 435 VAL A O 1
ATOM 3288 N N . TRP A 1 436 ? -5.698 17.608 18.090 1.00 81.44 436 TRP A N 1
ATOM 3289 C CA . TRP A 1 436 ? -5.605 16.451 17.193 1.00 81.44 436 TRP A CA 1
ATOM 3290 C C . TRP A 1 436 ? -5.013 16.775 15.820 1.00 81.44 436 TRP A C 1
ATOM 3292 O O . TRP A 1 436 ? -4.185 16.019 15.316 1.00 81.44 436 TRP A O 1
ATOM 3302 N N . ILE A 1 437 ? -5.409 17.895 15.211 1.00 83.75 437 ILE A N 1
ATOM 3303 C CA . ILE A 1 437 ? -4.842 18.341 13.931 1.00 83.75 437 ILE A CA 1
ATOM 3304 C C . ILE A 1 437 ? -3.351 18.652 14.079 1.00 83.75 437 ILE A C 1
ATOM 3306 O O . ILE A 1 437 ? -2.578 18.275 13.205 1.00 83.75 437 ILE A O 1
ATOM 3310 N N . VAL A 1 438 ? -2.944 19.296 15.177 1.00 85.50 438 VAL A N 1
ATOM 3311 C CA . VAL A 1 438 ? -1.530 19.579 15.455 1.00 85.50 438 VAL A CA 1
ATOM 3312 C C . VAL A 1 438 ? -0.745 18.279 15.622 1.00 85.50 438 VAL A C 1
ATOM 3314 O O . VAL A 1 438 ? 0.276 18.124 14.966 1.00 85.50 438 VAL A O 1
ATOM 3317 N N . PHE A 1 439 ? -1.236 17.310 16.402 1.00 86.06 439 PHE A N 1
ATOM 3318 C CA . PHE A 1 439 ? -0.572 16.008 16.546 1.00 86.06 439 PHE A CA 1
ATOM 3319 C C . PHE A 1 439 ? -0.431 15.267 15.216 1.00 86.06 439 PHE A C 1
ATOM 3321 O O . PHE A 1 439 ? 0.641 14.752 14.910 1.00 86.06 439 PHE A O 1
ATOM 3328 N N . LEU A 1 440 ? -1.484 15.254 14.395 1.00 87.25 440 LEU A N 1
ATOM 3329 C CA . LEU A 1 440 ? -1.428 14.673 13.053 1.00 87.25 440 LEU A CA 1
ATOM 3330 C C . LEU A 1 440 ? -0.425 15.401 12.159 1.00 87.25 440 LEU A C 1
ATOM 3332 O O . LEU A 1 440 ? 0.344 14.749 11.462 1.00 87.25 440 LEU A O 1
ATOM 3336 N N . ALA A 1 441 ? -0.404 16.734 12.188 1.00 88.19 441 ALA A N 1
ATOM 3337 C CA . ALA A 1 441 ? 0.550 17.518 11.419 1.00 88.19 441 ALA A CA 1
ATOM 3338 C C . ALA A 1 441 ? 1.989 17.226 11.867 1.00 88.19 441 ALA A C 1
ATOM 3340 O O . ALA A 1 441 ? 2.831 16.934 11.025 1.00 88.19 441 ALA A O 1
ATOM 3341 N N . VAL A 1 442 ? 2.264 17.218 13.171 1.00 90.38 442 VAL A N 1
ATOM 3342 C CA . VAL A 1 442 ? 3.589 16.899 13.727 1.00 90.38 442 VAL A CA 1
ATOM 3343 C C . VAL A 1 442 ? 4.013 15.468 13.385 1.00 90.38 442 VAL A C 1
ATOM 3345 O O . VAL A 1 442 ? 5.182 15.238 13.099 1.00 90.38 442 VAL A O 1
ATOM 3348 N N . ALA A 1 443 ? 3.081 14.513 13.355 1.00 90.44 443 ALA A N 1
ATOM 3349 C CA . ALA A 1 443 ? 3.379 13.122 13.024 1.00 90.44 443 ALA A CA 1
ATOM 3350 C C . ALA A 1 443 ? 3.595 12.865 11.522 1.00 90.44 443 ALA A C 1
ATOM 3352 O O . ALA A 1 443 ? 4.462 12.078 11.139 1.00 90.44 443 ALA A O 1
ATOM 3353 N N . LEU A 1 444 ? 2.803 13.510 10.663 1.00 89.69 444 LEU A N 1
ATOM 3354 C CA . LEU A 1 444 ? 2.788 13.238 9.223 1.00 89.69 444 LEU A CA 1
ATOM 3355 C C . LEU A 1 444 ? 3.726 14.149 8.428 1.00 89.69 444 LEU A C 1
ATOM 3357 O O . LEU A 1 444 ? 4.286 13.699 7.433 1.00 89.69 444 LEU A O 1
ATOM 3361 N N . THR A 1 445 ? 3.937 15.401 8.852 1.00 91.31 445 THR A N 1
ATOM 3362 C CA . THR A 1 445 ? 4.792 16.361 8.123 1.00 91.31 445 THR A CA 1
ATOM 3363 C C . THR A 1 445 ? 6.230 15.859 7.955 1.00 91.31 445 THR A C 1
ATOM 3365 O O . THR A 1 445 ? 6.729 15.909 6.833 1.00 91.31 445 THR A O 1
ATOM 3368 N N . PRO A 1 446 ? 6.895 15.306 8.990 1.00 91.25 446 PRO A N 1
ATOM 3369 C CA . PRO A 1 446 ? 8.236 14.734 8.847 1.00 91.25 446 PRO A CA 1
ATOM 3370 C C . PRO A 1 446 ? 8.320 13.616 7.803 1.00 91.25 446 PRO A C 1
ATOM 3372 O O . PRO A 1 446 ? 9.349 13.467 7.152 1.00 91.25 446 PRO A O 1
ATOM 3375 N N . ASN A 1 447 ? 7.222 12.875 7.623 1.00 90.00 447 ASN A N 1
ATOM 3376 C CA . ASN A 1 447 ? 7.089 11.761 6.689 1.00 90.00 447 ASN A CA 1
ATOM 3377 C C . ASN A 1 447 ? 6.671 12.189 5.276 1.00 90.00 447 ASN A C 1
ATOM 3379 O O . ASN A 1 447 ? 6.551 11.334 4.399 1.00 90.00 447 ASN A O 1
ATOM 3383 N N . LEU A 1 448 ? 6.436 13.485 5.028 1.00 91.38 448 LEU A N 1
ATOM 3384 C CA . LEU A 1 448 ? 6.089 13.946 3.688 1.00 91.38 448 LEU A CA 1
ATOM 3385 C C . LEU A 1 448 ? 7.227 13.627 2.715 1.00 91.38 448 LEU A C 1
ATOM 3387 O O . LEU A 1 448 ? 8.395 13.882 3.030 1.00 91.38 448 LEU A O 1
ATOM 3391 N N . PRO A 1 449 ? 6.904 13.086 1.533 1.00 93.25 449 PRO A N 1
ATOM 3392 C CA . PRO A 1 449 ? 7.926 12.634 0.619 1.00 93.25 449 PRO A CA 1
ATOM 3393 C C . PRO A 1 449 ? 8.558 13.793 -0.145 1.00 93.25 449 PRO A C 1
ATOM 3395 O O . PRO A 1 449 ? 7.890 14.723 -0.613 1.00 93.25 449 PRO A O 1
ATOM 3398 N N . ARG A 1 450 ? 9.873 13.710 -0.303 1.00 93.25 450 ARG A N 1
ATOM 3399 C CA . ARG A 1 450 ? 10.634 14.489 -1.271 1.00 93.25 450 ARG A CA 1
ATOM 3400 C C . ARG A 1 450 ? 10.550 13.796 -2.639 1.00 93.25 450 ARG A C 1
ATOM 3402 O O . ARG A 1 450 ? 10.305 12.591 -2.705 1.00 93.25 450 ARG A O 1
ATOM 3409 N N . PRO A 1 451 ? 10.762 14.541 -3.735 1.00 93.88 451 PRO A N 1
ATOM 3410 C CA . PRO A 1 451 ? 10.939 13.953 -5.054 1.00 93.88 451 PRO A CA 1
ATOM 3411 C C . PRO A 1 451 ? 11.993 12.847 -5.046 1.00 93.88 451 PRO A C 1
ATOM 3413 O O . PRO A 1 451 ? 13.107 13.073 -4.564 1.00 93.88 451 PRO A O 1
ATOM 3416 N N . LEU A 1 452 ? 11.652 11.691 -5.618 1.00 92.44 452 LEU A N 1
ATOM 3417 C CA . LEU A 1 452 ? 12.578 10.571 -5.765 1.00 92.44 452 LEU A CA 1
ATOM 3418 C C . LEU A 1 452 ? 13.814 11.003 -6.549 1.00 92.44 452 LEU A C 1
ATOM 3420 O O . LEU A 1 452 ? 13.730 11.814 -7.477 1.00 92.44 452 LEU A O 1
ATOM 3424 N N . GLN A 1 453 ? 14.969 10.458 -6.175 1.00 90.62 453 GLN A N 1
ATOM 3425 C CA . GLN A 1 453 ? 16.219 10.742 -6.866 1.00 90.62 453 GLN A CA 1
ATOM 3426 C C . GLN A 1 453 ? 16.260 10.042 -8.228 1.00 90.62 453 GLN A C 1
ATOM 3428 O O . GLN A 1 453 ? 15.762 8.931 -8.393 1.00 90.62 453 GLN A O 1
ATOM 3433 N N . ALA A 1 454 ? 16.851 10.724 -9.206 1.00 90.31 454 ALA A N 1
ATOM 3434 C CA . ALA A 1 454 ? 16.989 10.241 -10.569 1.00 90.31 454 ALA A CA 1
ATOM 3435 C C . ALA A 1 454 ? 18.377 10.638 -11.071 1.00 90.31 454 ALA A C 1
ATOM 3437 O O . ALA A 1 454 ? 18.634 11.818 -11.352 1.00 90.31 454 ALA A O 1
ATOM 3438 N N . ASP A 1 455 ? 19.243 9.641 -11.180 1.00 86.25 455 ASP A N 1
ATOM 3439 C CA . ASP A 1 455 ? 20.634 9.794 -11.575 1.00 86.25 455 ASP A CA 1
ATOM 3440 C C . ASP A 1 455 ? 20.826 9.328 -13.023 1.00 86.25 455 ASP A C 1
ATOM 3442 O O . ASP A 1 455 ? 20.039 8.518 -13.536 1.00 86.25 455 ASP A O 1
ATOM 3446 N N . PRO A 1 456 ? 21.837 9.864 -13.732 1.00 81.81 456 PRO A N 1
ATOM 3447 C CA . PRO A 1 456 ? 22.238 9.315 -15.018 1.00 81.81 456 PRO A CA 1
ATOM 3448 C C . PRO A 1 456 ? 22.450 7.811 -14.879 1.00 81.81 456 PRO A C 1
ATOM 3450 O O . PRO A 1 456 ? 23.059 7.362 -13.906 1.00 81.81 456 PRO A O 1
ATOM 3453 N N . SER A 1 457 ? 21.939 7.033 -15.835 1.00 69.00 457 SER A N 1
ATOM 3454 C CA . SER A 1 457 ? 22.193 5.596 -15.832 1.00 69.00 457 SER A CA 1
ATOM 3455 C C . SER A 1 457 ? 23.704 5.375 -15.766 1.00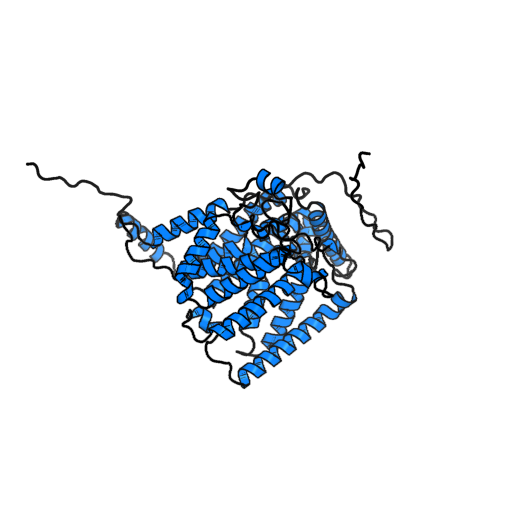 69.00 457 SER A C 1
ATOM 3457 O O . SER A 1 457 ? 24.407 5.937 -16.614 1.00 69.00 457 SER A O 1
ATOM 3459 N N . PRO A 1 458 ? 24.227 4.580 -14.809 1.00 58.72 458 PRO A N 1
ATOM 3460 C CA . PRO A 1 458 ? 25.601 4.118 -14.917 1.00 58.72 458 PRO A CA 1
ATOM 3461 C C . PRO A 1 458 ? 25.725 3.475 -16.302 1.00 58.72 458 PRO A C 1
ATOM 3463 O O . PRO A 1 458 ? 24.825 2.741 -16.724 1.00 58.72 458 PRO A O 1
ATOM 3466 N N . ALA A 1 459 ? 26.732 3.910 -17.058 1.00 44.62 459 ALA A N 1
ATOM 3467 C CA . ALA A 1 459 ? 26.843 3.694 -18.494 1.00 44.62 459 ALA A CA 1
ATOM 3468 C C . ALA A 1 459 ? 26.475 2.255 -18.896 1.00 44.62 459 ALA A C 1
ATOM 3470 O O . ALA A 1 459 ? 27.010 1.307 -18.331 1.00 44.62 459 ALA A O 1
ATOM 3471 N N . ALA A 1 460 ? 25.548 2.138 -19.853 1.00 41.12 460 ALA A N 1
ATOM 3472 C CA . ALA A 1 460 ? 25.207 0.939 -20.616 1.00 41.12 460 ALA A CA 1
ATOM 3473 C C . ALA A 1 460 ? 25.359 -0.398 -19.862 1.00 41.12 460 ALA A C 1
ATOM 3475 O O . ALA A 1 460 ? 26.373 -1.085 -19.991 1.00 41.12 460 ALA A O 1
ATOM 3476 N N . ALA A 1 461 ? 24.284 -0.873 -19.221 1.00 35.72 461 ALA A N 1
ATOM 3477 C CA . ALA A 1 461 ? 24.047 -2.311 -19.322 1.00 35.72 461 ALA A CA 1
ATOM 3478 C C . ALA A 1 461 ? 24.037 -2.612 -20.833 1.00 35.72 461 ALA A C 1
ATOM 3480 O O . ALA A 1 461 ? 23.311 -1.915 -21.557 1.00 35.72 461 ALA A O 1
ATOM 3481 N N . PRO A 1 462 ? 24.890 -3.521 -21.344 1.00 32.19 462 PRO A N 1
ATOM 3482 C CA . PRO A 1 462 ? 24.921 -3.791 -22.769 1.00 32.19 462 PRO A CA 1
ATOM 3483 C C . PRO A 1 462 ? 23.488 -4.090 -23.191 1.00 32.19 462 PRO A C 1
ATOM 3485 O O . PRO A 1 462 ? 22.786 -4.832 -22.500 1.00 32.19 462 PRO A O 1
ATOM 3488 N N . ARG A 1 463 ? 23.041 -3.468 -24.288 1.00 33.84 463 ARG A N 1
ATOM 3489 C CA . ARG A 1 463 ? 21.861 -3.925 -25.022 1.00 33.84 463 ARG A CA 1
ATOM 3490 C C . ARG A 1 463 ? 22.136 -5.391 -25.337 1.00 33.84 463 ARG A C 1
ATOM 3492 O O . ARG A 1 463 ? 22.819 -5.683 -26.314 1.00 33.84 463 ARG A O 1
ATOM 3499 N N . ALA A 1 464 ? 21.731 -6.291 -24.447 1.00 33.59 464 ALA A N 1
ATOM 3500 C CA . ALA A 1 464 ? 21.924 -7.707 -24.639 1.00 33.59 464 ALA A CA 1
ATOM 3501 C C . ALA A 1 464 ? 21.040 -8.054 -25.826 1.00 33.59 464 ALA A C 1
ATOM 3503 O O . ALA A 1 464 ? 19.812 -8.017 -25.745 1.00 33.59 464 ALA A O 1
ATOM 3504 N N . MET A 1 465 ? 21.720 -8.255 -26.951 1.00 28.34 465 MET A N 1
ATOM 3505 C CA . MET A 1 465 ? 21.207 -8.868 -28.154 1.00 28.34 465 MET A CA 1
ATOM 3506 C C . MET A 1 465 ? 20.201 -9.951 -27.782 1.00 28.34 465 MET A C 1
ATOM 3508 O O . MET A 1 465 ? 20.513 -10.879 -27.036 1.00 28.34 465 MET A O 1
ATOM 3512 N N . VAL A 1 466 ? 19.008 -9.850 -28.357 1.00 36.75 466 VAL A N 1
ATOM 3513 C CA . VAL A 1 466 ? 18.172 -11.020 -28.580 1.00 36.75 466 VAL A CA 1
ATOM 3514 C C . VAL A 1 466 ? 18.955 -11.920 -29.533 1.00 36.75 466 VAL A C 1
ATOM 3516 O O . VAL A 1 466 ? 18.899 -11.745 -30.744 1.00 36.75 466 VAL A O 1
ATOM 3519 N N . VAL A 1 467 ? 19.737 -12.842 -28.980 1.00 29.97 467 VAL A N 1
ATOM 3520 C CA . VAL A 1 467 ? 20.230 -14.028 -29.677 1.00 29.97 467 VAL A CA 1
ATOM 3521 C C . VAL A 1 467 ? 20.102 -15.190 -28.694 1.0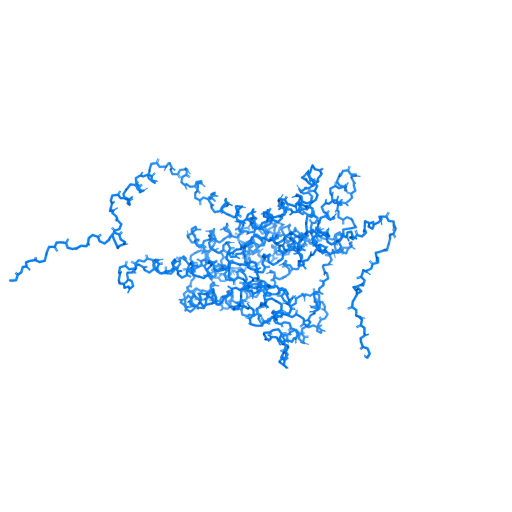0 29.97 467 VAL A C 1
ATOM 3523 O O . VAL A 1 467 ? 20.786 -15.237 -27.680 1.00 29.97 467 VAL A O 1
ATOM 3526 N N . SER A 1 468 ? 19.160 -16.081 -29.003 1.00 29.34 468 SER A N 1
ATOM 3527 C CA . SER A 1 468 ? 19.013 -17.456 -28.516 1.00 29.34 468 SER A CA 1
ATOM 3528 C C . SER A 1 468 ? 19.235 -17.747 -27.020 1.00 29.34 468 SER A C 1
ATOM 3530 O O . SER A 1 468 ? 20.343 -17.976 -26.553 1.00 29.34 468 SER A O 1
ATOM 3532 N N . GLY A 1 469 ? 18.123 -17.935 -26.302 1.00 32.12 469 GLY A N 1
ATOM 3533 C CA . GLY A 1 469 ? 17.918 -19.129 -25.467 1.00 32.12 469 GLY A CA 1
ATOM 3534 C C . GLY A 1 469 ? 18.618 -19.264 -24.109 1.00 32.12 469 GLY A C 1
ATOM 3535 O O . GLY A 1 469 ? 18.197 -20.122 -23.341 1.00 32.12 469 GLY A O 1
ATOM 3536 N N . THR A 1 470 ? 19.606 -18.449 -23.742 1.00 30.17 470 THR A N 1
ATOM 3537 C CA . THR A 1 470 ? 20.245 -18.554 -22.413 1.00 30.17 470 THR A CA 1
ATOM 3538 C C . THR A 1 470 ? 20.655 -17.187 -21.880 1.00 30.17 470 THR A C 1
ATOM 3540 O O . THR A 1 470 ? 21.501 -16.520 -22.467 1.00 30.17 470 THR A O 1
ATOM 3543 N N . VAL A 1 471 ? 20.069 -16.765 -20.755 1.00 34.03 471 VAL A N 1
ATOM 3544 C CA . VAL A 1 471 ? 20.432 -15.518 -20.062 1.00 34.03 471 VAL A CA 1
ATOM 3545 C C . VAL A 1 471 ? 21.644 -15.781 -19.158 1.00 34.03 471 VAL A C 1
ATOM 3547 O O . VAL A 1 471 ? 21.530 -16.602 -18.246 1.00 34.03 471 VAL A O 1
ATOM 3550 N N . PRO A 1 472 ? 22.787 -15.091 -19.333 1.00 27.23 472 PRO A N 1
ATOM 3551 C CA . PRO A 1 472 ? 23.851 -15.091 -18.340 1.00 27.23 472 PRO A CA 1
ATOM 3552 C C . PRO A 1 472 ? 23.444 -14.200 -17.160 1.00 27.23 472 PRO A C 1
ATOM 3554 O O . PRO A 1 472 ? 23.048 -13.047 -17.339 1.00 27.23 472 PRO A O 1
ATOM 3557 N N . VAL A 1 473 ? 23.563 -14.724 -15.942 1.00 30.20 473 VAL A N 1
ATOM 3558 C CA . VAL A 1 473 ? 23.412 -13.944 -14.707 1.00 30.20 473 VAL A CA 1
ATOM 3559 C C . VAL A 1 473 ? 24.650 -13.050 -14.544 1.00 30.20 473 VAL A C 1
ATOM 3561 O O . VAL A 1 473 ? 25.765 -13.576 -14.539 1.00 30.20 473 VAL A O 1
ATOM 3564 N N . PRO A 1 474 ? 24.512 -11.720 -14.390 1.00 28.84 474 PRO A N 1
ATOM 3565 C CA . PRO A 1 474 ? 25.654 -10.869 -14.091 1.00 28.84 474 PRO A CA 1
ATOM 3566 C C . PRO A 1 474 ? 26.105 -11.111 -12.645 1.00 28.84 474 PRO A C 1
ATOM 3568 O O . PRO A 1 474 ? 25.388 -10.811 -11.691 1.00 28.84 474 PRO A O 1
ATOM 3571 N N . VAL A 1 475 ? 27.309 -11.659 -12.484 1.00 26.91 475 VAL A N 1
ATOM 3572 C CA . VAL A 1 475 ? 28.006 -11.724 -11.194 1.00 26.91 475 VAL A CA 1
ATOM 3573 C C . VAL A 1 475 ? 28.535 -10.317 -10.877 1.00 26.91 475 VAL A C 1
ATOM 3575 O O . VAL A 1 475 ? 29.265 -9.759 -11.700 1.00 26.91 475 VAL A O 1
ATOM 3578 N N . PRO A 1 476 ? 28.206 -9.709 -9.722 1.00 28.12 476 PRO A N 1
ATOM 3579 C CA . PRO A 1 476 ? 28.786 -8.428 -9.339 1.00 28.12 476 PRO A CA 1
ATOM 3580 C C . PRO A 1 476 ? 30.293 -8.588 -9.103 1.00 28.12 476 PRO A C 1
ATOM 3582 O O . PRO A 1 476 ? 30.739 -9.270 -8.180 1.00 28.12 476 PRO A O 1
ATOM 3585 N N . ALA A 1 477 ? 31.091 -7.942 -9.948 1.00 31.89 477 ALA A N 1
ATOM 3586 C CA . ALA A 1 477 ? 32.537 -7.903 -9.825 1.00 31.89 477 ALA A CA 1
ATOM 3587 C C . ALA A 1 477 ? 32.955 -6.908 -8.735 1.00 31.89 477 ALA A C 1
ATOM 3589 O O . ALA A 1 477 ? 33.373 -5.816 -9.073 1.00 31.89 477 ALA A O 1
ATOM 3590 N N . HIS A 1 478 ? 32.864 -7.268 -7.449 1.00 30.45 478 HIS A N 1
ATOM 3591 C CA . HIS A 1 478 ? 33.654 -6.637 -6.376 1.00 30.45 478 HIS A CA 1
ATOM 3592 C C . HIS A 1 478 ? 33.773 -7.546 -5.140 1.00 30.45 478 HIS A C 1
ATOM 3594 O O . HIS A 1 478 ? 33.107 -7.346 -4.131 1.00 30.45 478 HIS A O 1
ATOM 3600 N N . VAL A 1 479 ? 34.707 -8.499 -5.185 1.00 30.84 479 VAL A N 1
ATOM 3601 C CA . VAL A 1 479 ? 35.468 -8.917 -3.996 1.00 30.84 479 VAL A CA 1
ATOM 3602 C C . VAL A 1 479 ? 36.931 -8.970 -4.413 1.00 30.84 479 VAL A C 1
ATOM 3604 O O . VAL A 1 479 ? 37.448 -9.996 -4.852 1.00 30.84 479 VAL A O 1
ATOM 3607 N N . ARG A 1 480 ? 37.611 -7.825 -4.314 1.00 26.97 480 ARG A N 1
ATOM 3608 C CA . ARG A 1 480 ? 39.072 -7.815 -4.259 1.00 26.97 480 ARG A CA 1
ATOM 3609 C C . ARG A 1 480 ? 39.419 -8.418 -2.897 1.00 26.97 480 ARG A C 1
ATOM 3611 O O . ARG A 1 480 ? 39.263 -7.754 -1.877 1.00 26.97 480 ARG A O 1
ATOM 3618 N N . LYS A 1 481 ? 39.790 -9.701 -2.878 1.00 29.33 481 LYS A N 1
ATOM 3619 C CA . LYS A 1 481 ? 40.445 -10.315 -1.720 1.00 29.33 481 LYS A CA 1
ATOM 3620 C C . LYS A 1 481 ? 41.699 -9.489 -1.432 1.00 29.33 481 LYS A C 1
ATOM 3622 O O . LYS A 1 481 ? 42.575 -9.403 -2.289 1.00 29.33 481 LYS A O 1
ATOM 3627 N N . VAL A 1 482 ? 41.745 -8.850 -0.272 1.00 31.14 482 VAL A N 1
ATOM 3628 C CA . VAL A 1 482 ? 43.004 -8.396 0.317 1.00 31.14 482 VAL A CA 1
ATOM 3629 C C . VAL A 1 482 ? 43.520 -9.599 1.097 1.00 31.14 482 VAL A C 1
ATOM 3631 O O . VAL A 1 482 ? 42.799 -10.123 1.950 1.00 31.14 482 VAL A O 1
ATOM 3634 N N . GLY A 1 483 ? 44.672 -10.109 0.663 1.00 31.92 483 GLY A N 1
ATOM 3635 C CA . GLY A 1 483 ? 45.462 -11.084 1.410 1.00 31.92 483 GLY A CA 1
ATOM 3636 C C . GLY A 1 483 ? 46.248 -10.429 2.531 1.00 31.92 483 GLY A C 1
ATOM 3637 O O . GLY A 1 483 ? 46.304 -9.176 2.554 1.00 31.92 483 GLY A O 1
#

Solvent-accessible surface area (backbone atoms only — not comparable to full-atom values): 24893 Å² total; per-residue (Å²): 134,83,83,85,69,93,77,75,87,48,59,89,80,49,65,57,68,68,57,59,50,48,53,50,50,55,61,66,70,48,53,70,64,57,53,56,52,51,68,59,48,51,62,49,50,51,35,40,53,50,23,45,48,34,42,39,41,35,65,78,36,35,83,38,29,25,84,84,29,40,69,42,33,49,46,44,27,49,45,28,48,50,28,29,50,19,61,75,69,74,43,66,55,77,61,89,60,64,33,68,46,19,28,48,51,74,62,23,59,82,36,16,69,48,20,72,74,64,34,29,32,46,30,47,34,49,47,47,29,49,17,26,20,39,17,18,45,33,33,24,51,42,32,40,75,36,52,32,89,35,68,65,18,13,44,56,14,9,47,36,52,30,58,27,46,28,36,53,49,31,60,37,26,38,53,39,69,28,49,44,37,57,54,43,52,47,53,54,47,64,57,50,45,24,77,65,61,20,67,62,52,7,42,53,43,5,51,50,51,33,52,36,40,40,27,29,44,65,63,45,52,52,47,52,54,52,51,50,50,30,50,51,49,38,69,77,52,39,91,55,72,62,48,78,34,40,37,72,55,50,60,65,63,78,67,52,75,67,37,48,50,31,28,50,52,9,49,52,38,13,51,53,43,20,49,66,70,37,44,62,52,55,74,74,53,63,42,56,51,83,58,61,60,52,59,57,27,36,42,73,50,38,43,48,33,47,36,52,58,22,67,60,26,39,65,66,59,47,63,59,42,57,75,60,82,52,36,50,20,56,18,48,55,34,49,52,52,50,50,52,44,45,68,73,33,47,90,63,21,54,69,47,44,24,33,49,54,42,28,50,53,30,45,52,47,4,19,3,20,35,31,24,52,73,47,39,78,47,94,51,75,21,60,32,61,60,47,52,74,42,90,75,47,62,69,51,41,23,30,62,43,21,46,55,38,38,56,29,49,12,50,42,53,12,49,39,63,56,64,57,66,66,73,56,66,74,57,96,78,41,34,35,42,56,56,52,50,49,53,49,47,65,25,45,53,44,54,38,72,43,56,50,68,58,36,77,58,74,78,70,76,72,84,73,69,95,66,78,99,70,86,83,79,86,75,82,92,77,78,81,80,79,128

Radius of gyration: 24.68 Å; Cα contacts (8 Å, |Δi|>4): 757; chains: 1; bounding box: 72×79×75 Å

Sequence (483 aa):
MPEPGPADADWMLRPPRRMVRRLDRLRQRVPVRVRRTASGTVPLLAFVLLALWVVTRFWLYPDRVSPLHPAQQAAAKQLLDQVAHALVHLHDPFAGLPQVVGGGALVAVPLAPVTLAFGSGVGYALWLTLGLAGSAATAYWALFRHLVGSRMAAFIGALMFGFAPGVLWHANGQPAFVTNLLIPVIVVWTVRLGRGRWLRDGVLLGVLVAAQALVNAELLAITALAGGYAALCYLVQRGSPEPAGFARLWPPRPPSTAAGRSRFAGLAVAVGTGLVLLVYPLLAGLPRQPVPDARLGEDATTIALYWRDTLAGNFTADRSVGGIEQNTWFGWPLLILAGVCLALLWRQSVAVRVVALTALVFGVLGLGAQVRLNGRPTPVPGPWWVLSKVPGLDLIAPSRLALVLVPCLAIVLAVAYDRLPSGEPVAYGLTGRRVWIVFLAVALTPNLPRPLQADPSPAAAPRAMVVSGTVPVPVPAHVRKVG

Mean predicted aligned error: 10.52 Å

pLDDT: mean 80.44, std 18.04, range [26.91, 97.88]

Nearest PDB structures (foldseek):
  5ogl-assembly1_A  TM=5.313E-01  e=1.730E-02  Campylobacter lari RM2100
  6gxc-assembly1_A  TM=5.097E-01  e=2.629E-02  Campylobacter lari RM2100
  6s7o-assembly1_A  TM=4.951E-01  e=6.074E-02  Homo sapiens
  8b6l-assembly1_I  TM=4.822E-01  e=7.182E-02  Homo sapiens

Secondary structure (DSSP, 8-state):
----------TTTS--HHHHHHHHHHHHHS-HHHHHHHHHHHHHHHHHHHHHHHHHHHHH-TT-B-SSSHHHHHHHHHHHHHHHHHHHTT--TTTT--GGG-S-HHHHHHHHHHHHHHHHHHHHHHHHHHHHHHHHHHHHHHHHHHT-S-HHHHHHHHHHHHH-HHHHHHTTT-GGGT--THHHHHHHHHHHTTSS-HHHHHHHHHHHHHHHHHHHHHHHHHHHHHHHHHHHHHHHHTTS---HHHHHHS-SSPPPHHHHHHHHHHHHHHHHHHHHHHHHHHHT---PPPPP-TT---BTTGGGSBPTTBTT--HHHHHHHTS---SS-B-HHHHHHHHHHHHHHTTT-HHHHHHHHHHHHHHHHTT-SEEEETTEEEEEEPTHHHHTTSTTGGGS-HHHHGGGHHHHHHHHHHHHHHHS--SSEEETTEEHHHHHHHHHHHHHGGGPBPPPP-BPPPS--------SS-PPP----------

Foldseek 3Di:
DDDDDDDDPPCVLDPPPVVVVVVVVVVVPDDPVNVVVCLLVVLLVVQLVLLCQQLVVLVVPLQFAFPQCRPLQVLQLVLLVQLLVCVVVVHDSLPPRALAQFLCSLVSNVLSVVCVVPNSSVSLSVLSSCLLSLQLSLQLVLCCQFPFVDSVLSSQLSCLRRQPLLLSLCSRRHSLSNNCNLLSVLLLLLLCFLVDQLLVSLLVSLVSLLSNNSSHVQVSVLSVVLSVQLVVLCLVVLVADAPPRNCVSPPSDDDDPSSVVRSVSSNVSSVVNNCVSCVVCVVSDGSANPAPQLQQFDAPAQLQAARQQFQLHNPVLCVQLPSGRSLRRQHNLLVVVLVVLCVVCVRPHSLLVSLVVSLVVLVQLRCGQFHHHRNHTDPDGGPNVPVCVDPPSVSHHSHVSNNSNSSSSSSSSSNSLRPPDQADDPDDSDTPNNVVVVSSCVRCRRRSGGHRDTDNNPPDPDPPDPDDDDDDDDDPPDDPDDD